Protein AF-0000000068719617 (afdb_homodimer)

pLDDT: mean 90.51, std 9.77, range [37.44, 98.38]

Secondary structure (DSSP, 8-state):
----SS-TTHHHHHHHHHHHT-S-HHHHSHHHHHHHHT--HHHHHHHHTTSSPPPHHHHHHHHHHHT-HHHHHHHHHHTTSSPPPBPGGGGS-HHHHHHHHHHHHHHHHHHHHHHHHHHHHS-TTS-SHHHHHHHHHHHHHHHHHHHHHHHHHHHHHHHSTTHHHHHHHHHHHHHHHTT-B---HHHHHHHHHH-/----SS-TTHHHHHHHHHHHT-S-HHHHSHHHHHHHHT--HHHHHHHHTTSSPPPHHHHHHHHHHHT-HHHHHHHHHHTTSSPPPBPGGGGS-HHHHHHHHHHHHHHHHHHHHHHHHHHHHS-TTS-HHHHHHHHHHHHHHHHHHHHHHHHHHHHHHHHSTTHHHHHHHHHHHHHHHTT-B---HHHHHHHHHH-

Foldseek 3Di:
DPDQPDDQLCLLCLLLVLLCPFPDPQSVDLVSVCVVLVHDSVVNVCSNNSNDRDDLVSSLVSNVVRVPVLSNQSVCSNVPNHDHDDDVVCLQDLVSLVVVLVVLVVLLVVLVVVVVVCVVPVDPPPDDVVSVVSNVVSVVSNVVNVVSVVSNLVSVCVVPPPVNVVVVVVVVVVCVVVVVDDDDPVSVVVVVVVD/DPDQPDDQLCLLCLLLVLLCPFPDPQSVDLVSVCVVLVHDSVVNVCSNVSNDRDDLVSSLVSNVVRVPVLSNQSVCSNVPNHDHDDDVVCLQDLVSLVVVLVVLVVLLVVLVVVVVVCVVPPDPPDDPVVSVVSNVVSVVSNVVNVVSVVSNLVSVCVVPPPVNVVVVVVVVVVCVVVVVDDDDPVSVVVVVVVD

Organism: Bacillus thuringiensis (NCBI:txid1428)

Solvent-accessible surface area (backbone atoms only — not comparable to full-atom values): 20395 Å² total; per-residue (Å²): 130,70,87,43,83,54,62,77,71,46,52,16,50,42,50,44,49,28,28,66,66,22,82,50,70,57,45,40,34,64,64,42,34,17,58,72,73,71,47,51,54,64,57,50,51,32,21,41,70,48,76,38,84,73,54,63,65,57,52,50,50,50,22,60,75,33,65,24,61,64,49,41,31,42,49,35,14,55,72,57,57,43,64,68,32,59,40,67,82,66,35,70,42,48,64,62,26,39,52,50,28,39,52,34,31,51,48,15,39,54,24,42,53,50,48,54,48,46,65,72,65,53,61,90,78,72,74,72,61,68,56,47,48,54,49,29,58,31,49,31,39,33,50,45,32,42,58,31,38,50,40,31,50,52,16,45,28,75,77,38,76,65,37,54,62,52,24,52,52,51,46,50,53,49,35,56,75,66,60,46,37,56,78,40,70,66,58,46,52,54,49,57,73,73,100,130,71,87,42,82,53,62,77,69,46,53,16,50,44,50,43,49,28,26,66,65,23,82,50,70,57,44,40,34,64,64,42,32,16,59,73,71,71,48,50,54,65,57,50,51,33,22,41,72,49,77,37,84,73,54,62,65,56,52,50,51,50,23,59,76,33,66,23,61,64,49,42,31,41,48,34,15,53,73,58,56,42,64,66,32,59,40,66,83,67,35,70,42,47,64,61,26,38,52,50,27,40,53,34,31,53,49,16,40,55,24,41,53,50,50,54,48,46,66,71,66,53,63,89,81,63,77,65,63,65,53,46,48,55,49,29,59,31,49,32,38,34,51,46,31,41,59,31,38,50,41,32,49,53,16,44,27,75,77,39,75,65,39,55,60,51,23,54,51,53,47,50,52,48,36,55,75,66,60,45,35,56,78,41,68,67,59,47,54,52,49,57,71,72,98

Sequence (390 aa):
MGTSIYCNSAIGELLQNARECCDNVQLKTKKGLSKYLGITHERLTRIESGLSKPEFELAMDWCHATGAKLNQQAIKHIYGVGLPPTDPRLTQDVNLQLMNYIKQAEEGIAAAKEIMNLQVTTRSWKHDEKKKHEYAVHAKEIFDTIQATQCVVQALEQVHFGIMEQIQRSWLQKAMAENVIIQSVDSLMTLTKMLMGTSIYCNSAIGELLQNARECCDNVQLKTKKGLSKYLGITHERLTRIESGLSKPEFELAMDWCHATGAKLNQQAIKHIYGVGLPPTDPRLTQDVNLQLMNYIKQAEEGIAAAKEIMNLQVTTRSWKHDEKKKHEYAVHAKEIFDTIQATQCVVQALEQVHFGIMEQIQRSWLQKAMAENVIIQSVDSLMTLTKML

Nearest PDB structures (foldseek):
  2ofy-assembly1_B  TM=7.232E-01  e=3.005E-01  Rhodococcus jostii RHA1
  3pxp-assembly1_A  TM=6.695E-01  e=3.312E-01  Chloroflexus aurantiacus J-10-fl
  8w6e-assembly1_A  TM=3.219E-01  e=6.871E-01  artificial sequences
  8hhl-assembly1_A  TM=3.980E-01  e=5.049E+00  Mycolicibacterium mucogenicum
  2ofy-assembly1_B  TM=7.231E-01  e=3.921E-01  Rhodococcus jostii RHA1

Radius of gyration: 21.82 Å; Cα contacts (8 Å, |Δi|>4): 506; chains: 2; bounding box: 54×52×53 Å

Structure (mmCIF, N/CA/C/O backbone):
data_AF-0000000068719617-model_v1
#
loop_
_entity.id
_entity.type
_entity.pdbx_description
1 polymer 'Sporulation sigma factor-processing peptidase'
#
loop_
_atom_site.group_PDB
_atom_site.id
_atom_site.type_symbol
_atom_site.label_atom_id
_atom_site.label_alt_id
_atom_site.label_comp_id
_atom_site.label_asym_id
_atom_site.label_entity_id
_atom_site.label_seq_id
_atom_site.pdbx_PDB_ins_code
_atom_site.Cartn_x
_atom_site.Cartn_y
_atom_site.Cartn_z
_atom_site.occupancy
_atom_site.B_iso_or_equiv
_atom_site.auth_seq_id
_atom_site.auth_comp_id
_atom_site.auth_asym_id
_atom_site.auth_atom_id
_atom_site.pdbx_PDB_model_num
ATOM 1 N N . MET A 1 1 ? 7.547 4.238 12.43 1 37.44 1 MET A N 1
ATOM 2 C CA . MET A 1 1 ? 8.18 2.932 12.273 1 37.44 1 MET A CA 1
ATOM 3 C C . MET A 1 1 ? 7.141 1.816 12.289 1 37.44 1 MET A C 1
ATOM 5 O O . MET A 1 1 ? 6.574 1.505 13.344 1 37.44 1 MET A O 1
ATOM 9 N N . GLY A 1 2 ? 6.133 1.722 11.367 1 51.97 2 GLY A N 1
ATOM 10 C CA . GLY A 1 2 ? 5.012 0.815 11.547 1 51.97 2 GLY A CA 1
ATOM 11 C C . GLY A 1 2 ? 5.438 -0.615 11.82 1 51.97 2 GLY A C 1
ATOM 12 O O . GLY A 1 2 ? 6.586 -0.985 11.57 1 51.97 2 GLY A O 1
ATOM 13 N N . THR A 1 3 ? 4.855 -1.271 12.852 1 65.69 3 THR A N 1
ATOM 14 C CA . THR A 1 3 ? 5.191 -2.525 13.516 1 65.69 3 THR A CA 1
ATOM 15 C C . THR A 1 3 ? 5.125 -3.691 12.531 1 65.69 3 THR A C 1
ATOM 17 O O . THR A 1 3 ? 4.039 -4.109 12.133 1 65.69 3 THR A O 1
ATOM 20 N N . SER A 1 4 ? 6.285 -3.834 11.758 1 82.38 4 SER A N 1
ATOM 21 C CA . SER A 1 4 ? 6.375 -5.055 10.961 1 82.38 4 SER A CA 1
ATOM 22 C C . SER A 1 4 ? 6.375 -6.293 11.852 1 82.38 4 SER A C 1
ATOM 24 O O . SER A 1 4 ? 6.961 -6.289 12.93 1 82.38 4 SER A O 1
ATOM 26 N N . ILE A 1 5 ? 5.727 -7.266 11.391 1 89.44 5 ILE A N 1
ATOM 27 C CA . ILE A 1 5 ? 5.719 -8.523 12.133 1 89.44 5 ILE A CA 1
ATOM 28 C C . ILE A 1 5 ? 6.977 -9.328 11.805 1 89.44 5 ILE A C 1
ATOM 30 O O . ILE A 1 5 ? 7.254 -10.344 12.445 1 89.44 5 ILE A O 1
ATOM 34 N N . TYR A 1 6 ? 7.684 -8.867 10.773 1 90.81 6 TYR A N 1
ATOM 35 C CA . TYR A 1 6 ? 8.961 -9.477 10.414 1 90.81 6 TYR A CA 1
ATOM 36 C C . TYR A 1 6 ? 10.125 -8.578 10.812 1 90.81 6 TYR A C 1
ATOM 38 O O . TYR A 1 6 ? 10 -7.348 10.812 1 90.81 6 TYR A O 1
ATOM 46 N N . CYS A 1 7 ? 11.18 -9.188 11.18 1 89.62 7 CYS A N 1
ATOM 47 C CA . CYS A 1 7 ? 12.391 -8.43 11.484 1 89.62 7 CYS A CA 1
ATOM 48 C C . CYS A 1 7 ? 13.055 -7.93 10.211 1 89.62 7 CYS A C 1
ATOM 50 O O . CYS A 1 7 ? 12.984 -8.586 9.172 1 89.62 7 CYS A O 1
ATOM 52 N N . ASN A 1 8 ? 13.734 -6.848 10.281 1 88.06 8 ASN A N 1
ATOM 53 C CA . ASN A 1 8 ? 14.461 -6.281 9.156 1 88.06 8 ASN A CA 1
ATOM 54 C C . ASN A 1 8 ? 15.539 -7.242 8.648 1 88.06 8 ASN A C 1
ATOM 56 O O . ASN A 1 8 ? 15.844 -7.266 7.453 1 88.06 8 ASN A O 1
ATOM 60 N N . SER A 1 9 ? 16.062 -7.992 9.516 1 87.62 9 SER A N 1
ATOM 61 C CA . SER A 1 9 ? 17.141 -8.914 9.18 1 87.62 9 SER A CA 1
ATOM 62 C C . SER A 1 9 ? 16.641 -10.055 8.305 1 87.62 9 SER A C 1
ATOM 64 O O . SER A 1 9 ? 17.438 -10.797 7.727 1 87.62 9 SER A O 1
ATOM 66 N N . ALA A 1 10 ? 15.328 -10.133 8.172 1 94.31 10 ALA A N 1
ATOM 67 C CA . ALA A 1 10 ? 14.742 -11.219 7.398 1 94.31 10 ALA A CA 1
ATOM 68 C C . ALA A 1 10 ? 14.836 -10.945 5.902 1 94.31 10 ALA A C 1
ATOM 70 O O . ALA A 1 10 ? 14.641 -11.844 5.082 1 94.31 10 ALA A O 1
ATOM 71 N N . ILE A 1 11 ? 15.094 -9.734 5.484 1 96.62 11 ILE A N 1
ATOM 72 C CA . ILE A 1 11 ? 15.07 -9.328 4.082 1 96.62 11 ILE A CA 1
ATOM 73 C C . ILE A 1 11 ? 16.047 -10.188 3.279 1 96.62 11 ILE A C 1
ATOM 75 O O . ILE A 1 11 ? 15.688 -10.711 2.221 1 96.62 11 ILE A O 1
ATOM 79 N N . GLY A 1 12 ? 17.234 -10.344 3.834 1 96.75 12 GLY A N 1
ATOM 80 C CA . GLY A 1 12 ? 18.219 -11.156 3.146 1 96.75 12 GLY A CA 1
ATOM 81 C C . GLY A 1 12 ? 17.766 -12.586 2.922 1 96.75 12 GLY A C 1
ATOM 82 O O . GLY A 1 12 ? 17.875 -13.117 1.815 1 96.75 12 GLY A O 1
ATOM 83 N N . GLU A 1 13 ? 17.219 -13.156 3.939 1 96.19 13 GLU A N 1
ATOM 84 C CA . GLU A 1 13 ? 16.719 -14.523 3.871 1 96.19 13 GLU A CA 1
ATOM 85 C C . GLU A 1 13 ? 15.586 -14.656 2.861 1 96.19 13 GLU A C 1
ATOM 87 O O . GLU A 1 13 ? 15.516 -15.633 2.117 1 96.19 13 GLU A O 1
ATOM 92 N N . LEU A 1 14 ? 14.75 -13.742 2.865 1 97.38 14 LEU A N 1
ATOM 93 C CA . LEU A 1 14 ? 13.617 -13.734 1.948 1 97.38 14 LEU A CA 1
ATOM 94 C C . LEU A 1 14 ? 14.086 -13.633 0.501 1 97.38 14 LEU A C 1
ATOM 96 O O . LEU A 1 14 ? 13.555 -14.32 -0.378 1 97.38 14 LEU A O 1
ATOM 100 N N . LEU A 1 15 ? 15.047 -12.828 0.315 1 98.19 15 LEU A N 1
ATOM 101 C CA . LEU A 1 15 ? 15.562 -12.633 -1.035 1 98.19 15 LEU A CA 1
ATOM 102 C C . LEU A 1 15 ? 16.344 -13.867 -1.497 1 98.19 15 LEU A C 1
ATOM 104 O O . LEU A 1 15 ? 16.266 -14.25 -2.666 1 98.19 15 LEU A O 1
ATOM 108 N N . GLN A 1 16 ? 17.078 -14.438 -0.588 1 97.88 16 GLN A N 1
ATOM 109 C CA . GLN A 1 16 ? 17.766 -15.688 -0.914 1 97.88 16 GLN A CA 1
ATOM 110 C C . GLN A 1 16 ? 16.766 -16.766 -1.317 1 97.88 16 GLN A C 1
ATOM 112 O O . GLN A 1 16 ? 16.969 -17.484 -2.301 1 97.88 16 GLN A O 1
ATOM 117 N N . ASN A 1 17 ? 15.805 -16.859 -0.505 1 97.5 17 ASN A N 1
ATOM 118 C CA . ASN A 1 17 ? 14.742 -17.812 -0.803 1 97.5 17 ASN A CA 1
ATOM 119 C C . ASN A 1 17 ? 14.125 -17.562 -2.174 1 97.5 17 ASN A C 1
ATOM 121 O O . ASN A 1 17 ? 13.859 -18.5 -2.928 1 97.5 17 ASN A O 1
ATOM 125 N N . ALA A 1 18 ? 13.867 -16.297 -2.502 1 97.38 18 ALA A N 1
ATOM 126 C CA . ALA A 1 18 ? 13.32 -15.922 -3.803 1 97.38 18 ALA A CA 1
ATOM 127 C C . ALA A 1 18 ? 14.211 -16.422 -4.938 1 97.38 18 ALA A C 1
ATOM 129 O O . ALA A 1 18 ? 13.727 -16.969 -5.93 1 97.38 18 ALA A O 1
ATOM 130 N N . ARG A 1 19 ? 15.43 -16.203 -4.754 1 98 19 ARG A N 1
ATOM 131 C CA . ARG A 1 19 ? 16.375 -16.656 -5.77 1 98 19 ARG A CA 1
ATOM 132 C C . ARG A 1 19 ? 16.375 -18.172 -5.895 1 98 19 ARG A C 1
ATOM 134 O O . ARG A 1 19 ? 16.312 -18.719 -7.004 1 98 19 ARG A O 1
ATOM 141 N N . GLU A 1 20 ? 16.422 -18.844 -4.816 1 96.69 20 GLU A N 1
ATOM 142 C CA . GLU A 1 20 ? 16.562 -20.297 -4.801 1 96.69 20 GLU A CA 1
ATOM 143 C C . GLU A 1 20 ? 15.312 -20.984 -5.363 1 96.69 20 GLU A C 1
ATOM 145 O O . GLU A 1 20 ? 15.398 -22.078 -5.926 1 96.69 20 GLU A O 1
ATOM 150 N N . CYS A 1 21 ? 14.203 -20.344 -5.254 1 95.19 21 CYS A N 1
ATOM 151 C CA . CYS A 1 21 ? 12.953 -20.953 -5.695 1 95.19 21 CYS A CA 1
ATOM 152 C C . CYS A 1 21 ? 12.586 -20.469 -7.098 1 95.19 21 CYS A C 1
ATOM 154 O O . CYS A 1 21 ? 11.539 -20.844 -7.629 1 95.19 21 CYS A O 1
ATOM 156 N N . CYS A 1 22 ? 13.414 -19.656 -7.637 1 94.62 22 CYS A N 1
ATOM 157 C CA . CYS A 1 22 ? 13.18 -19.125 -8.969 1 94.62 22 CYS A CA 1
ATOM 158 C C . CYS A 1 22 ? 13.148 -20.234 -10.016 1 94.62 22 CYS A C 1
ATOM 160 O O . CYS A 1 22 ? 13.945 -21.172 -9.953 1 94.62 22 CYS A O 1
ATOM 162 N N . ASP A 1 23 ? 12.289 -20.125 -11.008 1 92.38 23 ASP A N 1
ATOM 163 C CA . ASP A 1 23 ? 12.164 -21.125 -12.062 1 92.38 23 ASP A CA 1
ATOM 164 C C . ASP A 1 23 ? 13.273 -20.953 -13.102 1 92.38 23 ASP A C 1
ATOM 166 O O . ASP A 1 23 ? 13.664 -21.922 -13.758 1 92.38 23 ASP A O 1
ATOM 170 N N . ASN A 1 24 ? 13.672 -19.766 -13.234 1 95.19 24 ASN A N 1
ATOM 171 C CA . ASN A 1 24 ? 14.734 -19.484 -14.195 1 95.19 24 ASN A CA 1
ATOM 172 C C . ASN A 1 24 ? 16.094 -19.969 -13.688 1 95.19 24 ASN A C 1
ATOM 174 O O . ASN A 1 24 ? 16.641 -19.406 -12.734 1 95.19 24 ASN A O 1
ATOM 178 N N . VAL A 1 25 ? 16.656 -20.922 -14.32 1 95.31 25 VAL A N 1
ATOM 179 C CA . VAL A 1 25 ? 17.875 -21.609 -13.883 1 95.31 25 VAL A CA 1
ATOM 180 C C . VAL A 1 25 ? 19.031 -20.609 -13.812 1 95.31 25 VAL A C 1
ATOM 182 O O . VAL A 1 25 ? 19.875 -20.703 -12.93 1 95.31 25 VAL A O 1
ATOM 185 N N . GLN A 1 26 ? 19.031 -19.688 -14.68 1 96.62 26 GLN A N 1
ATOM 186 C CA . GLN A 1 26 ? 20.094 -18.703 -14.695 1 96.62 26 GLN A CA 1
ATOM 187 C C . GLN A 1 26 ? 20 -17.766 -13.492 1 96.62 26 GLN A C 1
ATOM 189 O O . GLN A 1 26 ? 21 -17.438 -12.867 1 96.62 26 GLN A O 1
ATOM 194 N N . LEU A 1 27 ? 18.812 -17.422 -13.094 1 97.62 27 LEU A N 1
ATOM 195 C CA . LEU A 1 27 ? 18.594 -16.469 -12.016 1 97.62 27 LEU A CA 1
ATOM 196 C C . LEU A 1 27 ? 18.688 -17.141 -10.656 1 97.62 27 LEU A C 1
ATOM 198 O O . LEU A 1 27 ? 18.812 -16.469 -9.625 1 97.62 27 LEU A O 1
ATOM 202 N N . LYS A 1 28 ? 18.75 -18.453 -10.68 1 96.88 28 LYS A N 1
ATOM 203 C CA . LYS A 1 28 ? 18.906 -19.203 -9.438 1 96.88 28 LYS A CA 1
ATOM 204 C C . LYS A 1 28 ? 20.328 -19.094 -8.898 1 96.88 28 LYS A C 1
ATOM 206 O O . LYS A 1 28 ? 20.562 -19.266 -7.703 1 96.88 28 LYS A O 1
ATOM 211 N N . THR A 1 29 ? 21.172 -18.844 -9.844 1 97.69 29 THR A N 1
ATOM 212 C CA . THR A 1 29 ? 22.562 -18.703 -9.43 1 97.69 29 THR A CA 1
ATOM 213 C C . THR A 1 29 ? 22.859 -17.266 -8.984 1 97.69 29 THR A C 1
ATOM 215 O O . THR A 1 29 ? 22.297 -16.328 -9.531 1 97.69 29 THR A O 1
ATOM 218 N N . LYS A 1 30 ? 23.766 -17.203 -8.023 1 97.75 30 LYS A N 1
ATOM 219 C CA . LYS A 1 30 ? 24.141 -15.867 -7.566 1 97.75 30 LYS A CA 1
ATOM 220 C C . LYS A 1 30 ? 24.766 -15.055 -8.695 1 97.75 30 LYS A C 1
ATOM 222 O O . LYS A 1 30 ? 24.5 -13.852 -8.82 1 97.75 30 LYS A O 1
ATOM 227 N N . LYS A 1 31 ? 25.516 -15.688 -9.492 1 97.38 31 LYS A N 1
ATOM 228 C CA . LYS A 1 31 ? 26.172 -15.023 -10.617 1 97.38 31 LYS A CA 1
ATOM 229 C C . LYS A 1 31 ? 25.141 -14.523 -11.625 1 97.38 31 LYS A C 1
ATOM 231 O O . LYS A 1 31 ? 25.219 -13.375 -12.078 1 97.38 31 LYS A O 1
ATOM 236 N N . GLY A 1 32 ? 24.266 -15.305 -11.977 1 98 32 GLY A N 1
ATOM 237 C CA . GLY A 1 32 ? 23.234 -14.938 -12.93 1 98 32 GLY A CA 1
ATOM 238 C C . GLY A 1 32 ? 22.344 -13.812 -12.438 1 98 32 GLY A C 1
ATOM 239 O O . GLY A 1 32 ? 22.047 -12.875 -13.18 1 98 32 GLY A O 1
ATOM 240 N N . LEU A 1 33 ? 21.906 -13.875 -11.18 1 98.38 33 LEU A N 1
ATOM 241 C CA . LEU A 1 33 ? 20.984 -12.875 -10.633 1 98.38 33 LEU A CA 1
ATOM 242 C C . LEU A 1 33 ? 21.703 -11.539 -10.445 1 98.38 33 LEU A C 1
ATOM 244 O O . LEU A 1 33 ? 21.125 -10.484 -10.711 1 98.38 33 LEU A O 1
ATOM 248 N N . SER A 1 34 ? 22.906 -11.617 -9.945 1 98.25 34 SER A N 1
ATOM 249 C CA . SER A 1 34 ? 23.656 -10.375 -9.758 1 98.25 34 SER A CA 1
ATOM 250 C C . SER A 1 34 ? 23.844 -9.648 -11.086 1 98.25 34 SER A C 1
ATOM 252 O O . SER A 1 34 ? 23.703 -8.422 -11.148 1 98.25 34 SER A O 1
ATOM 254 N N . LYS A 1 35 ? 24.188 -10.352 -12.117 1 97.94 35 LYS A N 1
ATOM 255 C CA . LYS A 1 35 ? 24.328 -9.766 -13.445 1 97.94 35 LYS A CA 1
ATOM 256 C C . LYS A 1 35 ? 23.016 -9.141 -13.914 1 97.94 35 LYS A C 1
ATOM 258 O O . LYS A 1 35 ? 23 -8.016 -14.422 1 97.94 35 LYS A O 1
ATOM 263 N N . TYR A 1 36 ? 21.953 -9.852 -13.734 1 97.94 36 TYR A N 1
ATOM 264 C CA . TYR A 1 36 ? 20.641 -9.383 -14.148 1 97.94 36 TYR A CA 1
ATOM 265 C C . TYR A 1 36 ? 20.266 -8.102 -13.422 1 97.94 36 TYR A C 1
ATOM 267 O O . TYR A 1 36 ? 19.703 -7.184 -14.023 1 97.94 36 TYR A O 1
ATOM 275 N N . LEU A 1 37 ? 20.547 -7.992 -12.156 1 97.69 37 LEU A N 1
ATOM 276 C CA . LEU A 1 37 ? 20.156 -6.867 -11.305 1 97.69 37 LEU A CA 1
ATOM 277 C C . LEU A 1 37 ? 21.141 -5.711 -11.453 1 97.69 37 LEU A C 1
ATOM 279 O O . LEU A 1 37 ? 20.875 -4.605 -10.969 1 97.69 37 LEU A O 1
ATOM 283 N N . GLY A 1 38 ? 22.297 -5.973 -12.07 1 97.5 38 GLY A N 1
ATOM 284 C CA . GLY A 1 38 ? 23.312 -4.941 -12.258 1 97.5 38 GLY A CA 1
ATOM 285 C C . GLY A 1 38 ? 24.094 -4.648 -10.992 1 97.5 38 GLY A C 1
ATOM 286 O O . GLY A 1 38 ? 24.484 -3.5 -10.75 1 97.5 38 GLY A O 1
ATOM 287 N N . ILE A 1 39 ? 24.203 -5.648 -10.18 1 97.69 39 ILE A N 1
ATOM 288 C CA . ILE A 1 39 ? 25.016 -5.488 -8.977 1 97.69 39 ILE A CA 1
ATOM 289 C C . ILE A 1 39 ? 26.141 -6.516 -8.977 1 97.69 39 ILE A C 1
ATOM 291 O O . ILE A 1 39 ? 26.172 -7.43 -9.805 1 97.69 39 ILE A O 1
ATOM 295 N N . THR A 1 40 ? 27.047 -6.379 -8.094 1 97.88 40 THR A N 1
ATOM 296 C CA . THR A 1 40 ? 28.156 -7.324 -8.023 1 97.88 40 THR A CA 1
ATOM 297 C C . THR A 1 40 ? 27.75 -8.586 -7.277 1 97.88 40 THR A C 1
ATOM 299 O O . THR A 1 40 ? 26.828 -8.562 -6.457 1 97.88 40 THR A O 1
ATOM 302 N N . HIS A 1 41 ? 28.469 -9.672 -7.559 1 97.88 41 HIS A N 1
ATOM 303 C CA . HIS A 1 41 ? 28.281 -10.938 -6.852 1 97.88 41 HIS A CA 1
ATOM 304 C C . HIS A 1 41 ? 28.484 -10.758 -5.348 1 97.88 41 HIS A C 1
ATOM 306 O O . HIS A 1 41 ? 27.766 -11.344 -4.547 1 97.88 41 HIS A O 1
ATOM 312 N N . GLU A 1 42 ? 29.406 -9.992 -5.027 1 97.75 42 GLU A N 1
ATOM 313 C CA . GLU A 1 42 ? 29.719 -9.742 -3.625 1 97.75 42 GLU A CA 1
ATOM 314 C C . GLU A 1 42 ? 28.562 -9.039 -2.922 1 97.75 42 GLU A C 1
ATOM 316 O O . GLU A 1 42 ? 28.203 -9.398 -1.803 1 97.75 42 GLU A O 1
ATOM 321 N N . ARG A 1 43 ? 28.016 -8.055 -3.59 1 97.88 43 ARG A N 1
ATOM 322 C CA . ARG A 1 43 ? 26.891 -7.32 -3.01 1 97.88 43 ARG A CA 1
ATOM 323 C C . ARG A 1 43 ? 25.688 -8.242 -2.785 1 97.88 43 ARG A C 1
ATOM 325 O O . ARG A 1 43 ? 25.078 -8.203 -1.723 1 97.88 43 ARG A O 1
ATOM 332 N N . LEU A 1 44 ? 25.438 -9.047 -3.768 1 98.38 44 LEU A N 1
ATOM 333 C CA . LEU A 1 44 ? 24.328 -10 -3.652 1 98.38 44 LEU A CA 1
ATOM 334 C C . LEU A 1 44 ? 24.547 -10.945 -2.475 1 98.38 44 LEU A C 1
ATOM 336 O O . LEU A 1 44 ? 23.625 -11.188 -1.689 1 98.38 44 LEU A O 1
ATOM 340 N N . THR A 1 45 ? 25.719 -11.438 -2.32 1 97.88 45 THR A N 1
ATOM 341 C CA . THR A 1 45 ? 26.062 -12.375 -1.253 1 97.88 45 THR A CA 1
ATOM 342 C C . THR A 1 45 ? 25.922 -11.711 0.113 1 97.88 45 THR A C 1
ATOM 344 O O . THR A 1 45 ? 25.422 -12.32 1.062 1 97.88 45 THR A O 1
ATOM 347 N N . ARG A 1 46 ? 26.344 -10.5 0.174 1 97.5 46 ARG A N 1
ATOM 348 C CA . ARG A 1 46 ? 26.25 -9.766 1.431 1 97.5 46 ARG A CA 1
ATOM 349 C C . ARG A 1 46 ? 24.797 -9.516 1.823 1 97.5 46 ARG A C 1
ATOM 351 O O . ARG A 1 46 ? 24.453 -9.586 3.004 1 97.5 46 ARG A O 1
ATOM 358 N N . ILE A 1 47 ? 23.953 -9.258 0.843 1 97.5 47 ILE A N 1
ATOM 359 C CA . ILE A 1 47 ? 22.531 -9.039 1.097 1 97.5 47 ILE A CA 1
ATOM 360 C C . ILE A 1 47 ? 21.891 -10.336 1.588 1 97.5 47 ILE A C 1
ATOM 362 O O . ILE A 1 47 ? 21.203 -10.352 2.605 1 97.5 47 ILE A O 1
ATOM 366 N N . GLU A 1 48 ? 22.188 -11.414 0.963 1 97.62 48 GLU A N 1
ATOM 367 C CA . GLU A 1 48 ? 21.609 -12.695 1.337 1 97.62 48 GLU A CA 1
ATOM 368 C C . GLU A 1 48 ? 22.062 -13.133 2.727 1 97.62 48 GLU A C 1
ATOM 370 O O . GLU A 1 48 ? 21.312 -13.781 3.457 1 97.62 48 GLU A O 1
ATOM 375 N N . SER A 1 49 ? 23.25 -12.734 3.098 1 95.19 49 SER A N 1
ATOM 376 C CA . SER A 1 49 ? 23.797 -13.133 4.391 1 95.19 49 SER A CA 1
ATOM 377 C C . SER A 1 49 ? 23.344 -12.195 5.5 1 95.19 49 SER A C 1
ATOM 379 O O . SER A 1 49 ? 23.656 -12.414 6.672 1 95.19 49 SER A O 1
ATOM 381 N N . GLY A 1 50 ? 22.703 -11.125 5.113 1 92.81 50 GLY A N 1
ATOM 382 C CA . GLY A 1 50 ? 22.188 -10.18 6.102 1 92.81 50 GLY A CA 1
ATOM 383 C C . GLY A 1 50 ? 23.203 -9.109 6.473 1 92.81 50 GLY A C 1
ATOM 384 O O . GLY A 1 50 ? 22.938 -8.289 7.359 1 92.81 50 GLY A O 1
ATOM 385 N N . LEU A 1 51 ? 24.266 -9.016 5.824 1 93.38 51 LEU A N 1
ATOM 386 C CA . LEU A 1 51 ? 25.328 -8.07 6.148 1 93.38 51 LEU A CA 1
ATOM 387 C C . LEU A 1 51 ? 25.031 -6.695 5.551 1 93.38 51 LEU A C 1
ATOM 389 O O . LEU A 1 51 ? 25.609 -5.691 5.977 1 93.38 51 LEU A O 1
ATOM 393 N N . SER A 1 52 ? 24.234 -6.699 4.551 1 93.25 52 SER A N 1
ATOM 394 C CA . SER A 1 52 ? 23.844 -5.441 3.92 1 93.25 52 SER A CA 1
ATOM 395 C C . SER A 1 52 ? 22.344 -5.418 3.619 1 93.25 52 SER A C 1
ATOM 397 O O . SER A 1 52 ? 21.812 -6.363 3.041 1 93.25 52 SER A O 1
ATOM 399 N N . LYS A 1 53 ? 21.734 -4.336 4.016 1 92.25 53 LYS A N 1
ATOM 400 C CA . LYS A 1 53 ? 20.328 -4.164 3.68 1 92.25 53 LYS A CA 1
ATOM 401 C C . LYS A 1 53 ? 20.156 -3.529 2.303 1 92.25 53 LYS A C 1
ATOM 403 O O . LYS A 1 53 ? 20.719 -2.463 2.035 1 92.25 53 LYS A O 1
ATOM 408 N N . PRO A 1 54 ? 19.453 -4.18 1.447 1 95.31 54 PRO A N 1
ATOM 409 C CA . PRO A 1 54 ? 19.234 -3.57 0.132 1 95.31 54 PRO A CA 1
ATOM 410 C C . PRO A 1 54 ? 18.25 -2.404 0.173 1 95.31 54 PRO A C 1
ATOM 412 O O . PRO A 1 54 ? 17.391 -2.355 1.049 1 95.31 54 PRO A O 1
ATOM 415 N N . GLU A 1 55 ? 18.406 -1.514 -0.792 1 93.94 55 GLU A N 1
ATOM 416 C CA . GLU A 1 55 ? 17.375 -0.502 -1.025 1 93.94 55 GLU A CA 1
ATOM 417 C C . GLU A 1 55 ? 16.062 -1.142 -1.458 1 93.94 55 GLU A C 1
ATOM 419 O O . GLU A 1 55 ? 16.062 -2.207 -2.078 1 93.94 55 GLU A O 1
ATOM 424 N N . PHE A 1 56 ? 15.039 -0.449 -1.156 1 94.75 56 PHE A N 1
ATOM 425 C CA . PHE A 1 56 ? 13.703 -0.942 -1.462 1 94.75 56 PHE A CA 1
ATOM 426 C C . PHE A 1 56 ? 13.578 -1.306 -2.938 1 94.75 56 PHE A C 1
ATOM 428 O O . PHE A 1 56 ? 13.078 -2.379 -3.279 1 94.75 56 PHE A O 1
ATOM 435 N N . GLU A 1 57 ? 14.117 -0.49 -3.814 1 93.69 57 GLU A N 1
ATOM 436 C CA . GLU A 1 57 ? 13.992 -0.682 -5.258 1 93.69 57 GLU A CA 1
ATOM 437 C C . GLU A 1 57 ? 14.695 -1.962 -5.703 1 93.69 57 GLU A C 1
ATOM 439 O O . GLU A 1 57 ? 14.156 -2.719 -6.516 1 93.69 57 GLU A O 1
ATOM 444 N N . LEU A 1 58 ? 15.812 -2.107 -5.148 1 96.12 58 LEU A N 1
ATOM 445 C CA . LEU A 1 58 ? 16.562 -3.305 -5.5 1 96.12 58 LEU A CA 1
ATOM 446 C C . LEU A 1 58 ? 15.836 -4.562 -5.039 1 96.12 58 LEU A C 1
ATOM 448 O O . LEU A 1 58 ? 15.789 -5.559 -5.766 1 96.12 58 LEU A O 1
ATOM 452 N N . ALA A 1 59 ? 15.336 -4.484 -3.814 1 97.19 59 ALA A N 1
ATOM 453 C CA . ALA A 1 59 ? 14.594 -5.629 -3.291 1 97.19 59 ALA A CA 1
ATOM 454 C C . ALA A 1 59 ? 13.375 -5.934 -4.16 1 97.19 59 ALA A C 1
ATOM 456 O O . ALA A 1 59 ? 13.086 -7.098 -4.441 1 97.19 59 ALA A O 1
ATOM 457 N N . MET A 1 60 ? 12.68 -4.902 -4.609 1 95.75 60 MET A N 1
ATOM 458 C CA . MET A 1 60 ? 11.523 -5.086 -5.477 1 95.75 60 MET A CA 1
ATOM 459 C C . MET A 1 60 ? 11.938 -5.684 -6.816 1 95.75 60 MET A C 1
ATOM 461 O O . MET A 1 60 ? 11.297 -6.617 -7.309 1 95.75 60 MET A O 1
ATOM 465 N N . ASP A 1 61 ? 12.969 -5.18 -7.398 1 96.31 61 ASP A N 1
ATOM 466 C CA . ASP A 1 61 ? 13.477 -5.703 -8.664 1 96.31 61 ASP A CA 1
ATOM 467 C C . ASP A 1 61 ? 13.875 -7.172 -8.531 1 96.31 61 ASP A C 1
ATOM 469 O O . ASP A 1 61 ? 13.641 -7.969 -9.445 1 96.31 61 ASP A O 1
ATOM 473 N N . TRP A 1 62 ? 14.5 -7.477 -7.414 1 98.12 62 TRP A N 1
ATOM 474 C CA . TRP A 1 62 ? 14.914 -8.836 -7.086 1 98.12 62 TRP A CA 1
ATOM 475 C C . TRP A 1 62 ? 13.719 -9.789 -7.094 1 98.12 62 TRP A C 1
ATOM 477 O O . TRP A 1 62 ? 13.75 -10.828 -7.75 1 98.12 62 TRP A O 1
ATOM 487 N N . CYS A 1 63 ? 12.711 -9.398 -6.43 1 96.62 63 CYS A N 1
ATOM 488 C CA . CYS A 1 63 ? 11.516 -10.227 -6.34 1 96.62 63 CYS A CA 1
ATOM 489 C C . CYS A 1 63 ? 10.812 -10.312 -7.691 1 96.62 63 CYS A C 1
ATOM 491 O O . CYS A 1 63 ? 10.289 -11.367 -8.055 1 96.62 63 CYS A O 1
ATOM 493 N N . HIS A 1 64 ? 10.789 -9.242 -8.406 1 94 64 HIS A N 1
ATOM 494 C CA . HIS A 1 64 ? 10.195 -9.234 -9.734 1 94 64 HIS A CA 1
ATOM 495 C C . HIS A 1 64 ? 10.93 -10.18 -10.68 1 94 64 HIS A C 1
ATOM 497 O O . HIS A 1 64 ? 10.312 -11 -11.359 1 94 64 HIS A O 1
ATOM 503 N N . ALA A 1 65 ? 12.195 -10.086 -10.672 1 96.31 65 ALA A N 1
ATOM 504 C CA . ALA A 1 65 ? 13.031 -10.914 -11.547 1 96.31 65 ALA A CA 1
ATOM 505 C C . ALA A 1 65 ? 12.828 -12.398 -11.258 1 96.31 65 ALA A C 1
ATOM 507 O O . ALA A 1 65 ? 12.828 -13.219 -12.18 1 96.31 65 ALA A O 1
ATOM 508 N N . THR A 1 66 ? 12.664 -12.711 -10.008 1 96.81 66 THR A N 1
ATOM 509 C CA . THR A 1 66 ? 12.586 -14.117 -9.609 1 96.81 66 THR A CA 1
ATOM 510 C C . THR A 1 66 ? 11.133 -14.586 -9.562 1 96.81 66 THR A C 1
ATOM 512 O O . THR A 1 66 ? 10.867 -15.758 -9.297 1 96.81 66 THR A O 1
ATOM 515 N N . GLY A 1 67 ? 10.195 -13.664 -9.703 1 91.31 67 GLY A N 1
ATOM 516 C CA . GLY A 1 67 ? 8.781 -14.016 -9.672 1 91.31 67 GLY A CA 1
ATOM 517 C C . GLY A 1 67 ? 8.289 -14.359 -8.281 1 91.31 67 GLY A C 1
ATOM 518 O O . GLY A 1 67 ? 7.352 -15.148 -8.125 1 91.31 67 GLY A O 1
ATOM 519 N N . ALA A 1 68 ? 8.93 -13.867 -7.266 1 94.12 68 ALA A N 1
ATOM 520 C CA . ALA A 1 68 ? 8.617 -14.234 -5.883 1 94.12 68 ALA A CA 1
ATOM 521 C C . ALA A 1 68 ? 7.617 -13.258 -5.273 1 94.12 68 ALA A C 1
ATOM 523 O O . ALA A 1 68 ? 7.98 -12.43 -4.438 1 94.12 68 ALA A O 1
ATOM 524 N N . LYS A 1 69 ? 6.398 -13.453 -5.504 1 88.94 69 LYS A N 1
ATOM 525 C CA . LYS A 1 69 ? 5.34 -12.523 -5.133 1 88.94 69 LYS A CA 1
ATOM 526 C C . LYS A 1 69 ? 5.129 -12.5 -3.621 1 88.94 69 LYS A C 1
ATOM 528 O O . LYS A 1 69 ? 4.926 -11.43 -3.033 1 88.94 69 LYS A O 1
ATOM 533 N N . LEU A 1 70 ? 5.148 -13.633 -3.029 1 92.25 70 LEU A N 1
ATOM 534 C CA . LEU A 1 70 ? 4.957 -13.703 -1.584 1 92.25 70 LEU A CA 1
ATOM 535 C C . LEU A 1 70 ? 6.094 -12.992 -0.853 1 92.25 70 LEU A C 1
ATOM 537 O O . LEU A 1 70 ? 5.852 -12.227 0.083 1 92.25 70 LEU A O 1
ATOM 541 N N . ASN A 1 71 ? 7.285 -13.25 -1.305 1 95.75 71 ASN A N 1
ATOM 542 C CA . ASN A 1 71 ? 8.445 -12.555 -0.749 1 95.75 71 ASN A CA 1
ATOM 543 C C . ASN A 1 71 ? 8.344 -11.047 -0.931 1 95.75 71 ASN A C 1
ATOM 545 O O . ASN A 1 71 ? 8.664 -10.281 -0.02 1 95.75 71 ASN A O 1
ATOM 549 N N . GLN A 1 72 ? 7.879 -10.688 -2.051 1 94.88 72 GLN A N 1
ATOM 550 C CA . GLN A 1 72 ? 7.707 -9.273 -2.355 1 94.88 72 GLN A CA 1
ATOM 551 C C . GLN A 1 72 ? 6.762 -8.609 -1.356 1 94.88 72 GLN A C 1
ATOM 553 O O . GLN A 1 72 ? 7.055 -7.527 -0.844 1 94.88 72 GLN A O 1
ATOM 558 N N . GLN A 1 73 ? 5.711 -9.242 -1.061 1 92.38 73 GLN A N 1
ATOM 559 C CA . GLN A 1 73 ? 4.734 -8.711 -0.114 1 92.38 73 GLN A CA 1
ATOM 560 C C . GLN A 1 73 ? 5.328 -8.602 1.287 1 92.38 73 GLN A C 1
ATOM 562 O O . GLN A 1 73 ? 5.105 -7.617 1.989 1 92.38 73 GLN A O 1
ATOM 567 N N . ALA A 1 74 ? 6.027 -9.617 1.649 1 95.56 74 ALA A N 1
ATOM 568 C CA . ALA A 1 74 ? 6.664 -9.602 2.963 1 95.56 74 ALA A CA 1
ATOM 569 C C . ALA A 1 74 ? 7.645 -8.438 3.082 1 95.56 74 ALA A C 1
ATOM 571 O O . ALA A 1 74 ? 7.68 -7.75 4.105 1 95.56 74 ALA A O 1
ATOM 572 N N . ILE A 1 75 ? 8.359 -8.219 2.068 1 95.5 75 ILE A N 1
ATOM 573 C CA . ILE A 1 75 ? 9.375 -7.172 2.082 1 95.5 75 ILE A CA 1
ATOM 574 C C . ILE A 1 75 ? 8.695 -5.801 2.074 1 95.5 75 ILE A C 1
ATOM 576 O O . ILE A 1 75 ? 9.117 -4.891 2.791 1 95.5 75 ILE A O 1
ATOM 580 N N . LYS A 1 76 ? 7.629 -5.621 1.291 1 92.5 76 LYS A N 1
ATOM 581 C CA . LYS A 1 76 ? 6.84 -4.391 1.351 1 92.5 76 LYS A CA 1
ATOM 582 C C . LYS A 1 76 ? 6.359 -4.117 2.771 1 92.5 76 LYS A C 1
ATOM 584 O O . LYS A 1 76 ? 6.387 -2.975 3.232 1 92.5 76 LYS A O 1
ATOM 589 N N . HIS A 1 77 ? 5.969 -5.145 3.426 1 92.19 77 HIS A N 1
ATOM 590 C CA . HIS A 1 77 ? 5.516 -5.016 4.805 1 92.19 77 HIS A CA 1
ATOM 591 C C . HIS A 1 77 ? 6.656 -4.566 5.719 1 92.19 77 HIS A C 1
ATOM 593 O O . HIS A 1 77 ? 6.461 -3.715 6.586 1 92.19 77 HIS A O 1
ATOM 599 N N . ILE A 1 78 ? 7.777 -5.141 5.555 1 92.88 78 ILE A N 1
ATOM 600 C CA . ILE A 1 78 ? 8.938 -4.789 6.371 1 92.88 78 ILE A CA 1
ATOM 601 C C . ILE A 1 78 ? 9.281 -3.318 6.172 1 92.88 78 ILE A C 1
ATOM 603 O O . ILE A 1 78 ? 9.625 -2.617 7.125 1 92.88 78 ILE A O 1
ATOM 607 N N . TYR A 1 79 ? 9.141 -2.879 4.961 1 90.88 79 TYR A N 1
ATOM 608 C CA . TYR A 1 79 ? 9.461 -1.491 4.652 1 90.88 79 TYR A CA 1
ATOM 609 C C . TYR A 1 79 ? 8.305 -0.567 5.004 1 90.88 79 TYR A C 1
ATOM 611 O O . TYR A 1 79 ? 8.367 0.639 4.758 1 90.88 79 TYR A O 1
ATOM 619 N N . GLY A 1 80 ? 7.215 -1.13 5.422 1 84.06 80 GLY A N 1
ATOM 620 C CA . GLY A 1 80 ? 6.121 -0.334 5.957 1 84.06 80 GLY A CA 1
ATOM 621 C C . GLY A 1 80 ? 5.164 0.165 4.891 1 84.06 80 GLY A C 1
ATOM 622 O O . GLY A 1 80 ? 4.484 1.174 5.082 1 84.06 80 GLY A O 1
ATOM 623 N N . VAL A 1 81 ? 5.133 -0.484 3.723 1 85.94 81 VAL A N 1
ATOM 624 C CA . VAL A 1 81 ? 4.328 0.074 2.639 1 85.94 81 VAL A CA 1
ATOM 625 C C . VAL A 1 81 ? 3.24 -0.918 2.236 1 85.94 81 VAL A C 1
ATOM 627 O O . VAL A 1 81 ? 2.602 -0.76 1.193 1 85.94 81 VAL A O 1
ATOM 630 N N . GLY A 1 82 ? 3.074 -1.922 3.043 1 84.25 82 GLY A N 1
ATOM 631 C CA . GLY A 1 82 ? 2.049 -2.906 2.736 1 84.25 82 GLY A CA 1
ATOM 632 C C . GLY A 1 82 ? 1.682 -3.775 3.924 1 84.25 82 GLY A C 1
ATOM 633 O O . GLY A 1 82 ? 2.432 -3.85 4.898 1 84.25 82 GLY A O 1
ATOM 634 N N . LEU A 1 83 ? 0.561 -4.414 3.787 1 83.56 83 LEU A N 1
ATOM 635 C CA . LEU A 1 83 ? 0.143 -5.41 4.77 1 83.56 83 LEU A CA 1
ATOM 636 C C . LEU A 1 83 ? 0.965 -6.688 4.637 1 83.56 83 LEU A C 1
ATOM 638 O O . LEU A 1 83 ? 1.582 -6.926 3.596 1 83.56 83 LEU A O 1
ATOM 642 N N . PRO A 1 84 ? 1.004 -7.43 5.758 1 90.81 84 PRO A N 1
ATOM 643 C CA . PRO A 1 84 ? 1.673 -8.727 5.621 1 90.81 84 PRO A CA 1
ATOM 644 C C . PRO A 1 84 ? 1.017 -9.625 4.578 1 90.81 84 PRO A C 1
ATOM 646 O O . PRO A 1 84 ? -0.174 -9.477 4.289 1 90.81 84 PRO A O 1
ATOM 649 N N . PRO A 1 85 ? 1.852 -10.5 3.984 1 91.38 85 PRO A N 1
ATOM 650 C CA . PRO A 1 85 ? 1.27 -11.375 2.965 1 91.38 85 PRO A CA 1
ATOM 651 C C . PRO A 1 85 ? 0.167 -12.273 3.52 1 91.38 85 PRO A C 1
ATOM 653 O O . PRO A 1 85 ? 0.278 -12.773 4.645 1 91.38 85 PRO A O 1
ATOM 656 N N . THR A 1 86 ? -0.824 -12.398 2.75 1 88.62 86 THR A N 1
ATOM 657 C CA . THR A 1 86 ? -1.91 -13.328 3.043 1 88.62 86 THR A CA 1
ATOM 658 C C . THR A 1 86 ? -1.503 -14.758 2.705 1 88.62 86 THR A C 1
ATOM 660 O O . THR A 1 86 ? -0.773 -14.992 1.739 1 88.62 86 THR A O 1
ATOM 663 N N . ASP A 1 87 ? -1.977 -15.633 3.445 1 89.75 87 ASP A N 1
ATOM 664 C CA . ASP A 1 87 ? -1.766 -17.047 3.117 1 89.75 87 ASP A CA 1
ATOM 665 C C . ASP A 1 87 ? -2.34 -17.375 1.742 1 89.75 87 ASP A C 1
ATOM 667 O O . ASP A 1 87 ? -3.539 -17.219 1.51 1 89.75 87 ASP A O 1
ATOM 671 N N . PRO A 1 88 ? -1.514 -17.828 0.851 1 86.69 88 PRO A N 1
ATOM 672 C CA . PRO A 1 88 ? -1.975 -18.047 -0.522 1 86.69 88 PRO A CA 1
ATOM 673 C C . PRO A 1 88 ? -3.027 -19.156 -0.623 1 86.69 88 PR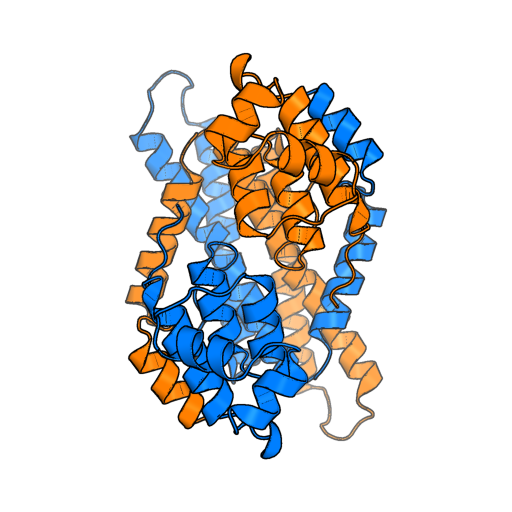O A C 1
ATOM 675 O O . PRO A 1 88 ? -3.768 -19.219 -1.606 1 86.69 88 PRO A O 1
ATOM 678 N N . ARG A 1 89 ? -3.049 -20.078 0.249 1 84.94 89 ARG A N 1
ATOM 679 C CA . ARG A 1 89 ? -4.035 -21.156 0.246 1 84.94 89 ARG A CA 1
ATOM 680 C C . ARG A 1 89 ? -5.449 -20.609 0.406 1 84.94 89 ARG A C 1
ATOM 682 O O . ARG A 1 89 ? -6.422 -21.25 0.001 1 84.94 89 ARG A O 1
ATOM 689 N N . LEU A 1 90 ? -5.543 -19.328 0.99 1 84.31 90 LEU A N 1
ATOM 690 C CA . LEU A 1 90 ? -6.84 -18.703 1.196 1 84.31 90 LEU A CA 1
ATOM 691 C C . LEU A 1 90 ? -7.383 -18.125 -0.11 1 84.31 90 LEU A C 1
ATOM 693 O O . LEU A 1 90 ? -8.586 -17.891 -0.24 1 84.31 90 LEU A O 1
ATOM 697 N N . THR A 1 91 ? -6.473 -17.859 -1.085 1 85.69 91 THR A N 1
ATOM 698 C CA . THR A 1 91 ? -6.902 -17.141 -2.281 1 85.69 91 THR A CA 1
ATOM 699 C C . THR A 1 91 ? -7.039 -18.094 -3.463 1 85.69 91 THR A C 1
ATOM 701 O O . THR A 1 91 ? -7.078 -17.656 -4.617 1 85.69 91 THR A O 1
ATOM 704 N N . GLN A 1 92 ? -7.152 -19.359 -3.162 1 86.19 92 GLN A N 1
ATOM 705 C CA . GLN A 1 92 ? -7.227 -20.344 -4.234 1 86.19 92 GLN A CA 1
ATOM 706 C C . GLN A 1 92 ? -8.648 -20.453 -4.777 1 86.19 92 GLN A C 1
ATOM 708 O O . GLN A 1 92 ? -8.844 -20.844 -5.93 1 86.19 92 GLN A O 1
ATOM 713 N N . ASP A 1 93 ? -9.625 -20.047 -4.023 1 90.62 93 ASP A N 1
ATOM 714 C CA . ASP A 1 93 ? -11.031 -20.172 -4.402 1 90.62 93 ASP A CA 1
ATOM 715 C C . ASP A 1 93 ? -11.68 -18.797 -4.531 1 90.62 93 ASP A C 1
ATOM 717 O O . ASP A 1 93 ? -12.008 -18.156 -3.525 1 90.62 93 ASP A O 1
ATOM 721 N N . VAL A 1 94 ? -11.938 -18.453 -5.727 1 92.44 94 VAL A N 1
ATOM 722 C CA . VAL A 1 94 ? -12.484 -17.125 -6.012 1 92.44 94 VAL A CA 1
ATOM 723 C C . VAL A 1 94 ? -13.844 -16.984 -5.332 1 92.44 94 VAL A C 1
ATOM 725 O O . VAL A 1 94 ? -14.133 -15.938 -4.727 1 92.44 94 VAL A O 1
ATOM 728 N N . ASN A 1 95 ? -14.664 -18 -5.363 1 92.69 95 ASN A N 1
ATOM 729 C CA . ASN A 1 95 ? -16 -17.922 -4.789 1 92.69 95 ASN A CA 1
ATOM 730 C C . ASN A 1 95 ? -15.953 -17.719 -3.275 1 92.69 95 ASN A C 1
ATOM 732 O O . ASN A 1 95 ? -16.719 -16.938 -2.725 1 92.69 95 ASN A O 1
ATOM 736 N N . LEU A 1 96 ? -15.102 -18.422 -2.658 1 93.44 96 LEU A N 1
ATOM 737 C CA . LEU A 1 96 ? -14.945 -18.266 -1.216 1 93.44 96 LEU A CA 1
ATOM 738 C C . LEU A 1 96 ? -14.508 -16.844 -0.869 1 93.44 96 LEU A C 1
ATOM 740 O O . LEU A 1 96 ? -14.969 -16.266 0.123 1 93.44 96 LEU A O 1
ATOM 744 N N . GLN A 1 97 ? -13.617 -16.234 -1.634 1 95.12 97 GLN A N 1
ATOM 745 C CA . GLN A 1 97 ? -13.148 -14.883 -1.383 1 95.12 97 GLN A CA 1
ATOM 746 C C . GLN A 1 97 ? -14.25 -13.859 -1.643 1 95.12 97 GLN A C 1
ATOM 748 O O . GLN A 1 97 ? -14.336 -12.844 -0.953 1 95.12 97 GLN A O 1
ATOM 753 N N . LEU A 1 98 ? -15.055 -14.18 -2.639 1 96.81 98 LEU A N 1
ATOM 754 C CA . LEU A 1 98 ? -16.188 -13.297 -2.904 1 96.81 98 LEU A CA 1
ATOM 755 C C . LEU A 1 98 ? -17.172 -13.32 -1.741 1 96.81 98 LEU A C 1
ATOM 757 O O . LEU A 1 98 ? -17.656 -12.273 -1.312 1 96.81 98 LEU A O 1
ATOM 761 N N . MET A 1 99 ? -17.438 -14.422 -1.212 1 96.62 99 MET A N 1
ATOM 762 C CA . MET A 1 99 ? -18.328 -14.555 -0.065 1 96.62 99 MET A CA 1
ATOM 763 C C . MET A 1 99 ? -17.75 -13.836 1.154 1 96.62 99 MET A C 1
ATOM 765 O O . MET A 1 99 ? -18.484 -13.164 1.88 1 96.62 99 MET A O 1
ATOM 769 N N . ASN A 1 100 ? -16.516 -14.047 1.381 1 94.94 100 ASN A N 1
ATOM 770 C CA . ASN A 1 100 ? -15.859 -13.359 2.488 1 94.94 100 ASN A CA 1
ATOM 771 C C . ASN A 1 100 ? -15.922 -11.844 2.328 1 94.94 100 ASN A C 1
ATOM 773 O O . ASN A 1 100 ? -16.141 -11.125 3.303 1 94.94 100 ASN A O 1
ATOM 777 N N . TYR A 1 101 ? -15.641 -11.383 1.107 1 97.38 101 TYR A N 1
ATOM 778 C CA . TYR A 1 101 ? -15.734 -9.953 0.845 1 97.38 101 TYR A CA 1
ATOM 779 C C . TYR A 1 101 ? -17.125 -9.422 1.173 1 97.38 101 TYR A C 1
ATOM 781 O O . TYR A 1 101 ? -17.266 -8.375 1.803 1 97.38 101 TYR A O 1
ATOM 789 N N . ILE A 1 102 ? -18.109 -10.109 0.702 1 98.19 102 ILE A N 1
ATOM 790 C CA . ILE A 1 102 ? -19.484 -9.688 0.946 1 98.19 102 ILE A CA 1
ATOM 791 C C . ILE A 1 102 ? -19.734 -9.594 2.449 1 98.19 102 ILE A C 1
ATOM 793 O O . ILE A 1 102 ? -20.281 -8.594 2.93 1 98.19 102 ILE A O 1
ATOM 797 N N . LYS A 1 103 ? -19.312 -10.586 3.146 1 97.75 103 LYS A N 1
ATOM 798 C CA . LYS A 1 103 ? -19.484 -10.594 4.598 1 97.75 103 LYS A CA 1
ATOM 799 C C . LYS A 1 103 ? -18.797 -9.391 5.234 1 97.75 103 LYS A C 1
ATOM 801 O O . LYS A 1 103 ? -19.406 -8.68 6.043 1 97.75 103 LYS A O 1
ATOM 806 N N . GLN A 1 104 ? -17.531 -9.141 4.91 1 96.69 104 GLN A N 1
ATOM 807 C CA . GLN A 1 104 ? -16.766 -8.039 5.48 1 96.69 104 GLN A CA 1
ATOM 808 C C . GLN A 1 104 ? -17.359 -6.691 5.086 1 96.69 104 GLN A C 1
ATOM 810 O O . GLN A 1 104 ? -17.359 -5.746 5.879 1 96.69 104 GLN A O 1
ATOM 815 N N . ALA A 1 105 ? -17.859 -6.574 3.83 1 97.75 105 ALA A N 1
ATOM 816 C CA . ALA A 1 105 ? -18.484 -5.336 3.369 1 97.75 105 ALA A CA 1
ATOM 817 C C . ALA A 1 105 ? -19.766 -5.043 4.141 1 97.75 105 ALA A C 1
ATOM 819 O O . ALA A 1 105 ? -20.031 -3.898 4.512 1 97.75 105 ALA A O 1
ATOM 820 N N . GLU A 1 106 ? -20.516 -6.074 4.379 1 98.31 106 GLU A N 1
ATOM 821 C CA . GLU A 1 106 ? -21.734 -5.906 5.152 1 98.31 106 GLU A CA 1
ATOM 822 C C . GLU A 1 106 ? -21.438 -5.473 6.582 1 98.31 106 GLU A C 1
ATOM 824 O O . GLU A 1 106 ? -22.094 -4.578 7.117 1 98.31 106 GLU A O 1
ATOM 829 N N . GLU A 1 107 ? -20.484 -6.133 7.168 1 97.56 107 GLU A N 1
ATOM 830 C CA . GLU A 1 107 ? -20.062 -5.742 8.508 1 97.56 107 GLU A CA 1
ATOM 831 C C . GLU A 1 107 ? -19.5 -4.328 8.516 1 97.56 107 GLU A C 1
ATOM 833 O O . GLU A 1 107 ? -19.703 -3.576 9.469 1 97.56 107 GLU A O 1
ATOM 838 N N . GLY A 1 108 ? -18.766 -3.996 7.449 1 97.81 108 GLY A N 1
ATOM 839 C CA . GLY A 1 108 ? -18.25 -2.645 7.32 1 97.81 108 GLY A CA 1
ATOM 840 C C . GLY A 1 108 ? -19.328 -1.592 7.219 1 97.81 108 GLY A C 1
ATOM 841 O O . GLY A 1 108 ? -19.219 -0.52 7.816 1 97.81 108 GLY A O 1
ATOM 842 N N . ILE A 1 109 ? -20.375 -1.904 6.484 1 98.25 109 ILE A N 1
ATOM 843 C CA . ILE A 1 109 ? -21.516 -1.002 6.348 1 98.25 109 ILE A CA 1
ATOM 844 C C . ILE A 1 109 ? -22.172 -0.792 7.707 1 98.25 109 ILE A C 1
ATOM 846 O O . ILE A 1 109 ? -22.469 0.342 8.094 1 98.25 109 ILE A O 1
ATOM 850 N N . ALA A 1 110 ? -22.391 -1.883 8.422 1 98.25 110 ALA A N 1
ATOM 851 C CA . ALA A 1 110 ? -22.969 -1.785 9.758 1 98.25 110 ALA A CA 1
ATOM 852 C C . ALA A 1 110 ? -22.109 -0.926 10.672 1 98.25 110 ALA A C 1
ATOM 854 O O . ALA A 1 110 ? -22.609 -0.091 11.422 1 98.25 110 ALA A O 1
ATOM 855 N N . ALA A 1 111 ? -20.812 -1.118 10.625 1 97.75 111 ALA A N 1
ATOM 856 C CA . ALA A 1 111 ? -19.875 -0.365 11.445 1 97.75 111 ALA A CA 1
ATOM 857 C C . ALA A 1 111 ? -19.891 1.117 11.078 1 97.75 111 ALA A C 1
ATOM 859 O O . ALA A 1 111 ? -19.812 1.98 11.961 1 97.75 111 ALA A O 1
ATOM 860 N N . ALA A 1 112 ? -19.969 1.398 9.781 1 97.75 112 ALA A N 1
ATOM 861 C CA . ALA A 1 112 ? -20.031 2.783 9.32 1 97.75 112 ALA A CA 1
ATOM 862 C C . ALA A 1 112 ? -21.266 3.494 9.883 1 97.75 112 ALA A C 1
ATOM 864 O O . ALA A 1 112 ? -21.172 4.645 10.32 1 97.75 112 ALA A O 1
ATOM 865 N N . LYS A 1 113 ? -22.344 2.801 9.867 1 97.44 113 LYS A N 1
ATOM 866 C CA . LYS A 1 113 ? -23.578 3.361 10.414 1 97.44 113 LYS A CA 1
ATOM 867 C C . LYS A 1 113 ? -23.469 3.609 11.914 1 97.44 113 LYS A C 1
ATOM 869 O O . LYS A 1 113 ? -24 4.594 12.43 1 97.44 113 LYS A O 1
ATOM 874 N N . GLU A 1 114 ? -22.797 2.73 12.609 1 96.19 114 GLU A N 1
ATOM 875 C CA . GLU A 1 114 ? -22.578 2.924 14.039 1 96.19 114 GLU A CA 1
ATOM 876 C C . GLU A 1 114 ? -21.703 4.148 14.305 1 96.19 114 GLU A C 1
ATOM 878 O O . GLU A 1 114 ? -21.938 4.895 15.258 1 96.19 114 GLU A O 1
ATOM 883 N N . ILE A 1 115 ? -20.703 4.359 13.5 1 94.88 115 ILE A N 1
ATOM 884 C CA . ILE A 1 115 ? -19.844 5.531 13.656 1 94.88 115 ILE A CA 1
ATOM 885 C C . ILE A 1 115 ? -20.656 6.801 13.414 1 94.88 115 ILE A C 1
ATOM 887 O O . ILE A 1 115 ? -20.5 7.789 14.141 1 94.88 115 ILE A O 1
ATOM 891 N N . MET A 1 116 ? -21.5 6.754 12.406 1 94.25 116 MET A N 1
ATOM 892 C CA . MET A 1 116 ? -22.359 7.898 12.141 1 94.25 116 MET A CA 1
ATOM 893 C C . MET A 1 116 ? -23.25 8.203 13.352 1 94.25 116 MET A C 1
ATOM 895 O O . MET A 1 116 ? -23.438 9.367 13.695 1 94.25 116 MET A O 1
ATOM 899 N N . ASN A 1 117 ? -23.703 7.184 13.953 1 92.06 117 ASN A N 1
ATOM 900 C CA . ASN A 1 117 ? -24.516 7.348 15.156 1 92.06 117 ASN A CA 1
ATOM 901 C C . ASN A 1 117 ? -23.703 7.945 16.297 1 92.06 117 ASN A C 1
ATOM 903 O O . ASN A 1 117 ? -24.203 8.789 17.047 1 92.06 117 ASN A O 1
ATOM 907 N N . LEU A 1 118 ? -22.469 7.457 16.469 1 87.75 118 LEU A N 1
ATOM 908 C CA . LEU A 1 118 ? -21.594 7.973 17.5 1 87.75 118 LEU A CA 1
ATOM 909 C C . LEU A 1 118 ? -21.328 9.461 17.312 1 87.75 118 LEU A C 1
ATOM 911 O O . LEU A 1 118 ? -21.234 10.211 18.281 1 87.75 118 LEU A O 1
ATOM 915 N N . GLN A 1 119 ? -21.25 9.906 16.078 1 84.88 119 GLN A N 1
ATOM 916 C CA . GLN A 1 119 ? -20.969 11.305 15.781 1 84.88 119 GLN A CA 1
ATOM 917 C C . GLN A 1 119 ? -22.109 12.195 16.25 1 84.88 119 GLN A C 1
ATOM 919 O O . GLN A 1 119 ? -21.891 13.352 16.625 1 84.88 119 GLN A O 1
ATOM 924 N N . VAL A 1 120 ? -23.312 11.727 16.266 1 82.25 120 VAL A N 1
ATOM 925 C CA . VAL A 1 120 ? -24.5 12.492 16.609 1 82.25 120 VAL A CA 1
ATOM 926 C C . VAL A 1 120 ? -24.719 12.438 18.125 1 82.25 120 VAL A C 1
ATOM 928 O O . VAL A 1 120 ? -25.172 13.406 18.734 1 82.25 120 VAL A O 1
ATOM 931 N N . THR A 1 121 ? -24.406 11.297 18.688 1 76.94 121 THR A N 1
ATOM 932 C CA . THR A 1 121 ? -24.766 11.086 20.094 1 76.94 121 THR A CA 1
ATOM 933 C C . THR A 1 121 ? -23.641 11.555 21.016 1 76.94 121 THR A C 1
ATOM 935 O O . THR A 1 121 ? -23.844 11.742 22.203 1 76.94 121 THR A O 1
ATOM 938 N N . THR A 1 122 ? -22.484 11.445 20.516 1 64.38 122 THR A N 1
ATOM 939 C CA . THR A 1 122 ? -21.359 11.812 21.391 1 64.38 122 THR A CA 1
ATOM 940 C C . THR A 1 122 ? -21.312 13.328 21.578 1 64.38 122 THR A C 1
ATOM 942 O O . THR A 1 122 ? -21.375 14.086 20.609 1 64.38 122 THR A O 1
ATOM 945 N N . ARG A 1 123 ? -21.766 13.703 22.938 1 54.41 123 ARG A N 1
ATOM 946 C CA . ARG A 1 123 ? -21.641 15.102 23.359 1 54.41 123 ARG A CA 1
ATOM 947 C C . ARG A 1 123 ? -20.188 15.555 23.297 1 54.41 123 ARG A C 1
ATOM 949 O O . ARG A 1 123 ? -19.266 14.781 23.562 1 54.41 123 ARG A O 1
ATOM 956 N N . SER A 1 124 ? -19.969 16.672 22.688 1 53.62 124 SER A N 1
ATOM 957 C CA . SER A 1 124 ? -18.734 17.281 22.219 1 53.62 124 SER A CA 1
ATOM 958 C C . SER A 1 124 ? -17.656 17.234 23.312 1 53.62 124 SER A C 1
ATOM 960 O O . SER A 1 124 ? -16.469 17.125 23 1 53.62 124 SER A O 1
ATOM 962 N N . TRP A 1 125 ? -18.266 17.422 24.672 1 51.22 125 TRP A N 1
ATOM 963 C CA . TRP A 1 125 ? -17.266 17.781 25.688 1 51.22 125 TRP A CA 1
ATOM 964 C C . TRP A 1 125 ? -16.641 16.531 26.281 1 51.22 125 TRP A C 1
ATOM 966 O O . TRP A 1 125 ? -15.727 16.609 27.094 1 51.22 125 TRP A O 1
ATOM 976 N N . LYS A 1 126 ? -17.344 15.453 26.516 1 50.47 126 LYS A N 1
ATOM 977 C CA . LYS A 1 126 ? -16.922 14.297 27.297 1 50.47 126 LYS A CA 1
ATOM 978 C C . LYS A 1 126 ? -15.812 13.523 26.594 1 50.47 126 LYS A C 1
ATOM 980 O O . LYS A 1 126 ? -16 13.055 25.469 1 50.47 126 LYS A O 1
ATOM 985 N N . HIS A 1 127 ? -14.812 13.742 27.156 1 49.25 127 HIS A N 1
ATOM 986 C CA . HIS A 1 127 ? -13.438 13.477 26.75 1 49.25 127 HIS A CA 1
ATOM 987 C C . HIS A 1 127 ? -13.234 11.992 26.453 1 49.25 127 HIS A C 1
ATOM 989 O O . HIS A 1 127 ? -14.039 11.156 26.875 1 49.25 127 HIS A O 1
ATOM 995 N N . ASP A 1 128 ? -12.211 11.266 25.891 1 61.56 128 ASP A N 1
ATOM 996 C CA . ASP A 1 128 ? -11.188 11.508 24.875 1 61.56 128 ASP A CA 1
ATOM 997 C C . ASP A 1 128 ? -10.719 10.203 24.234 1 61.56 128 ASP A C 1
ATOM 999 O O . ASP A 1 128 ? -10.727 10.062 23.016 1 61.56 128 ASP A O 1
ATOM 1003 N N . GLU A 1 129 ? -10.492 9.266 25.234 1 75.44 129 GLU A N 1
ATOM 1004 C CA . GLU A 1 129 ? -9.828 8.031 24.844 1 75.44 129 GLU A CA 1
ATOM 1005 C C . GLU A 1 129 ? -10.828 6.898 24.656 1 75.44 129 GLU A C 1
ATOM 1007 O O . GLU A 1 129 ? -10.672 6.066 23.766 1 75.44 129 GLU A O 1
ATOM 1012 N N . LYS A 1 130 ? -11.836 6.711 25.594 1 78.88 130 LYS A N 1
ATOM 1013 C CA . LYS A 1 130 ? -12.867 5.684 25.453 1 78.88 130 LYS A CA 1
ATOM 1014 C C . LYS A 1 130 ? -13.633 5.848 24.141 1 78.88 130 LYS A C 1
ATOM 1016 O O . LYS A 1 130 ? -13.93 4.859 23.469 1 78.88 130 LYS A O 1
ATOM 1021 N N . LYS A 1 131 ? -13.984 6.977 23.891 1 81.44 131 LYS A N 1
ATOM 1022 C CA . LYS A 1 131 ? -14.68 7.258 22.641 1 81.44 131 LYS A CA 1
ATOM 1023 C C . LYS A 1 131 ? -13.805 6.895 21.438 1 81.44 131 LYS A C 1
ATOM 1025 O O . LYS A 1 131 ? -14.281 6.277 20.484 1 81.44 131 LYS A O 1
ATOM 1030 N N . LYS A 1 132 ? -12.648 7.293 21.562 1 85.38 132 LYS A N 1
ATOM 1031 C CA . LYS A 1 132 ? -11.695 6.934 20.516 1 85.38 132 LYS A CA 1
ATOM 1032 C C . LYS A 1 132 ? -11.633 5.422 20.328 1 85.38 132 LYS A C 1
ATOM 1034 O O . LYS A 1 132 ? -11.562 4.938 19.188 1 85.38 132 LYS A O 1
ATOM 1039 N N . HIS A 1 133 ? -11.719 4.762 21.422 1 88 133 HIS A N 1
ATOM 1040 C CA . HIS A 1 133 ? -11.68 3.307 21.359 1 88 133 HIS A CA 1
ATOM 1041 C C . HIS A 1 133 ? -12.906 2.752 20.656 1 88 133 HIS A C 1
ATOM 1043 O O . HIS A 1 133 ? -12.805 1.829 19.844 1 88 133 HIS A O 1
ATOM 1049 N N . GLU A 1 134 ? -14 3.318 20.953 1 88.75 134 GLU A N 1
ATOM 1050 C CA . GLU A 1 134 ? -15.234 2.877 20.297 1 88.75 134 GLU A CA 1
ATOM 1051 C C . GLU A 1 134 ? -15.188 3.139 18.797 1 88.75 134 GLU A C 1
ATOM 1053 O O . GLU A 1 134 ? -15.586 2.285 18 1 88.75 134 GLU A O 1
ATOM 1058 N N . TYR A 1 135 ? -14.727 4.305 18.406 1 91.19 135 TYR A N 1
ATOM 1059 C CA . TYR A 1 135 ? -14.539 4.609 17 1 91.19 135 TYR A CA 1
ATOM 1060 C C . TYR A 1 135 ? -13.586 3.611 16.344 1 91.19 135 TYR A C 1
ATOM 1062 O O . TYR A 1 135 ? -13.852 3.119 15.242 1 91.19 135 TYR A O 1
ATOM 1070 N N . ALA A 1 136 ? -12.516 3.281 17.016 1 92.25 136 ALA A N 1
ATOM 1071 C CA . ALA A 1 136 ? -11.5 2.393 16.469 1 92.25 136 ALA A CA 1
ATOM 1072 C C . ALA A 1 136 ? -12.055 0.992 16.25 1 92.25 136 ALA A C 1
ATOM 1074 O O . ALA A 1 136 ? -11.711 0.337 15.258 1 92.25 136 ALA A O 1
ATOM 1075 N N . VAL A 1 137 ? -12.859 0.53 17.156 1 92.88 137 VAL A N 1
ATOM 1076 C CA . VAL A 1 137 ? -13.445 -0.8 17.047 1 92.88 137 VAL A CA 1
ATOM 1077 C C . VAL A 1 137 ? -14.289 -0.887 15.773 1 92.88 137 VAL A C 1
ATOM 1079 O O . VAL A 1 137 ? -14.156 -1.834 15 1 92.88 137 VAL A O 1
ATOM 1082 N N . HIS A 1 138 ? -15.117 0.121 15.539 1 94.81 138 HIS A N 1
ATOM 1083 C CA . HIS A 1 138 ? -15.953 0.129 14.344 1 94.81 138 HIS A CA 1
ATOM 1084 C C . HIS A 1 138 ? -15.133 0.409 13.094 1 94.81 138 HIS A C 1
ATOM 1086 O O . HIS A 1 138 ? -15.375 -0.183 12.039 1 94.81 138 HIS A O 1
ATOM 1092 N N . ALA A 1 139 ? -14.188 1.29 13.188 1 95.38 139 ALA A N 1
ATOM 1093 C CA . ALA A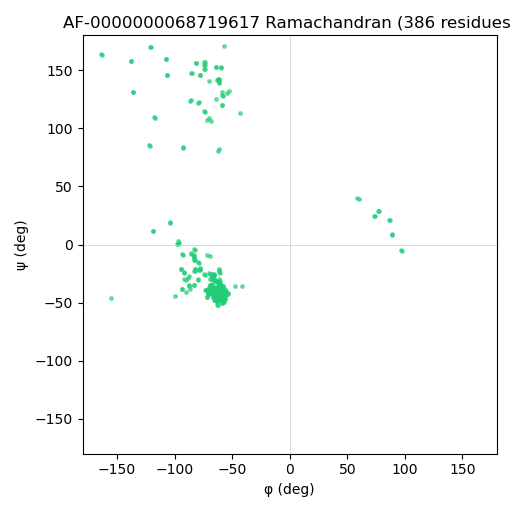 1 139 ? -13.352 1.627 12.039 1 95.38 139 ALA A CA 1
ATOM 1094 C C . ALA A 1 139 ? -12.531 0.421 11.586 1 95.38 139 ALA A C 1
ATOM 1096 O O . ALA A 1 139 ? -12.258 0.26 10.398 1 95.38 139 ALA A O 1
ATOM 1097 N N . LYS A 1 140 ? -12.164 -0.434 12.516 1 95.06 140 LYS A N 1
ATOM 1098 C CA . LYS A 1 140 ? -11.445 -1.658 12.164 1 95.06 140 LYS A CA 1
ATOM 1099 C C . LYS A 1 140 ? -12.297 -2.559 11.273 1 95.06 140 LYS A C 1
ATOM 1101 O O . LYS A 1 140 ? -11.781 -3.176 10.336 1 95.06 140 LYS A O 1
ATOM 1106 N N . GLU A 1 141 ? -13.586 -2.678 11.539 1 95.44 141 GLU A N 1
ATOM 1107 C CA . GLU A 1 141 ? -14.477 -3.473 10.703 1 95.44 141 GLU A CA 1
ATOM 1108 C C . GLU A 1 141 ? -14.531 -2.93 9.273 1 95.44 141 GLU A C 1
ATOM 1110 O O . GLU A 1 141 ? -14.617 -3.697 8.312 1 95.44 141 GLU A O 1
ATOM 1115 N N . ILE A 1 142 ? -14.477 -1.618 9.156 1 96.12 142 ILE A N 1
ATOM 1116 C CA . ILE A 1 142 ? -14.414 -0.985 7.848 1 96.12 142 ILE A CA 1
ATOM 1117 C C . ILE A 1 142 ? -13.078 -1.31 7.184 1 96.12 142 ILE A C 1
ATOM 1119 O O . ILE A 1 142 ? -13.031 -1.695 6.012 1 96.12 142 ILE A O 1
ATOM 1123 N N . PHE A 1 143 ? -12.078 -1.292 7.98 1 94.5 143 PHE A N 1
ATOM 1124 C CA . PHE A 1 143 ? -10.719 -1.515 7.496 1 94.5 143 PHE A CA 1
ATOM 1125 C C . PHE A 1 143 ? -10.555 -2.943 6.992 1 94.5 143 PHE A C 1
ATOM 1127 O O . PHE A 1 143 ? -9.805 -3.191 6.047 1 94.5 143 PHE A O 1
ATOM 1134 N N . ASP A 1 144 ? -11.312 -3.85 7.508 1 93.5 144 ASP A N 1
ATOM 1135 C CA . ASP A 1 144 ? -11.281 -5.254 7.109 1 93.5 144 ASP A CA 1
ATOM 1136 C C . ASP A 1 144 ? -11.617 -5.414 5.629 1 93.5 144 ASP A C 1
ATOM 1138 O O . ASP A 1 144 ? -11.188 -6.379 4.988 1 93.5 144 ASP A O 1
ATOM 1142 N N . THR A 1 145 ? -12.297 -4.484 5.164 1 94.31 145 THR A N 1
ATOM 1143 C CA . THR A 1 145 ? -12.734 -4.605 3.775 1 94.31 145 THR A CA 1
ATOM 1144 C C . THR A 1 145 ? -11.547 -4.484 2.822 1 94.31 145 THR A C 1
ATOM 1146 O O . THR A 1 145 ? -11.578 -5.031 1.718 1 94.31 145 THR A O 1
ATOM 1149 N N . ILE A 1 146 ? -10.5 -3.842 3.199 1 92 146 ILE A N 1
ATOM 1150 C CA . ILE A 1 146 ? -9.32 -3.684 2.354 1 92 146 ILE A CA 1
ATOM 1151 C C . ILE A 1 146 ? -8.711 -5.051 2.055 1 92 146 ILE A C 1
ATOM 1153 O O . ILE A 1 146 ? -8.531 -5.418 0.89 1 92 146 ILE A O 1
ATOM 1157 N N . GLN A 1 147 ? -8.5 -5.742 3.119 1 89.88 147 GLN A N 1
ATOM 1158 C CA . GLN A 1 147 ? -7.898 -7.059 2.945 1 89.88 147 GLN A CA 1
ATOM 1159 C C . GLN A 1 147 ? -8.812 -7.984 2.148 1 89.88 147 GLN A C 1
ATOM 1161 O O . GLN A 1 147 ? -8.352 -8.742 1.292 1 89.88 147 GLN A O 1
ATOM 1166 N N . ALA A 1 148 ? -10.078 -7.996 2.479 1 93.56 148 ALA A N 1
ATOM 1167 C CA . ALA A 1 148 ? -11.023 -8.844 1.753 1 93.56 148 ALA A CA 1
ATOM 1168 C C . ALA A 1 148 ? -11.023 -8.508 0.263 1 93.56 148 ALA A C 1
ATOM 1170 O O . ALA A 1 148 ? -11.055 -9.414 -0.579 1 93.56 148 ALA A O 1
ATOM 1171 N N . THR A 1 149 ? -10.984 -7.211 -0.065 1 94.56 149 THR A N 1
ATOM 1172 C CA . THR A 1 149 ? -10.938 -6.766 -1.453 1 94.56 149 THR A CA 1
ATOM 1173 C C . THR A 1 149 ? -9.672 -7.254 -2.141 1 94.56 149 THR A C 1
ATOM 1175 O O . THR A 1 149 ? -9.719 -7.781 -3.254 1 94.56 149 THR A O 1
ATOM 1178 N N . GLN A 1 150 ? -8.594 -7.141 -1.497 1 89.44 150 GLN A N 1
ATOM 1179 C CA . GLN A 1 150 ? -7.316 -7.566 -2.062 1 89.44 150 GLN A CA 1
ATOM 1180 C C . GLN A 1 150 ? -7.312 -9.07 -2.332 1 89.44 150 GLN A C 1
ATOM 1182 O O . GLN A 1 150 ? -6.777 -9.523 -3.348 1 89.44 150 GLN A O 1
ATOM 1187 N N . CYS A 1 151 ? -7.891 -9.836 -1.468 1 92.06 151 CYS A N 1
ATOM 1188 C CA . CYS A 1 151 ? -7.949 -11.281 -1.64 1 92.06 151 CYS A CA 1
ATOM 1189 C C . CYS A 1 151 ? -8.781 -11.656 -2.861 1 92.06 151 CYS A C 1
ATOM 1191 O O . CYS A 1 151 ? -8.43 -12.562 -3.609 1 92.06 151 CYS A O 1
ATOM 1193 N N . VAL A 1 152 ? -9.844 -10.922 -3.031 1 94.56 152 VAL A N 1
ATOM 1194 C CA . VAL A 1 152 ? -10.688 -11.18 -4.199 1 94.56 152 VAL A CA 1
ATOM 1195 C C . VAL A 1 152 ? -9.891 -10.906 -5.477 1 94.56 152 VAL A C 1
ATOM 1197 O O . VAL A 1 152 ? -9.852 -11.75 -6.379 1 94.56 152 VAL A O 1
ATOM 1200 N N . VAL A 1 153 ? -9.25 -9.773 -5.527 1 92.25 153 VAL A N 1
ATOM 1201 C CA . VAL A 1 153 ? -8.516 -9.367 -6.723 1 92.25 153 VAL A CA 1
ATOM 1202 C C . VAL A 1 153 ? -7.379 -10.344 -6.992 1 92.25 153 VAL A C 1
ATOM 1204 O O . VAL A 1 153 ? -7.137 -10.727 -8.141 1 92.25 153 VAL A O 1
ATOM 1207 N N . GLN A 1 154 ? -6.77 -10.781 -5.938 1 89 154 GLN A N 1
ATOM 1208 C CA . GLN A 1 154 ? -5.688 -11.758 -6.074 1 89 154 GLN A CA 1
ATOM 1209 C C . GLN A 1 154 ? -6.215 -13.094 -6.582 1 89 154 GLN A C 1
ATOM 1211 O O . GLN A 1 154 ? -5.59 -13.727 -7.438 1 89 154 GLN A O 1
ATOM 1216 N N . ALA A 1 155 ? -7.293 -13.492 -6.059 1 91.44 155 ALA A N 1
ATOM 1217 C CA . ALA A 1 155 ? -7.898 -14.75 -6.504 1 91.44 155 ALA A CA 1
ATOM 1218 C C . ALA A 1 155 ? -8.289 -14.672 -7.977 1 91.44 155 ALA A C 1
ATOM 1220 O O . ALA A 1 155 ? -8.039 -15.609 -8.742 1 91.44 155 ALA A O 1
ATOM 1221 N N . LEU A 1 156 ? -8.875 -13.578 -8.375 1 92.5 156 LEU A N 1
ATOM 1222 C CA . LEU A 1 156 ? -9.281 -13.391 -9.766 1 92.5 156 LEU A CA 1
ATOM 1223 C C . LEU A 1 156 ? -8.062 -13.383 -10.68 1 92.5 156 LEU A C 1
ATOM 1225 O O . LEU A 1 156 ? -8.133 -13.875 -11.812 1 92.5 156 LEU A O 1
ATOM 1229 N N . GLU A 1 157 ? -6.973 -12.812 -10.203 1 89.38 157 GLU A N 1
ATOM 1230 C CA . GLU A 1 157 ? -5.738 -12.758 -10.977 1 89.38 157 GLU A CA 1
ATOM 1231 C C . GLU A 1 157 ? -5.227 -14.164 -11.289 1 89.38 157 GLU A C 1
ATOM 1233 O O . GLU A 1 157 ? -4.633 -14.398 -12.344 1 89.38 157 GLU A O 1
ATOM 1238 N N . GLN A 1 158 ? -5.414 -15.109 -10.43 1 84.56 158 GLN A N 1
ATOM 1239 C CA . GLN A 1 158 ? -4.984 -16.484 -10.641 1 84.56 158 GLN A CA 1
ATOM 1240 C C . GLN A 1 158 ? -5.785 -17.156 -11.75 1 84.56 158 GLN A C 1
ATOM 1242 O O . GLN A 1 158 ? -5.266 -18 -12.469 1 84.56 158 GLN A O 1
ATOM 1247 N N . VAL A 1 159 ? -7.02 -16.766 -11.945 1 84.81 159 VAL A N 1
ATOM 1248 C CA . VAL A 1 159 ? -7.906 -17.359 -12.938 1 84.81 159 VAL A CA 1
ATOM 1249 C C . VAL A 1 159 ? -7.832 -16.578 -14.242 1 84.81 159 VAL A C 1
ATOM 1251 O O . VAL A 1 159 ? -7.855 -17.172 -15.328 1 84.81 159 VAL A O 1
ATOM 1254 N N . HIS A 1 160 ? -7.738 -15.281 -14.062 1 87.69 160 HIS A N 1
ATOM 1255 C CA . HIS A 1 160 ? -7.656 -14.383 -15.211 1 87.69 160 HIS A CA 1
ATOM 1256 C C . HIS A 1 160 ? -6.379 -13.547 -15.164 1 87.69 160 HIS A C 1
ATOM 1258 O O . HIS A 1 160 ? -6.41 -12.383 -14.758 1 87.69 160 HIS A O 1
ATOM 1264 N N . PHE A 1 161 ? -5.348 -14.047 -15.633 1 83.81 161 PHE A N 1
ATOM 1265 C CA . PHE A 1 161 ? -4.047 -13.391 -15.578 1 83.81 161 PHE A CA 1
ATOM 1266 C C . PHE A 1 161 ? -4.094 -12.031 -16.25 1 83.81 161 PHE A C 1
ATOM 1268 O O . PHE A 1 161 ? -4.609 -11.898 -17.359 1 83.81 161 PHE A O 1
ATOM 1275 N N . GLY A 1 162 ? -3.648 -11.031 -15.555 1 85.44 162 GLY A N 1
ATOM 1276 C CA . GLY A 1 162 ? -3.609 -9.688 -16.109 1 85.44 162 GLY A CA 1
ATOM 1277 C C . GLY A 1 162 ? -4.793 -8.836 -15.695 1 85.44 162 GLY A C 1
ATOM 1278 O O . GLY A 1 162 ? -4.832 -7.637 -15.977 1 85.44 162 GLY A O 1
ATOM 1279 N N . ILE A 1 163 ? -5.723 -9.438 -15.016 1 89.69 163 ILE A N 1
ATOM 1280 C CA . ILE A 1 163 ? -6.945 -8.727 -14.664 1 89.69 163 ILE A CA 1
ATOM 1281 C C . ILE A 1 163 ? -6.633 -7.617 -13.664 1 89.69 163 ILE A C 1
ATOM 1283 O O . ILE A 1 163 ? -7.277 -6.566 -13.664 1 89.69 163 ILE A O 1
ATOM 1287 N N . MET A 1 164 ? -5.68 -7.789 -12.766 1 87.88 164 MET A N 1
ATOM 1288 C CA . MET A 1 164 ? -5.324 -6.777 -11.781 1 87.88 164 MET A CA 1
ATOM 1289 C C . MET A 1 164 ? -4.879 -5.488 -12.453 1 87.88 164 MET A C 1
ATOM 1291 O O . MET A 1 164 ? -5.266 -4.395 -12.039 1 87.88 164 MET A O 1
ATOM 1295 N N . GLU A 1 165 ? -4.055 -5.625 -13.422 1 86.31 165 GLU A N 1
ATOM 1296 C CA . GLU A 1 165 ? -3.602 -4.457 -14.164 1 86.31 165 GLU A CA 1
ATOM 1297 C C . GLU A 1 165 ? -4.777 -3.725 -14.812 1 86.31 165 GLU A C 1
ATOM 1299 O O . GLU A 1 165 ? -4.82 -2.492 -14.82 1 86.31 165 GLU A O 1
ATOM 1304 N N . GLN A 1 166 ? -5.676 -4.43 -15.312 1 89.19 166 GLN A N 1
ATOM 1305 C CA . GLN A 1 166 ? -6.859 -3.844 -15.938 1 89.19 166 GLN A CA 1
ATOM 1306 C C . GLN A 1 166 ? -7.715 -3.107 -14.906 1 89.19 166 GLN A C 1
ATOM 1308 O O . GLN A 1 166 ? -8.211 -2.01 -15.172 1 89.19 166 GLN A O 1
ATOM 1313 N N . ILE A 1 167 ? -7.859 -3.719 -13.766 1 91.81 167 ILE A N 1
ATOM 1314 C CA . ILE A 1 167 ? -8.633 -3.117 -12.68 1 91.81 167 ILE A CA 1
ATOM 1315 C C . ILE A 1 167 ? -7.984 -1.802 -12.258 1 91.81 167 ILE A C 1
ATOM 1317 O O . ILE A 1 167 ? -8.664 -0.781 -12.125 1 91.81 167 ILE A O 1
ATOM 1321 N N . GLN A 1 168 ? -6.734 -1.813 -12.062 1 87.5 168 GLN A N 1
ATOM 1322 C CA . GLN A 1 168 ? -6.016 -0.638 -11.578 1 87.5 168 GLN A CA 1
ATOM 1323 C C . GLN A 1 168 ? -6.078 0.497 -12.602 1 87.5 168 GLN A C 1
ATOM 1325 O O . GLN A 1 168 ? -6.258 1.66 -12.227 1 87.5 168 GLN A O 1
ATOM 1330 N N . ARG A 1 169 ? -5.949 0.183 -13.828 1 87.5 169 ARG A N 1
ATOM 1331 C CA . ARG A 1 169 ? -6.035 1.188 -14.883 1 87.5 169 ARG A CA 1
ATOM 1332 C C . ARG A 1 169 ? -7.426 1.813 -14.93 1 87.5 169 ARG A C 1
ATOM 1334 O O . ARG A 1 169 ? -7.562 3.035 -15.016 1 87.5 169 ARG A O 1
ATOM 1341 N N . SER A 1 170 ? -8.359 0.914 -14.898 1 89.62 170 SER A N 1
ATOM 1342 C CA . SER A 1 170 ? -9.734 1.394 -14.914 1 89.62 170 SER A CA 1
ATOM 1343 C C . SER A 1 170 ? -10.031 2.273 -13.703 1 89.62 170 SER A C 1
ATOM 1345 O O . SER A 1 170 ? -10.703 3.297 -13.82 1 89.62 170 SER A O 1
ATOM 1347 N N . TRP A 1 171 ? -9.586 1.868 -12.617 1 89.75 171 TRP A N 1
ATOM 1348 C CA . TRP A 1 171 ? -9.781 2.643 -11.391 1 89.75 171 TRP A CA 1
ATOM 1349 C C . TRP A 1 171 ? -9.117 4.012 -11.508 1 89.75 171 TRP A C 1
ATOM 1351 O O . TRP A 1 171 ? -9.711 5.027 -11.133 1 89.75 171 TRP A O 1
ATOM 1361 N N . LEU A 1 172 ? -7.965 4.07 -11.992 1 88 172 LEU A N 1
ATOM 1362 C CA . LEU A 1 172 ? -7.223 5.32 -12.117 1 88 172 LEU A CA 1
ATOM 1363 C C . LEU A 1 172 ? -7.941 6.285 -13.055 1 88 172 LEU A C 1
ATOM 1365 O O . LEU A 1 172 ? -8.039 7.48 -12.766 1 88 172 LEU A O 1
ATOM 1369 N N . GLN A 1 173 ? -8.391 5.766 -14.094 1 90.06 173 GLN A N 1
ATOM 1370 C CA . GLN A 1 173 ? -9.141 6.586 -15.039 1 90.06 173 GLN A CA 1
ATOM 1371 C C . GLN A 1 173 ? -10.383 7.184 -14.383 1 90.06 173 GLN A C 1
ATOM 1373 O O . GLN A 1 173 ? -10.664 8.375 -14.539 1 90.06 173 GLN A O 1
ATOM 1378 N N . LYS A 1 174 ? -11.047 6.387 -13.68 1 89.94 174 LYS A N 1
ATOM 1379 C CA . LYS A 1 174 ? -12.242 6.852 -12.977 1 89.94 174 LYS A CA 1
ATOM 1380 C C . LYS A 1 174 ? -11.883 7.879 -11.906 1 89.94 174 LYS A C 1
ATOM 1382 O O . LYS A 1 174 ? -12.57 8.898 -11.766 1 89.94 174 LYS A O 1
ATOM 1387 N N . ALA A 1 175 ? -10.883 7.57 -11.109 1 89.19 175 ALA A N 1
ATOM 1388 C CA . ALA A 1 175 ? -10.453 8.461 -10.039 1 89.19 175 ALA A CA 1
ATOM 1389 C C . ALA A 1 175 ? -10.047 9.828 -10.594 1 89.19 175 ALA A C 1
ATOM 1391 O O . ALA A 1 175 ? -10.312 10.859 -9.969 1 89.19 175 ALA A O 1
ATOM 1392 N N . MET A 1 176 ? -9.461 9.852 -11.75 1 90.44 176 MET A N 1
ATOM 1393 C CA . MET A 1 176 ? -9.078 11.094 -12.406 1 90.44 176 MET A CA 1
ATOM 1394 C C . MET A 1 176 ? -10.305 11.836 -12.93 1 90.44 176 MET A C 1
ATOM 1396 O O . MET A 1 176 ? -10.438 13.047 -12.727 1 90.44 176 MET A O 1
ATOM 1400 N N . ALA A 1 177 ? -11.18 11.133 -13.555 1 91.06 177 ALA A N 1
ATOM 1401 C CA . ALA A 1 177 ? -12.383 11.727 -14.133 1 91.06 177 ALA A CA 1
ATOM 1402 C C . ALA A 1 177 ? -13.258 12.352 -13.055 1 91.06 177 ALA A C 1
ATOM 1404 O O . ALA A 1 177 ? -13.875 13.398 -13.281 1 91.06 177 ALA A O 1
ATOM 1405 N N . GLU A 1 178 ? -13.219 11.75 -11.883 1 88.25 178 GLU A N 1
ATOM 1406 C CA . GLU A 1 178 ? -14.086 12.219 -10.805 1 88.25 178 GLU A CA 1
ATOM 1407 C C . GLU A 1 178 ? -13.344 13.156 -9.859 1 88.25 178 GLU A C 1
ATOM 1409 O O . GLU A 1 178 ? -13.883 13.578 -8.836 1 88.25 178 GLU A O 1
ATOM 1414 N N . ASN A 1 179 ? -12.164 13.461 -10.125 1 88.5 179 ASN A N 1
ATOM 1415 C CA . ASN A 1 179 ? -11.328 14.391 -9.367 1 88.5 179 ASN A CA 1
ATOM 1416 C C . ASN A 1 179 ? -11.188 13.953 -7.914 1 88.5 179 ASN A C 1
ATOM 1418 O O . ASN A 1 179 ? -11.266 14.781 -7.004 1 88.5 179 ASN A O 1
ATOM 1422 N N . VAL A 1 180 ? -11.039 12.672 -7.742 1 87.38 180 VAL A N 1
ATOM 1423 C CA . VAL A 1 180 ? -10.852 12.109 -6.41 1 87.38 180 VAL A CA 1
ATOM 1424 C C . VAL A 1 180 ? -9.383 12.219 -6 1 87.38 180 VAL A C 1
ATOM 1426 O O . VAL A 1 180 ? -9.078 12.477 -4.836 1 87.38 180 VAL A O 1
ATOM 1429 N N . ILE A 1 181 ? -8.516 12.086 -6.949 1 91.81 181 ILE A N 1
ATOM 1430 C CA . ILE A 1 181 ? -7.082 12.078 -6.676 1 91.81 181 ILE A CA 1
ATOM 1431 C C . ILE A 1 181 ? -6.457 13.383 -7.164 1 91.81 181 ILE A C 1
ATOM 1433 O O . ILE A 1 181 ? -7.055 14.102 -7.973 1 91.81 181 ILE A O 1
ATOM 1437 N N . ILE A 1 182 ? -5.355 13.711 -6.668 1 92.81 182 ILE A N 1
ATOM 1438 C CA . ILE A 1 182 ? -4.578 14.852 -7.148 1 92.81 182 ILE A CA 1
ATOM 1439 C C . ILE A 1 182 ? -3.836 14.461 -8.422 1 92.81 182 ILE A C 1
ATOM 1441 O O . ILE A 1 182 ? -2.961 13.594 -8.398 1 92.81 182 ILE A O 1
ATOM 1445 N N . GLN A 1 183 ? -4.047 15.156 -9.492 1 91.94 183 GLN A N 1
ATOM 1446 C CA . GLN A 1 183 ? -3.684 14.648 -10.812 1 91.94 183 GLN A CA 1
ATOM 1447 C C . GLN A 1 183 ? -2.303 15.148 -11.227 1 91.94 183 GLN A C 1
ATOM 1449 O O . GLN A 1 183 ? -1.696 14.602 -12.156 1 91.94 183 GLN A O 1
ATOM 1454 N N . SER A 1 184 ? -1.919 16.266 -10.562 1 92.25 184 SER A N 1
ATOM 1455 C CA . SER A 1 184 ? -0.632 16.812 -10.977 1 92.25 184 SER A CA 1
ATOM 1456 C C . SER A 1 184 ? 0.196 17.25 -9.781 1 92.25 184 SER A C 1
ATOM 1458 O O . SER A 1 184 ? -0.354 17.562 -8.719 1 92.25 184 SER A O 1
ATOM 1460 N N . VAL A 1 185 ? 1.413 17.297 -10.031 1 92.19 185 VAL A N 1
ATOM 1461 C CA . VAL A 1 185 ? 2.342 17.75 -9 1 92.19 185 VAL A CA 1
ATOM 1462 C C . VAL A 1 185 ? 2.078 19.219 -8.672 1 92.19 185 VAL A C 1
ATOM 1464 O O . VAL A 1 185 ? 2.105 19.609 -7.504 1 92.19 185 VAL A O 1
ATOM 1467 N N . ASP A 1 186 ? 1.8 19.984 -9.688 1 92.94 186 ASP A N 1
ATOM 1468 C CA . ASP A 1 186 ? 1.493 21.391 -9.484 1 92.94 186 ASP A CA 1
ATOM 1469 C C . ASP A 1 186 ? 0.284 21.562 -8.57 1 92.94 186 ASP A C 1
ATOM 1471 O O . ASP A 1 186 ? 0.301 22.406 -7.668 1 92.94 186 ASP A O 1
ATOM 1475 N N . SER A 1 187 ? -0.688 20.812 -8.859 1 92.12 187 SER A N 1
ATOM 1476 C CA . SER A 1 187 ? -1.877 20.859 -8.016 1 92.12 187 SER A CA 1
ATOM 1477 C C . SER A 1 187 ? -1.554 20.453 -6.578 1 92.12 187 SER A C 1
ATOM 1479 O O . SER A 1 187 ? -2.057 21.062 -5.629 1 92.12 187 SER A O 1
ATOM 1481 N N . LEU A 1 188 ? -0.744 19.484 -6.445 1 93.56 188 LEU A N 1
ATOM 1482 C CA . LEU A 1 188 ? -0.353 19 -5.125 1 93.56 188 LEU A CA 1
ATOM 1483 C C . LEU A 1 188 ? 0.411 20.078 -4.355 1 93.56 188 LEU A C 1
ATOM 1485 O O . LEU A 1 188 ? 0.12 20.328 -3.188 1 93.56 188 LEU A O 1
ATOM 1489 N N . MET A 1 189 ? 1.289 20.734 -5.043 1 92.94 189 MET A N 1
ATOM 1490 C CA . MET A 1 189 ? 2.096 21.781 -4.41 1 92.94 189 MET A CA 1
ATOM 1491 C C . MET A 1 189 ? 1.228 22.953 -3.988 1 92.94 189 MET A C 1
ATOM 1493 O O . MET A 1 189 ? 1.442 23.547 -2.924 1 92.94 189 MET A O 1
ATOM 1497 N N . THR A 1 190 ? 0.334 23.234 -4.754 1 92.06 190 THR A N 1
ATOM 1498 C CA . THR A 1 190 ? -0.583 24.312 -4.43 1 92.06 190 THR A CA 1
ATOM 1499 C C . THR A 1 190 ? -1.405 23.984 -3.189 1 92.06 190 THR A C 1
ATOM 1501 O O . THR A 1 190 ? -1.575 24.812 -2.303 1 92.06 190 THR A O 1
ATOM 1504 N N . LEU A 1 191 ? -1.862 22.797 -3.164 1 89.5 191 LEU A N 1
ATOM 1505 C CA . LEU A 1 191 ? -2.695 22.344 -2.053 1 89.5 191 LEU A CA 1
ATOM 1506 C C . LEU A 1 191 ? -1.901 22.344 -0.75 1 89.5 191 LEU A C 1
ATOM 1508 O O . LEU A 1 191 ? -2.428 22.688 0.307 1 89.5 191 LEU A O 1
ATOM 1512 N N . THR A 1 192 ? -0.633 21.891 -0.819 1 90 192 THR A N 1
ATOM 1513 C CA . THR A 1 192 ? 0.186 21.781 0.383 1 90 192 THR A CA 1
ATOM 1514 C C . THR A 1 192 ? 0.486 23.172 0.958 1 90 192 THR A C 1
ATOM 1516 O O . THR A 1 192 ? 0.697 23.312 2.164 1 90 192 THR A O 1
ATOM 1519 N N . LYS A 1 193 ? 0.469 24.172 0.111 1 88.25 193 LYS A N 1
ATOM 1520 C CA . LYS A 1 193 ? 0.721 25.531 0.566 1 88.25 193 LYS A CA 1
ATOM 1521 C C . LYS A 1 193 ? -0.512 26.125 1.244 1 88.25 193 LYS A C 1
ATOM 1523 O O . LYS A 1 193 ? -0.403 27.062 2.025 1 88.25 193 LYS A O 1
ATOM 1528 N N . MET A 1 194 ? -1.638 25.531 0.936 1 82.44 194 MET A N 1
ATOM 1529 C CA . MET A 1 194 ? -2.896 26.047 1.471 1 82.44 194 MET A CA 1
ATOM 1530 C C . MET A 1 194 ? -3.246 25.359 2.787 1 82.44 194 MET A C 1
ATOM 1532 O O . MET A 1 194 ? -4.059 25.875 3.562 1 82.44 194 MET A O 1
ATOM 1536 N N . LEU A 1 195 ? -2.725 24.203 2.934 1 74.81 195 LEU A N 1
ATOM 1537 C CA . LEU A 1 195 ? -3.055 23.422 4.117 1 74.81 195 LEU A CA 1
ATOM 1538 C C . LEU A 1 195 ? -2.135 23.781 5.281 1 74.81 195 LEU A C 1
ATOM 1540 O O . LEU A 1 195 ? -0.958 24.078 5.074 1 74.81 195 LEU A O 1
ATOM 1544 N N . MET B 1 1 ? 6.496 -1.995 -14.219 1 37.59 1 MET B N 1
ATOM 1545 C CA . MET B 1 1 ? 6.648 -0.543 -14.203 1 37.59 1 MET B CA 1
ATOM 1546 C C . MET B 1 1 ? 5.324 0.141 -13.891 1 37.59 1 MET B C 1
ATOM 1548 O O . MET B 1 1 ? 4.438 0.218 -14.742 1 37.59 1 MET B O 1
ATOM 1552 N N . GLY B 1 2 ? 4.582 -0.078 -12.758 1 51.91 2 GLY B N 1
ATOM 1553 C CA . GLY B 1 2 ? 3.201 0.356 -12.609 1 51.91 2 GLY B CA 1
ATOM 1554 C C . GLY B 1 2 ? 3.01 1.838 -12.875 1 51.91 2 GLY B C 1
ATOM 1555 O O . GLY B 1 2 ? 3.977 2.604 -12.867 1 51.91 2 GLY B O 1
ATOM 1556 N N . THR B 1 3 ? 2.025 2.24 -13.719 1 65.88 3 THR B N 1
ATOM 1557 C CA . THR B 1 3 ? 1.748 3.508 -14.383 1 65.88 3 THR B CA 1
ATOM 1558 C C . THR B 1 3 ? 1.487 4.609 -13.359 1 65.88 3 THR B C 1
ATOM 1560 O O . THR B 1 3 ? 0.403 4.68 -12.781 1 65.88 3 THR B O 1
ATOM 1563 N N . SER B 1 4 ? 2.654 5.152 -12.805 1 82.31 4 SER B N 1
ATOM 1564 C CA . SER B 1 4 ? 2.484 6.355 -11.992 1 82.31 4 SER B CA 1
ATOM 1565 C C . SER B 1 4 ? 1.936 7.512 -12.82 1 82.31 4 SER B C 1
ATOM 1567 O O . SER B 1 4 ? 2.299 7.672 -13.992 1 82.31 4 SER B O 1
ATOM 1569 N N . ILE B 1 5 ? 1.103 8.227 -12.234 1 89.44 5 ILE B N 1
ATOM 1570 C CA . ILE B 1 5 ? 0.562 9.391 -12.922 1 89.44 5 ILE B CA 1
ATOM 1571 C C . ILE B 1 5 ? 1.525 10.57 -12.773 1 89.44 5 ILE B C 1
ATOM 1573 O O . ILE B 1 5 ? 1.346 11.609 -13.414 1 89.44 5 ILE B O 1
ATOM 1577 N N . TYR B 1 6 ? 2.512 10.375 -11.891 1 90.69 6 TYR B N 1
ATOM 1578 C CA . TYR B 1 6 ? 3.562 11.375 -11.734 1 90.69 6 TYR B CA 1
ATOM 1579 C C . TYR B 1 6 ? 4.871 10.898 -12.344 1 90.69 6 TYR B C 1
ATOM 1581 O O . TYR B 1 6 ? 5.156 9.695 -12.359 1 90.69 6 TYR B O 1
ATOM 1589 N N . CYS B 1 7 ? 5.586 11.82 -12.867 1 89.31 7 CYS B N 1
ATOM 1590 C CA . CYS B 1 7 ? 6.906 11.484 -13.391 1 89.31 7 CYS B CA 1
ATOM 1591 C C . CYS B 1 7 ? 7.898 11.25 -12.258 1 89.31 7 CYS B C 1
ATOM 1593 O O . CYS B 1 7 ? 7.797 11.867 -11.203 1 89.31 7 CYS B O 1
ATOM 1595 N N . ASN B 1 8 ? 8.883 10.43 -12.477 1 87.81 8 ASN B N 1
ATOM 1596 C CA . ASN B 1 8 ? 9.93 10.148 -11.5 1 87.81 8 ASN B CA 1
ATOM 1597 C C . ASN B 1 8 ? 10.719 11.406 -11.148 1 87.81 8 ASN B C 1
ATOM 1599 O O . ASN B 1 8 ? 11.195 11.555 -10.016 1 87.81 8 ASN B O 1
ATOM 1603 N N . SER B 1 9 ? 10.805 12.281 -12.062 1 87.25 9 SER B N 1
ATOM 1604 C CA . SER B 1 9 ? 11.586 13.5 -11.875 1 87.25 9 SER B CA 1
ATOM 1605 C C . SER B 1 9 ? 10.898 14.445 -10.898 1 87.25 9 SER B C 1
ATOM 1607 O O . SER B 1 9 ? 11.508 15.414 -10.43 1 87.25 9 SER B O 1
ATOM 1609 N N . ALA B 1 10 ? 9.664 14.102 -10.547 1 94.19 10 ALA B N 1
ATOM 1610 C CA . ALA B 1 10 ? 8.898 14.969 -9.656 1 94.19 10 ALA B CA 1
ATOM 1611 C C . ALA B 1 10 ? 9.32 14.773 -8.203 1 94.19 10 ALA B C 1
ATOM 1613 O O . ALA B 1 10 ? 8.969 15.586 -7.34 1 94.19 10 ALA B O 1
ATOM 1614 N N . ILE B 1 11 ? 10.031 13.727 -7.871 1 96.56 11 ILE B N 1
ATOM 1615 C CA . ILE B 1 11 ? 10.367 13.375 -6.496 1 96.56 11 ILE B CA 1
ATOM 1616 C C . ILE B 1 11 ? 11.133 14.523 -5.84 1 96.56 11 ILE B C 1
ATOM 1618 O O . ILE B 1 11 ? 10.805 14.93 -4.723 1 96.56 11 ILE B O 1
ATOM 1622 N N . GLY B 1 12 ? 12.086 15.047 -6.578 1 96.75 12 GLY B N 1
ATOM 1623 C CA . GLY B 1 12 ? 12.852 16.156 -6.039 1 96.75 12 GLY B CA 1
ATOM 1624 C C . GLY B 1 12 ? 12 17.375 -5.703 1 96.75 12 GLY B C 1
ATOM 1625 O O . GLY B 1 12 ? 12.125 17.938 -4.617 1 96.75 12 GLY B O 1
ATOM 1626 N N . GLU B 1 13 ? 11.148 17.688 -6.602 1 96.12 13 GLU B N 1
ATOM 1627 C CA . GLU B 1 13 ? 10.25 18.828 -6.414 1 96.12 13 GLU B CA 1
ATOM 1628 C C . GLU B 1 13 ? 9.32 18.609 -5.23 1 96.12 13 GLU B C 1
ATOM 1630 O O . GLU B 1 13 ? 9.062 19.531 -4.453 1 96.12 13 GLU B O 1
ATOM 1635 N N . LEU B 1 14 ? 8.828 17.484 -5.125 1 97.31 14 LEU B N 1
ATOM 1636 C CA . LEU B 1 14 ? 7.93 17.125 -4.031 1 97.31 14 LEU B CA 1
ATOM 1637 C C . LEU B 1 14 ? 8.641 17.234 -2.686 1 97.31 14 LEU B C 1
ATOM 1639 O O . LEU B 1 14 ? 8.07 17.734 -1.714 1 97.31 14 LEU B O 1
ATOM 1643 N N . LEU B 1 15 ? 9.836 16.781 -2.691 1 98.19 15 LEU B N 1
ATOM 1644 C CA . LEU B 1 15 ? 10.602 16.797 -1.449 1 98.19 15 LEU B CA 1
ATOM 1645 C C . LEU B 1 15 ? 11.008 18.234 -1.085 1 98.19 15 LEU B C 1
ATOM 1647 O O . LEU B 1 15 ? 11 18.594 0.091 1 98.19 15 LEU B O 1
ATOM 1651 N N . GLN B 1 16 ? 11.359 19 -2.084 1 97.81 16 GLN B N 1
ATOM 1652 C CA . GLN B 1 16 ? 11.633 20.406 -1.839 1 97.81 16 GLN B CA 1
ATOM 1653 C C . GLN B 1 16 ? 10.414 21.109 -1.246 1 97.81 16 GLN B C 1
ATOM 1655 O O . GLN B 1 16 ? 10.547 21.875 -0.289 1 97.81 16 GLN B O 1
ATOM 1660 N N . ASN B 1 17 ? 9.359 20.875 -1.883 1 97.44 17 ASN B N 1
ATOM 1661 C CA . ASN B 1 17 ? 8.109 21.438 -1.387 1 97.44 17 ASN B CA 1
ATOM 1662 C C . ASN B 1 17 ? 7.84 21.031 0.058 1 97.44 17 ASN B C 1
ATOM 1664 O O . ASN B 1 17 ? 7.414 21.844 0.873 1 97.44 17 ASN B O 1
ATOM 1668 N N . ALA B 1 18 ? 8.07 19.766 0.39 1 97.31 18 ALA B N 1
ATOM 1669 C CA . ALA B 1 18 ? 7.898 19.25 1.751 1 97.31 18 ALA B CA 1
ATOM 1670 C C . ALA B 1 18 ? 8.758 20.047 2.738 1 97.31 18 ALA B C 1
ATOM 1672 O O . ALA B 1 18 ? 8.281 20.438 3.811 1 97.31 18 ALA B O 1
ATOM 1673 N N . ARG B 1 19 ? 9.93 20.234 2.342 1 98 19 ARG B N 1
ATOM 1674 C CA . ARG B 1 19 ? 10.836 21 3.203 1 98 19 ARG B CA 1
ATOM 1675 C C . ARG B 1 19 ? 10.352 22.438 3.371 1 98 19 ARG B C 1
ATOM 1677 O O . ARG B 1 19 ? 10.305 22.953 4.488 1 98 19 ARG B O 1
ATOM 1684 N N . GLU B 1 20 ? 10 23.062 2.328 1 96.62 20 GLU B N 1
ATOM 1685 C CA . GLU B 1 20 ? 9.656 24.484 2.332 1 96.62 20 GLU B CA 1
ATOM 1686 C C . GLU B 1 20 ? 8.367 24.734 3.111 1 96.62 20 GLU B C 1
ATOM 1688 O O . GLU B 1 20 ? 8.18 25.797 3.684 1 96.62 20 GLU B O 1
ATOM 1693 N N . CYS B 1 21 ? 7.516 23.766 3.16 1 95.12 21 CYS B N 1
ATOM 1694 C CA . CYS B 1 21 ? 6.23 23.938 3.824 1 95.12 21 CYS B CA 1
ATOM 1695 C C . CYS B 1 21 ? 6.273 23.406 5.25 1 95.12 21 CYS B C 1
ATOM 1697 O O . CYS B 1 21 ? 5.266 23.422 5.957 1 95.12 21 CYS B O 1
ATOM 1699 N N . CYS B 1 22 ? 7.398 22.922 5.621 1 94.5 22 CYS B N 1
ATOM 1700 C CA . CYS B 1 22 ? 7.578 22.375 6.957 1 94.5 22 CYS B CA 1
ATOM 1701 C C . CYS B 1 22 ? 7.355 23.438 8.023 1 94.5 22 CYS B C 1
ATOM 1703 O O . CYS B 1 22 ? 7.777 24.578 7.863 1 94.5 22 CYS B O 1
ATOM 1705 N N . ASP B 1 23 ? 6.758 23.078 9.133 1 92.38 23 ASP B N 1
ATOM 1706 C CA . ASP B 1 23 ? 6.488 24.016 10.227 1 92.38 23 ASP B CA 1
ATOM 1707 C C . ASP B 1 23 ? 7.746 24.25 11.062 1 92.38 23 ASP B C 1
ATOM 1709 O O . ASP B 1 23 ? 7.898 25.312 11.664 1 92.38 23 ASP B O 1
ATOM 1713 N N . ASN B 1 24 ? 8.531 23.25 11.094 1 95.19 24 ASN B N 1
ATOM 1714 C CA . ASN B 1 24 ? 9.758 23.375 11.867 1 95.19 24 ASN B CA 1
ATOM 1715 C C . ASN B 1 24 ? 10.789 24.25 11.156 1 95.19 24 ASN B C 1
ATOM 1717 O O . ASN B 1 24 ? 11.32 23.875 10.109 1 95.19 24 ASN B O 1
ATOM 1721 N N . VAL B 1 25 ? 11.102 25.344 11.7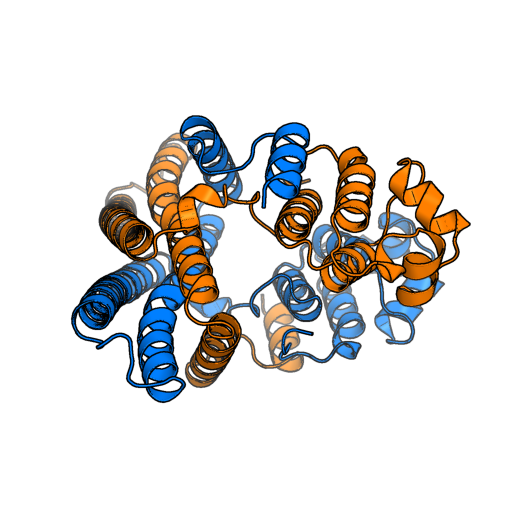03 1 95.38 25 VAL B N 1
ATOM 1722 C CA . VAL B 1 25 ? 11.938 26.375 11.094 1 95.38 25 VAL B CA 1
ATOM 1723 C C . VAL B 1 25 ? 13.328 25.797 10.805 1 95.38 25 VAL B C 1
ATOM 1725 O O . VAL B 1 25 ? 13.945 26.141 9.797 1 95.38 25 VAL B O 1
ATOM 1728 N N . GLN B 1 26 ? 13.766 24.969 11.641 1 96.62 26 GLN B N 1
ATOM 1729 C CA . GLN B 1 26 ? 15.078 24.375 11.453 1 96.62 26 GLN B CA 1
ATOM 1730 C C . GLN B 1 26 ? 15.094 23.422 10.258 1 96.62 26 GLN B C 1
ATOM 1732 O O . GLN B 1 26 ? 16.031 23.422 9.469 1 96.62 26 GLN B O 1
ATOM 1737 N N . LEU B 1 27 ? 14.047 22.703 10.055 1 97.62 27 LEU B N 1
ATOM 1738 C CA . LEU B 1 27 ? 13.977 21.688 9.008 1 97.62 27 LEU B CA 1
ATOM 1739 C C . LEU B 1 27 ? 13.625 22.328 7.664 1 97.62 27 LEU B C 1
ATOM 1741 O O . LEU B 1 27 ? 13.789 21.703 6.617 1 97.62 27 LEU B O 1
ATOM 1745 N N . LYS B 1 28 ? 13.258 23.594 7.719 1 96.81 28 LYS B N 1
ATOM 1746 C CA . LYS B 1 28 ? 12.953 24.312 6.488 1 96.81 28 LYS B CA 1
ATOM 1747 C C . LYS B 1 28 ? 14.227 24.641 5.715 1 96.81 28 LYS B C 1
ATOM 1749 O O . LYS B 1 28 ? 14.188 24.859 4.5 1 96.81 28 LYS B O 1
ATOM 1754 N N . THR B 1 29 ? 15.258 24.734 6.496 1 97.69 29 THR B N 1
ATOM 1755 C CA . THR B 1 29 ? 16.531 25.047 5.848 1 97.69 29 THR B CA 1
ATOM 1756 C C . THR B 1 29 ? 17.188 23.766 5.324 1 97.69 29 THR B C 1
ATOM 1758 O O . THR B 1 29 ? 17.062 22.703 5.93 1 97.69 29 THR B O 1
ATOM 1761 N N . LYS B 1 30 ? 17.891 23.953 4.223 1 97.75 30 LYS B N 1
ATOM 1762 C CA . LYS B 1 30 ? 18.609 22.812 3.672 1 97.75 30 LYS B CA 1
ATOM 1763 C C . LYS B 1 30 ? 19.641 22.266 4.664 1 97.75 30 LYS B C 1
ATOM 1765 O O . LYS B 1 30 ? 19.812 21.062 4.793 1 97.75 30 LYS B O 1
ATOM 1770 N N . LYS B 1 31 ? 20.266 23.141 5.34 1 97.44 31 LYS B N 1
ATOM 1771 C CA . LYS B 1 31 ? 21.266 22.766 6.328 1 97.44 31 LYS B CA 1
ATOM 1772 C C . LYS B 1 31 ? 20.641 21.984 7.477 1 97.44 31 LYS B C 1
ATOM 1774 O O . LYS B 1 31 ? 21.156 20.938 7.875 1 97.44 31 LYS B O 1
ATOM 1779 N N . GLY B 1 32 ? 19.625 22.438 7.988 1 98 32 GLY B N 1
ATOM 1780 C CA . GLY B 1 32 ? 18.938 21.781 9.094 1 98 32 GLY B CA 1
ATOM 1781 C C . GLY B 1 32 ? 18.391 20.422 8.719 1 98 32 GLY B C 1
ATOM 1782 O O . GLY B 1 32 ? 18.562 19.453 9.469 1 98 32 GLY B O 1
ATOM 1783 N N . LEU B 1 33 ? 17.75 20.297 7.559 1 98.38 33 LEU B N 1
ATOM 1784 C CA . LEU B 1 33 ? 17.141 19.047 7.141 1 98.38 33 LEU B CA 1
ATOM 1785 C C . LEU B 1 33 ? 18.219 18.016 6.801 1 98.38 33 LEU B C 1
ATOM 1787 O O . LEU B 1 33 ? 18.062 16.828 7.125 1 98.38 33 LEU B O 1
ATOM 1791 N N . SER B 1 34 ? 19.234 18.484 6.105 1 98.25 34 SER B N 1
ATOM 1792 C CA . SER B 1 34 ? 20.297 17.547 5.766 1 98.25 34 SER B CA 1
ATOM 1793 C C . SER B 1 34 ? 20.938 16.953 7.02 1 98.25 34 SER B C 1
ATOM 1795 O O . SER B 1 34 ? 21.203 15.742 7.074 1 98.25 34 SER B O 1
ATOM 1797 N N . LYS B 1 35 ? 21.188 17.75 8 1 98 35 LYS B N 1
ATOM 1798 C CA . LYS B 1 35 ? 21.734 17.266 9.266 1 98 35 LYS B CA 1
ATOM 1799 C C . LYS B 1 35 ? 20.781 16.266 9.922 1 98 35 LYS B C 1
ATOM 1801 O O . LYS B 1 35 ? 21.219 15.219 10.398 1 98 35 LYS B O 1
ATOM 1806 N N . TYR B 1 36 ? 19.547 16.578 9.945 1 97.94 36 TYR B N 1
ATOM 1807 C CA . TYR B 1 36 ? 18.531 15.727 10.555 1 97.94 36 TYR B CA 1
ATOM 1808 C C . TYR B 1 36 ? 18.484 14.367 9.867 1 97.94 36 TYR B C 1
ATOM 1810 O O . TYR B 1 36 ? 18.359 13.328 10.523 1 97.94 36 TYR B O 1
ATOM 1818 N N . LEU B 1 37 ? 18.562 14.328 8.555 1 97.69 37 LEU B N 1
ATOM 1819 C CA . L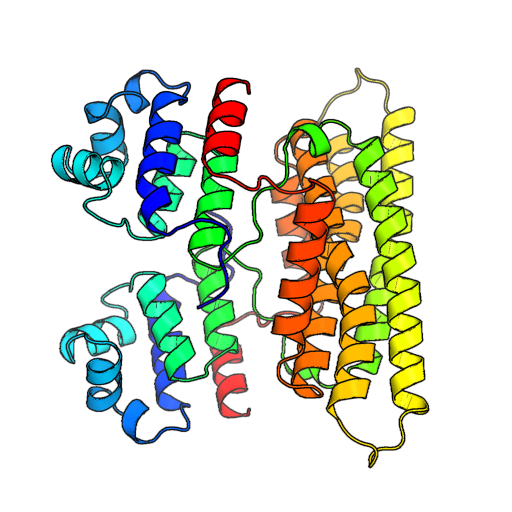EU B 1 37 ? 18.422 13.117 7.75 1 97.69 37 LEU B CA 1
ATOM 1820 C C . LEU B 1 37 ? 19.734 12.344 7.699 1 97.69 37 LEU B C 1
ATOM 1822 O O . LEU B 1 37 ? 19.781 11.211 7.227 1 97.69 37 LEU B O 1
ATOM 1826 N N . GLY B 1 38 ? 20.844 12.992 8.125 1 97.44 38 GLY B N 1
ATOM 1827 C CA . GLY B 1 38 ? 22.141 12.352 8.109 1 97.44 38 GLY B CA 1
ATOM 1828 C C . GLY B 1 38 ? 22.766 12.297 6.727 1 97.44 38 GLY B C 1
ATOM 1829 O O . GLY B 1 38 ? 23.469 11.336 6.387 1 97.44 38 GLY B O 1
ATOM 1830 N N . ILE B 1 39 ? 22.422 13.258 5.938 1 97.69 39 ILE B N 1
ATOM 1831 C CA . ILE B 1 39 ? 23.031 13.344 4.613 1 97.69 39 ILE B CA 1
ATOM 1832 C C . ILE B 1 39 ? 23.75 14.68 4.457 1 97.69 39 ILE B C 1
ATOM 1834 O O . ILE B 1 39 ? 23.609 15.57 5.297 1 97.69 39 ILE B O 1
ATOM 1838 N N . THR B 1 40 ? 24.484 14.82 3.438 1 97.88 40 THR B N 1
ATOM 1839 C CA . THR B 1 40 ? 25.203 16.078 3.215 1 97.88 40 THR B CA 1
ATOM 1840 C C . THR B 1 40 ? 24.281 17.125 2.586 1 97.88 40 THR B C 1
ATOM 1842 O O . THR B 1 40 ? 23.312 16.781 1.924 1 97.88 40 THR B O 1
ATOM 1845 N N . HIS B 1 41 ? 24.656 18.375 2.789 1 97.81 41 HIS B N 1
ATOM 1846 C CA . HIS B 1 41 ? 23.969 19.484 2.162 1 97.81 41 HIS B CA 1
ATOM 1847 C C . HIS B 1 41 ? 23.953 19.344 0.643 1 97.81 41 HIS B C 1
ATOM 1849 O O . HIS B 1 41 ? 22.953 19.656 -0.009 1 97.81 41 HIS B O 1
ATOM 1855 N N . GLU B 1 42 ? 25.016 18.922 0.157 1 97.69 42 GLU B N 1
ATOM 1856 C CA . GLU B 1 42 ? 25.156 18.75 -1.286 1 97.69 42 GLU B CA 1
ATOM 1857 C C . GLU B 1 42 ? 24.188 17.688 -1.811 1 97.69 42 GLU B C 1
ATOM 1859 O O . GLU B 1 42 ? 23.547 17.891 -2.844 1 97.69 42 GLU B O 1
ATOM 1864 N N . ARG B 1 43 ? 24.109 16.594 -1.089 1 97.88 43 ARG B N 1
ATOM 1865 C CA . ARG B 1 43 ? 23.203 15.531 -1.5 1 97.88 43 ARG B CA 1
ATOM 1866 C C . ARG B 1 43 ? 21.75 16 -1.496 1 97.88 43 ARG B C 1
ATOM 1868 O O . ARG B 1 43 ? 21.016 15.742 -2.443 1 97.88 43 ARG B O 1
ATOM 1875 N N . LEU B 1 44 ? 21.406 16.703 -0.463 1 98.38 44 LEU B N 1
ATOM 1876 C CA . LEU B 1 44 ? 20.047 17.234 -0.365 1 98.38 44 LEU B CA 1
ATOM 1877 C C . LEU B 1 44 ? 19.75 18.172 -1.531 1 98.38 44 LEU B C 1
ATOM 1879 O O . LEU B 1 44 ? 18.688 18.078 -2.148 1 98.38 44 LEU B O 1
ATOM 1883 N N . THR B 1 45 ? 20.656 19.016 -1.862 1 97.81 45 THR B N 1
ATOM 1884 C CA . THR B 1 45 ? 20.484 19.984 -2.939 1 97.81 45 THR B CA 1
ATOM 1885 C C . THR B 1 45 ? 20.344 19.281 -4.285 1 97.81 45 THR B C 1
ATOM 1887 O O . THR B 1 45 ? 19.531 19.672 -5.121 1 97.81 45 THR B O 1
ATOM 1890 N N . ARG B 1 46 ? 21.125 18.281 -4.457 1 97.44 46 ARG B N 1
ATOM 1891 C CA . ARG B 1 46 ? 21.078 17.516 -5.707 1 97.4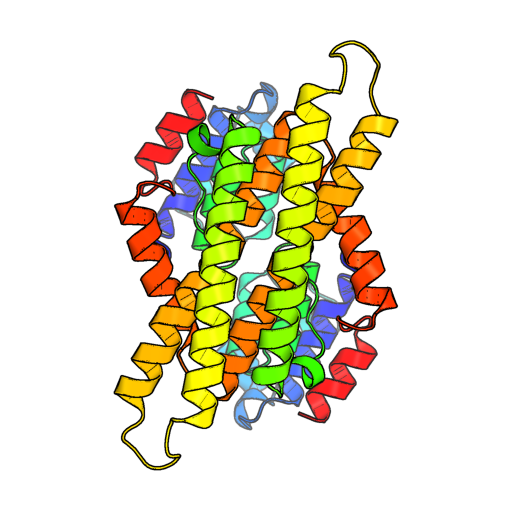4 46 ARG B CA 1
ATOM 1892 C C . ARG B 1 46 ? 19.734 16.797 -5.863 1 97.44 46 ARG B C 1
ATOM 1894 O O . ARG B 1 46 ? 19.203 16.719 -6.965 1 97.44 46 ARG B O 1
ATOM 1901 N N . ILE B 1 47 ? 19.203 16.297 -4.762 1 97.44 47 ILE B N 1
ATOM 1902 C CA . ILE B 1 47 ? 17.906 15.625 -4.785 1 97.44 47 ILE B CA 1
ATOM 1903 C C . ILE B 1 47 ? 16.812 16.625 -5.129 1 97.44 47 ILE B C 1
ATOM 1905 O O . ILE B 1 47 ? 15.992 16.391 -6.02 1 97.44 47 ILE B O 1
ATOM 1909 N N . GLU B 1 48 ? 16.828 17.766 -4.527 1 97.56 48 GLU B N 1
ATOM 1910 C CA . GLU B 1 48 ? 15.805 18.766 -4.766 1 97.56 48 GLU B CA 1
ATOM 1911 C C . GLU B 1 48 ? 15.859 19.297 -6.199 1 97.56 48 GLU B C 1
ATOM 1913 O O . GLU B 1 48 ? 14.836 19.641 -6.777 1 97.56 48 GLU B O 1
ATOM 1918 N N . SER B 1 49 ? 17.047 19.297 -6.77 1 95.06 49 SER B N 1
ATOM 1919 C CA . SER B 1 49 ? 17.203 19.812 -8.117 1 95.06 49 SER B CA 1
ATOM 1920 C C . SER B 1 49 ? 16.906 18.75 -9.172 1 95.06 49 SER B C 1
ATOM 1922 O O . SER B 1 49 ? 16.938 19.031 -10.367 1 95.06 49 SER B O 1
ATOM 1924 N N . GLY B 1 50 ? 16.719 17.531 -8.711 1 92.69 50 GLY B N 1
ATOM 1925 C CA . GLY B 1 50 ? 16.391 16.453 -9.625 1 92.69 50 GLY B CA 1
ATOM 1926 C C . GLY B 1 50 ? 17.625 15.758 -10.188 1 92.69 50 GLY B C 1
ATOM 1927 O O . GLY B 1 50 ? 17.516 14.883 -11.047 1 92.69 50 GLY B O 1
ATOM 1928 N N . LEU B 1 51 ? 18.75 16.047 -9.727 1 93.25 51 LEU B N 1
ATOM 1929 C CA . LEU B 1 51 ? 20 15.484 -10.25 1 93.25 51 LEU B CA 1
ATOM 1930 C C . LEU B 1 51 ? 20.266 14.109 -9.648 1 93.25 51 LEU B C 1
ATOM 1932 O O . LEU B 1 51 ? 21.062 13.344 -10.195 1 93.25 51 LEU B O 1
ATOM 1936 N N . SER B 1 52 ? 19.703 13.875 -8.539 1 93.06 52 SER B N 1
ATOM 1937 C CA . SER B 1 52 ? 19.859 12.578 -7.887 1 93.06 52 SER B CA 1
ATOM 1938 C C . S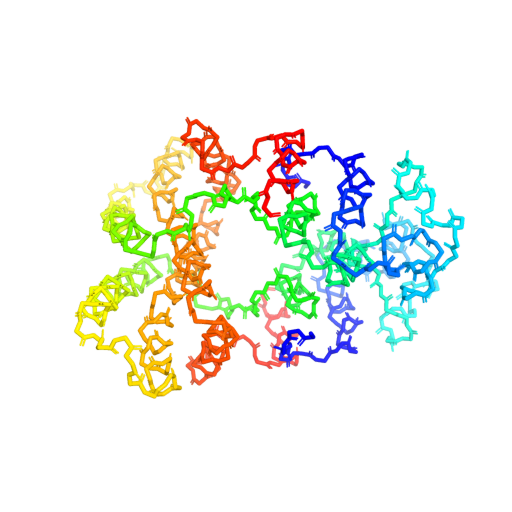ER B 1 52 ? 18.516 12.07 -7.348 1 93.06 52 SER B C 1
ATOM 1940 O O . SER B 1 52 ? 17.797 12.805 -6.664 1 93.06 52 SER B O 1
ATOM 1942 N N . LYS B 1 53 ? 18.25 10.852 -7.672 1 92 53 LYS B N 1
ATOM 1943 C CA . LYS B 1 53 ? 17.047 10.234 -7.121 1 92 53 LYS B CA 1
ATOM 1944 C C . LYS B 1 53 ? 17.312 9.625 -5.75 1 92 53 LYS B C 1
ATOM 1946 O O . LYS B 1 53 ? 18.234 8.812 -5.598 1 92 53 LYS B O 1
ATOM 1951 N N . PRO B 1 54 ? 16.562 10.016 -4.781 1 95.19 54 PRO B N 1
ATOM 1952 C CA . PRO B 1 54 ? 16.766 9.406 -3.465 1 95.19 54 PRO B CA 1
ATOM 1953 C C . PRO B 1 54 ? 16.234 7.98 -3.381 1 95.19 54 PRO B C 1
ATOM 1955 O O . PRO B 1 54 ? 15.297 7.629 -4.109 1 95.19 54 PRO B O 1
ATOM 1958 N N . GLU B 1 55 ? 16.812 7.207 -2.484 1 93.75 55 GLU B N 1
ATOM 1959 C CA . GLU B 1 55 ? 16.219 5.926 -2.117 1 93.75 55 GLU B CA 1
ATOM 1960 C C . GLU B 1 55 ? 14.867 6.113 -1.457 1 93.75 55 GLU B C 1
ATOM 1962 O O . GLU B 1 55 ? 14.617 7.137 -0.816 1 93.75 55 GLU B O 1
ATOM 1967 N N . PHE B 1 56 ? 14.078 5.121 -1.609 1 94.69 56 PHE B N 1
ATOM 1968 C CA . PHE B 1 56 ? 12.727 5.16 -1.073 1 94.69 56 PHE B CA 1
ATOM 1969 C C . PHE B 1 56 ? 12.734 5.504 0.411 1 94.69 56 PHE B C 1
ATOM 1971 O O . PHE B 1 56 ? 11.977 6.363 0.863 1 94.69 56 PHE B O 1
ATOM 1978 N N . GLU B 1 57 ? 13.648 4.926 1.17 1 93.75 57 GLU B N 1
ATOM 1979 C CA . GLU B 1 57 ? 13.711 5.105 2.617 1 93.75 57 GLU B CA 1
ATOM 1980 C C . GLU B 1 57 ? 14.023 6.555 2.98 1 93.75 57 GLU B C 1
ATOM 1982 O O . GLU B 1 57 ? 13.414 7.117 3.893 1 93.75 57 GLU B O 1
ATOM 1987 N N . LEU B 1 58 ? 14.914 7.043 2.252 1 96.06 58 LEU B N 1
ATOM 1988 C CA . LEU B 1 58 ? 15.289 8.43 2.508 1 96.06 58 LEU B CA 1
ATOM 1989 C C . LEU B 1 58 ? 14.125 9.375 2.213 1 96.06 58 LEU B C 1
ATOM 1991 O O . LEU B 1 58 ? 13.883 10.32 2.967 1 96.06 58 LEU B O 1
ATOM 1995 N N . ALA B 1 59 ? 13.477 9.094 1.089 1 97.12 59 ALA B N 1
ATOM 1996 C CA . ALA B 1 59 ? 12.328 9.922 0.73 1 97.12 59 ALA B CA 1
ATOM 1997 C C . ALA B 1 59 ? 11.242 9.836 1.798 1 97.12 59 ALA B C 1
ATOM 1999 O O . ALA B 1 59 ? 10.633 10.852 2.156 1 97.12 59 ALA B O 1
ATOM 2000 N N . MET B 1 60 ? 11.008 8.648 2.324 1 95.69 60 MET B N 1
ATOM 2001 C CA . MET B 1 60 ? 10.016 8.469 3.377 1 95.69 60 MET B CA 1
ATOM 2002 C C . MET B 1 60 ? 10.422 9.203 4.648 1 95.69 60 MET B C 1
ATOM 2004 O O . MET B 1 60 ? 9.609 9.891 5.262 1 95.69 60 MET B O 1
ATOM 2008 N N . ASP B 1 61 ? 11.641 9.086 5.031 1 96.25 61 ASP B N 1
ATOM 2009 C CA . ASP B 1 61 ? 12.156 9.773 6.215 1 96.25 61 ASP B CA 1
ATOM 2010 C C . ASP B 1 61 ? 12.031 11.289 6.062 1 96.25 61 ASP B C 1
ATOM 2012 O O . ASP B 1 61 ? 11.703 11.992 7.023 1 96.25 61 ASP B O 1
ATOM 2016 N N . TRP B 1 62 ? 12.32 11.75 4.859 1 98.12 62 TRP B N 1
ATOM 2017 C CA . TRP B 1 62 ? 12.211 13.156 4.508 1 98.12 62 TRP B CA 1
ATOM 2018 C C . TRP B 1 62 ? 10.797 13.672 4.738 1 98.12 62 TRP B C 1
ATOM 2020 O O . TRP B 1 62 ? 10.594 14.68 5.41 1 98.12 62 TRP B O 1
ATOM 2030 N N . CYS B 1 63 ? 9.875 12.961 4.238 1 96.56 63 CYS B N 1
ATOM 2031 C CA . CYS B 1 63 ? 8.477 13.352 4.375 1 96.56 63 CYS B CA 1
ATOM 2032 C C . CYS B 1 63 ? 8.023 13.234 5.824 1 96.56 63 CYS B C 1
ATOM 2034 O O . CYS B 1 63 ? 7.258 14.078 6.305 1 96.56 63 CYS B O 1
ATOM 2036 N N . HIS B 1 64 ? 8.477 12.242 6.5 1 93.88 64 HIS B N 1
ATOM 2037 C CA . HIS B 1 64 ? 8.141 12.07 7.91 1 93.88 64 HIS B CA 1
ATOM 2038 C C . HIS B 1 64 ? 8.68 13.227 8.75 1 93.88 64 HIS B C 1
ATOM 2040 O O . HIS B 1 64 ? 7.953 13.82 9.547 1 93.88 64 HIS B O 1
ATOM 2046 N N . ALA B 1 65 ? 9.891 13.562 8.531 1 96.31 65 ALA B N 1
ATOM 2047 C CA . ALA B 1 65 ? 10.539 14.633 9.273 1 96.31 65 ALA B CA 1
ATOM 2048 C C . ALA B 1 65 ? 9.82 15.961 9.07 1 96.31 65 ALA B C 1
ATOM 2050 O O . ALA B 1 65 ? 9.703 16.766 10 1 96.31 65 ALA B O 1
ATOM 2051 N N . THR B 1 66 ? 9.359 16.172 7.875 1 96.75 66 THR B N 1
ATOM 2052 C CA . THR B 1 66 ? 8.766 17.453 7.531 1 96.75 66 THR B CA 1
ATOM 2053 C C . THR B 1 66 ? 7.254 17.438 7.738 1 96.75 66 THR B C 1
ATOM 2055 O O . THR B 1 66 ? 6.578 18.453 7.562 1 96.75 66 THR B O 1
ATOM 2058 N N . GLY B 1 67 ? 6.695 16.25 8 1 91.19 67 GLY B N 1
ATOM 2059 C CA . GLY B 1 67 ? 5.262 16.125 8.211 1 91.19 67 GLY B CA 1
ATOM 2060 C C . GLY B 1 67 ? 4.457 16.25 6.934 1 91.19 67 GLY B C 1
ATOM 2061 O O . GLY B 1 67 ? 3.307 16.688 6.957 1 91.19 67 GLY B O 1
ATOM 2062 N N . ALA B 1 68 ? 5.047 15.969 5.816 1 94.12 68 ALA B N 1
ATOM 2063 C CA . ALA B 1 68 ? 4.418 16.172 4.516 1 94.12 68 ALA B CA 1
ATOM 2064 C C . ALA B 1 68 ? 3.697 14.906 4.051 1 94.12 68 ALA B C 1
ATOM 2066 O O . ALA B 1 68 ? 4.164 14.219 3.143 1 94.12 68 ALA B O 1
ATOM 2067 N N . LYS B 1 69 ? 2.543 14.703 4.492 1 88.69 69 LYS B N 1
ATOM 2068 C CA . LYS B 1 69 ? 1.797 13.469 4.273 1 88.69 69 LYS B CA 1
ATOM 2069 C C . LYS B 1 69 ? 1.358 13.344 2.818 1 88.69 69 LYS B C 1
ATOM 2071 O O . LYS B 1 69 ? 1.407 12.25 2.242 1 88.69 69 LYS B O 1
ATOM 2076 N N . LEU B 1 70 ? 0.902 14.406 2.27 1 92.12 70 LEU B N 1
ATOM 2077 C CA . LEU B 1 70 ? 0.463 14.367 0.878 1 92.12 70 LEU B CA 1
ATOM 2078 C C . LEU B 1 70 ? 1.628 14.047 -0.052 1 92.12 70 LEU B C 1
ATOM 2080 O O . LEU B 1 70 ? 1.497 13.227 -0.959 1 92.12 70 LEU B O 1
ATOM 2084 N N . ASN B 1 71 ? 2.729 14.688 0.201 1 95.69 71 ASN B N 1
ATOM 2085 C CA . ASN B 1 71 ? 3.939 14.398 -0.562 1 95.69 71 ASN B CA 1
ATOM 2086 C C . ASN B 1 71 ? 4.363 12.938 -0.411 1 95.69 71 ASN B C 1
ATOM 2088 O O . ASN B 1 71 ? 4.762 12.305 -1.386 1 95.69 71 ASN B O 1
ATOM 2092 N N . GLN B 1 72 ? 4.246 12.477 0.763 1 94.75 72 GLN B N 1
ATOM 2093 C CA . GLN B 1 72 ? 4.59 11.086 1.048 1 94.75 72 GLN B CA 1
ATOM 2094 C C . GLN B 1 72 ? 3.758 10.133 0.198 1 94.75 72 GLN B C 1
ATOM 2096 O O . GLN B 1 72 ? 4.293 9.188 -0.388 1 94.75 72 GLN B O 1
ATOM 2101 N N . GLN B 1 73 ? 2.527 10.383 0.106 1 92.25 73 GLN B N 1
ATOM 2102 C CA . GLN B 1 73 ? 1.632 9.539 -0.681 1 92.25 73 GLN B CA 1
ATOM 2103 C C . GLN B 1 73 ? 1.984 9.602 -2.164 1 92.25 73 GLN B C 1
ATOM 2105 O O . GLN B 1 73 ? 1.972 8.578 -2.852 1 92.25 73 GLN B O 1
ATOM 2110 N N . ALA B 1 74 ? 2.246 10.773 -2.602 1 95.5 74 ALA B N 1
ATOM 2111 C CA . ALA B 1 74 ? 2.625 10.93 -4.004 1 95.5 74 ALA B CA 1
ATOM 2112 C C . ALA B 1 74 ? 3.895 10.148 -4.32 1 95.5 74 ALA B C 1
ATOM 2114 O O . ALA B 1 74 ? 3.979 9.484 -5.355 1 95.5 74 ALA B O 1
ATOM 2115 N N . ILE B 1 75 ? 4.793 10.203 -3.449 1 95.38 75 ILE B N 1
ATOM 2116 C CA . ILE B 1 75 ? 6.07 9.531 -3.664 1 95.38 75 ILE B CA 1
ATOM 2117 C C . ILE B 1 75 ? 5.879 8.016 -3.588 1 95.38 75 ILE B C 1
ATOM 2119 O O . ILE B 1 75 ? 6.441 7.273 -4.395 1 95.38 75 ILE B O 1
ATOM 2123 N N . LYS B 1 76 ? 5.078 7.52 -2.652 1 92.44 76 LYS B N 1
ATOM 2124 C CA . LYS B 1 76 ? 4.73 6.102 -2.621 1 92.44 76 LYS B CA 1
ATOM 2125 C C . LYS B 1 76 ? 4.133 5.652 -3.951 1 92.44 76 LYS B C 1
ATOM 2127 O O . LYS B 1 76 ? 4.453 4.57 -4.449 1 92.44 76 LYS B O 1
ATOM 2132 N N . HIS B 1 77 ? 3.322 6.488 -4.492 1 92.12 77 HIS B N 1
ATOM 2133 C CA . HIS B 1 77 ? 2.713 6.184 -5.781 1 92.12 77 HIS B CA 1
ATOM 2134 C C . HIS B 1 77 ? 3.768 6.102 -6.883 1 92.12 77 HIS B C 1
ATOM 2136 O O . HIS B 1 77 ? 3.715 5.211 -7.734 1 92.12 77 HIS B O 1
ATOM 2142 N N . ILE B 1 78 ? 4.664 7.012 -6.895 1 92.69 78 ILE B N 1
ATOM 2143 C CA . ILE B 1 78 ? 5.719 7.031 -7.902 1 92.69 78 ILE B CA 1
ATOM 2144 C C . ILE B 1 78 ? 6.547 5.754 -7.801 1 92.69 78 ILE B C 1
ATOM 2146 O O . ILE B 1 78 ? 6.938 5.18 -8.82 1 92.69 78 ILE B O 1
ATOM 2150 N N . TYR B 1 79 ? 6.75 5.316 -6.598 1 90.69 79 TYR B N 1
ATOM 2151 C CA . TYR B 1 79 ? 7.547 4.113 -6.391 1 90.69 79 TYR B CA 1
ATOM 2152 C C . TYR B 1 79 ? 6.703 2.859 -6.566 1 90.69 79 TYR B C 1
ATOM 2154 O O . TYR B 1 79 ? 7.188 1.744 -6.363 1 90.69 79 TYR B O 1
ATOM 2162 N N . GLY B 1 80 ? 5.434 3.031 -6.793 1 83.75 80 GLY B N 1
ATOM 2163 C CA . GLY B 1 80 ? 4.578 1.914 -7.16 1 83.75 80 GLY B CA 1
ATOM 2164 C C . GLY B 1 80 ? 4.031 1.163 -5.961 1 83.75 80 GLY B C 1
ATOM 2165 O O . GLY B 1 80 ? 3.689 -0.016 -6.066 1 83.75 80 GLY B O 1
ATOM 2166 N N . VAL B 1 81 ? 3.996 1.801 -4.793 1 85.75 81 VAL B N 1
ATOM 2167 C CA . VAL B 1 81 ? 3.613 1.044 -3.604 1 85.75 81 VAL B CA 1
ATOM 2168 C C . VAL B 1 81 ? 2.348 1.644 -2.996 1 85.75 81 VAL B C 1
ATOM 2170 O O . VAL B 1 81 ? 1.979 1.317 -1.864 1 85.75 81 VAL B O 1
ATOM 2173 N N . GLY B 1 82 ? 1.725 2.508 -3.723 1 83.94 82 GLY B N 1
ATOM 2174 C CA . GLY B 1 82 ? 0.502 3.115 -3.221 1 83.94 82 GLY B CA 1
ATOM 2175 C C . GLY B 1 82 ? -0.314 3.797 -4.305 1 83.94 82 GLY B C 1
ATOM 2176 O O . GLY B 1 82 ? 0.199 4.086 -5.387 1 83.94 82 GLY B O 1
ATOM 2177 N N . LEU B 1 83 ? -1.532 4.055 -3.967 1 83.31 83 LEU B N 1
ATOM 2178 C CA . LEU B 1 83 ? -2.402 4.84 -4.836 1 83.31 83 LEU B CA 1
ATOM 2179 C C . LEU B 1 83 ? -2.02 6.316 -4.797 1 83.31 83 LEU B C 1
ATOM 2181 O O . LEU B 1 83 ? -1.348 6.766 -3.867 1 83.31 83 LEU B O 1
ATOM 2185 N N . PRO B 1 84 ? -2.412 6.996 -5.875 1 90.69 84 PRO B N 1
ATOM 2186 C CA . PRO B 1 84 ? -2.18 8.438 -5.812 1 90.69 84 PRO B CA 1
ATOM 2187 C C . PRO B 1 84 ? -2.91 9.109 -4.645 1 90.69 84 PRO B C 1
ATOM 2189 O O . PRO B 1 84 ? -3.922 8.586 -4.168 1 90.69 84 PRO B O 1
ATOM 2192 N N . PRO B 1 85 ? -2.314 10.227 -4.191 1 91.25 85 PRO B N 1
ATOM 2193 C CA . PRO B 1 85 ? -2.977 10.891 -3.068 1 91.25 85 PRO B CA 1
ATOM 2194 C C . PRO B 1 85 ? -4.387 11.367 -3.414 1 91.25 85 PRO B C 1
ATOM 2196 O O . PRO B 1 85 ? -4.625 11.852 -4.523 1 91.25 85 PRO B O 1
ATOM 2199 N N . THR B 1 86 ? -5.227 11.195 -2.488 1 88.56 86 THR B N 1
ATOM 2200 C CA . THR B 1 86 ? -6.59 11.711 -2.578 1 88.56 86 THR B CA 1
ATOM 2201 C C . THR B 1 86 ? -6.621 13.203 -2.275 1 88.56 86 THR B C 1
ATOM 2203 O O . THR B 1 86 ? -5.859 13.688 -1.435 1 88.56 86 THR B O 1
ATOM 2206 N N . ASP B 1 87 ? -7.453 13.852 -2.9 1 89.75 87 ASP B N 1
ATOM 2207 C CA . ASP B 1 87 ? -7.66 15.266 -2.574 1 89.75 87 ASP B CA 1
ATOM 2208 C C . ASP B 1 87 ? -8.078 15.438 -1.116 1 89.75 87 ASP B C 1
ATOM 2210 O O . ASP B 1 87 ? -9.109 14.906 -0.694 1 89.75 87 ASP B O 1
ATOM 2214 N N . PRO B 1 88 ? -7.32 16.156 -0.356 1 86.69 88 PRO B N 1
ATOM 2215 C CA . PRO B 1 88 ? -7.59 16.25 1.08 1 86.69 88 PRO B CA 1
ATOM 2216 C C . PRO B 1 88 ? -8.914 16.953 1.383 1 86.69 88 PRO B C 1
ATOM 2218 O O . PRO B 1 88 ? -9.461 16.812 2.479 1 86.69 88 PRO B O 1
ATOM 2221 N N . ARG B 1 89 ? -9.375 17.797 0.544 1 84.94 89 ARG B N 1
ATOM 2222 C CA . ARG B 1 89 ? -10.648 18.484 0.738 1 84.94 89 ARG B CA 1
ATOM 2223 C C . ARG B 1 89 ? -11.812 17.5 0.802 1 84.94 89 ARG B C 1
ATOM 2225 O O . ARG B 1 89 ? -12.859 17.812 1.375 1 84.94 89 ARG B O 1
ATOM 2232 N N . LEU B 1 90 ? -11.562 16.234 0.22 1 84.19 90 LEU B N 1
ATOM 2233 C CA . LEU B 1 90 ? -12.602 15.211 0.22 1 84.19 90 LEU B CA 1
ATOM 2234 C C . LEU B 1 90 ? -12.695 14.531 1.583 1 84.19 90 LEU B C 1
ATOM 2236 O O . LEU B 1 90 ? -13.711 13.922 1.908 1 84.19 90 LEU B O 1
ATOM 2240 N N . THR B 1 91 ? -11.594 14.609 2.389 1 85.62 91 THR B N 1
ATOM 2241 C CA . THR B 1 91 ? -11.555 13.828 3.621 1 85.62 91 THR B CA 1
ATOM 2242 C C . THR B 1 91 ? -11.797 14.719 4.832 1 85.62 91 THR B C 1
ATOM 2244 O O . THR B 1 91 ? -11.492 14.336 5.965 1 85.62 91 THR B O 1
ATOM 2247 N N . GLN B 1 92 ? -12.359 15.867 4.59 1 86 92 GLN B N 1
ATOM 2248 C CA . GLN B 1 92 ? -12.562 16.812 5.684 1 86 92 GLN B CA 1
ATOM 2249 C C . GLN B 1 92 ? -13.828 16.484 6.473 1 86 92 GLN B C 1
ATOM 2251 O O . GLN B 1 92 ? -13.922 16.797 7.66 1 86 92 GLN B O 1
ATOM 2256 N N . ASP B 1 93 ? -14.727 15.758 5.887 1 90.44 93 ASP B N 1
ATOM 2257 C CA . ASP B 1 93 ? -16 15.43 6.516 1 90.44 93 ASP B CA 1
ATOM 2258 C C . ASP B 1 93 ? -16.156 13.922 6.711 1 90.44 93 ASP B C 1
ATOM 2260 O O . ASP B 1 93 ? -16.422 13.188 5.758 1 90.44 93 ASP B O 1
ATOM 2264 N N . VAL B 1 94 ? -16.094 13.547 7.918 1 92.38 94 VAL B N 1
ATOM 2265 C CA . VAL B 1 94 ? -16.125 12.125 8.25 1 92.38 94 VAL B CA 1
ATOM 2266 C C . VAL B 1 94 ? -17.469 11.523 7.805 1 92.38 94 VAL B C 1
ATOM 2268 O O . VAL B 1 94 ? -17.5 10.438 7.227 1 92.38 94 VAL B O 1
ATOM 2271 N N . ASN B 1 95 ? -18.547 12.234 8 1 92.69 95 ASN B N 1
ATOM 2272 C CA . ASN B 1 95 ? -19.859 11.719 7.656 1 92.69 95 ASN B CA 1
ATOM 2273 C C . ASN B 1 95 ? -20 11.508 6.152 1 92.69 95 ASN B C 1
ATOM 2275 O O . ASN B 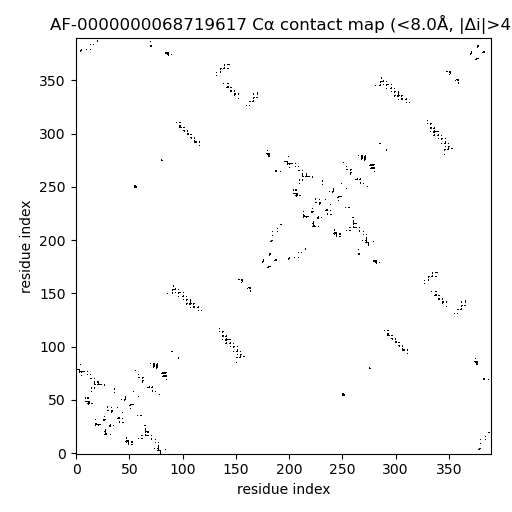1 95 ? -20.562 10.5 5.719 1 92.69 95 ASN B O 1
ATOM 2279 N N . LEU B 1 96 ? -19.547 12.414 5.418 1 93.44 96 LEU B N 1
ATOM 2280 C CA . LEU B 1 96 ? -19.594 12.281 3.965 1 93.44 96 LEU B CA 1
ATOM 2281 C C . LEU B 1 96 ? -18.781 11.07 3.508 1 93.44 96 LEU B C 1
ATOM 2283 O O . LEU B 1 96 ? -19.203 10.352 2.592 1 93.44 96 LEU B O 1
ATOM 2287 N N . GLN B 1 97 ? -17.641 10.82 4.09 1 95.06 97 GLN B N 1
ATOM 2288 C CA . GLN B 1 97 ? -16.797 9.68 3.725 1 95.06 97 GLN B CA 1
ATOM 2289 C C . GLN B 1 97 ? -17.453 8.367 4.137 1 95.06 97 GLN B C 1
ATOM 2291 O O . GLN B 1 97 ? -17.328 7.359 3.441 1 95.06 97 GLN B O 1
ATOM 2296 N N . LEU B 1 98 ? -18.141 8.43 5.266 1 96.81 98 LEU B N 1
ATOM 2297 C CA . LEU B 1 98 ? -18.859 7.238 5.695 1 96.81 98 LEU B CA 1
ATOM 2298 C C . LEU B 1 98 ? -19.984 6.906 4.715 1 96.81 98 LEU B C 1
ATOM 2300 O O . LEU B 1 98 ? -20.172 5.746 4.344 1 96.81 98 LEU B O 1
ATOM 2304 N N . MET B 1 99 ? -20.672 7.855 4.27 1 96.56 99 MET B N 1
ATOM 2305 C CA . MET B 1 99 ? -21.734 7.656 3.293 1 96.56 99 MET B CA 1
ATOM 2306 C C . MET B 1 99 ? -21.172 7.133 1.973 1 96.56 99 MET B C 1
ATOM 2308 O O . MET B 1 99 ? -21.75 6.238 1.358 1 96.56 99 MET B O 1
ATOM 2312 N N . ASN B 1 100 ? -20.125 7.73 1.546 1 94.88 100 ASN B N 1
ATOM 2313 C CA . ASN B 1 100 ? -19.484 7.262 0.324 1 94.88 100 ASN B CA 1
ATOM 2314 C C . ASN B 1 100 ? -19.031 5.809 0.448 1 94.88 100 ASN B C 1
ATOM 2316 O O . ASN B 1 100 ? -19.172 5.031 -0.497 1 94.88 100 ASN B O 1
ATOM 2320 N N . TYR B 1 101 ? -18.422 5.496 1.594 1 97.44 101 TYR B N 1
ATOM 2321 C CA . TYR B 1 101 ? -18 4.117 1.823 1 97.44 101 TYR B CA 1
ATOM 2322 C C . TYR B 1 101 ? -19.172 3.16 1.72 1 97.44 101 TYR B C 1
ATOM 2324 O O . TYR B 1 101 ? -19.078 2.104 1.091 1 97.44 101 TYR B O 1
ATOM 2332 N N . ILE B 1 102 ? -20.234 3.502 2.377 1 98.19 102 ILE B N 1
ATOM 2333 C CA . ILE B 1 102 ? -21.422 2.658 2.355 1 98.19 102 ILE B CA 1
ATOM 2334 C C . ILE B 1 102 ? -21.875 2.441 0.914 1 98.19 102 ILE B C 1
ATOM 2336 O O . ILE B 1 102 ? -22.141 1.31 0.503 1 98.19 102 ILE B O 1
ATOM 2340 N N . LYS B 1 103 ? -21.922 3.498 0.184 1 97.81 103 LYS B N 1
ATOM 2341 C CA . LYS B 1 103 ? -22.328 3.406 -1.217 1 97.81 103 LYS B CA 1
ATOM 2342 C C . LYS B 1 103 ? -21.406 2.471 -1.994 1 97.81 103 LYS B C 1
ATOM 2344 O O . LYS B 1 103 ? -21.875 1.579 -2.705 1 97.81 103 LYS B O 1
ATOM 2349 N N . GLN B 1 104 ? -20.094 2.65 -1.893 1 96.69 104 GLN B N 1
ATOM 2350 C CA . GLN B 1 104 ? -19.125 1.838 -2.615 1 96.69 104 GLN B CA 1
ATOM 2351 C C . GLN B 1 104 ? -19.172 0.382 -2.164 1 96.69 104 GLN B C 1
ATOM 2353 O O . GLN B 1 104 ? -19 -0.532 -2.975 1 96.69 104 GLN B O 1
ATOM 2358 N N . ALA B 1 105 ? -19.375 0.159 -0.854 1 97.81 105 ALA B N 1
ATOM 2359 C CA . ALA B 1 105 ? -19.484 -1.201 -0.332 1 97.81 105 ALA B CA 1
ATOM 2360 C C . ALA B 1 105 ? -20.719 -1.911 -0.884 1 97.81 105 ALA B C 1
ATOM 2362 O O . ALA B 1 105 ? -20.656 -3.09 -1.238 1 97.81 105 ALA B O 1
ATOM 2363 N N . GLU B 1 106 ? -21.797 -1.187 -0.958 1 98.38 106 GLU B N 1
ATOM 2364 C CA . GLU B 1 106 ? -23.016 -1.762 -1.518 1 98.38 106 GLU B CA 1
ATOM 2365 C C . GLU B 1 106 ? -22.828 -2.117 -2.99 1 98.38 106 GLU B C 1
ATOM 2367 O O . GLU B 1 106 ? -23.25 -3.189 -3.432 1 98.38 106 GLU B O 1
ATOM 2372 N N . GLU B 1 107 ? -22.266 -1.207 -3.713 1 97.62 107 GLU B N 1
ATOM 2373 C CA . GLU B 1 107 ? -21.969 -1.478 -5.117 1 97.62 107 GLU B CA 1
ATOM 2374 C C . GLU B 1 107 ? -20.984 -2.633 -5.262 1 97.62 107 GLU B C 1
ATOM 2376 O O . GLU B 1 107 ? -21.078 -3.436 -6.191 1 97.62 107 GLU B O 1
ATOM 2381 N N . GLY B 1 108 ? -20 -2.691 -4.34 1 97.81 108 GLY B N 1
ATOM 2382 C CA . GLY B 1 108 ? -19.062 -3.799 -4.336 1 97.81 108 GLY B CA 1
ATOM 2383 C C . GLY B 1 108 ? -19.719 -5.141 -4.086 1 97.81 108 GLY B C 1
ATOM 2384 O O . GLY B 1 108 ? -19.375 -6.137 -4.723 1 97.81 108 GLY B O 1
ATOM 2385 N N . ILE B 1 109 ? -20.672 -5.16 -3.176 1 98.25 109 ILE B N 1
ATOM 2386 C CA . ILE B 1 109 ? -21.422 -6.375 -2.875 1 98.25 109 ILE B CA 1
ATOM 2387 C C . ILE B 1 109 ? -22.188 -6.824 -4.113 1 98.25 109 ILE B C 1
ATOM 2389 O O . ILE B 1 109 ? -22.156 -8.008 -4.473 1 98.25 109 ILE B O 1
ATOM 2393 N N . ALA B 1 110 ? -22.859 -5.875 -4.754 1 98.25 110 ALA B N 1
ATOM 2394 C CA . ALA B 1 110 ? -23.594 -6.191 -5.977 1 98.25 110 ALA B CA 1
ATOM 2395 C C . ALA B 1 110 ? -22.656 -6.75 -7.047 1 98.25 110 ALA B C 1
ATOM 2397 O O . ALA B 1 110 ? -22.984 -7.727 -7.723 1 98.25 110 ALA B O 1
ATOM 2398 N N . ALA B 1 111 ? -21.516 -6.148 -7.215 1 97.75 111 ALA B N 1
ATOM 2399 C CA . ALA B 1 111 ? -20.516 -6.578 -8.203 1 97.75 111 ALA B CA 1
ATOM 2400 C C . ALA B 1 111 ? -20 -7.977 -7.879 1 97.75 111 ALA B C 1
ATOM 2402 O O . ALA B 1 111 ? -19.797 -8.789 -8.781 1 97.75 111 ALA B O 1
ATOM 2403 N N . ALA B 1 112 ? -19.781 -8.242 -6.582 1 97.81 112 ALA B N 1
ATOM 2404 C CA . ALA B 1 112 ? -19.312 -9.555 -6.156 1 97.81 112 ALA B CA 1
ATOM 2405 C C . ALA B 1 112 ? -20.328 -10.641 -6.523 1 97.81 112 ALA B C 1
ATOM 2407 O O . ALA B 1 112 ? -19.938 -11.711 -7.004 1 97.81 112 ALA B O 1
ATOM 2408 N N . LYS B 1 113 ? -21.547 -10.344 -6.32 1 97.5 113 LYS B N 1
ATOM 2409 C CA . LYS B 1 113 ? -22.609 -11.289 -6.664 1 97.5 113 LYS B CA 1
ATOM 2410 C C . LYS B 1 113 ? -22.672 -11.523 -8.172 1 97.5 113 LYS B C 1
ATOM 2412 O O . LYS B 1 113 ? -22.922 -12.641 -8.617 1 97.5 113 LYS B O 1
ATOM 2417 N N . GLU B 1 114 ? -22.453 -10.5 -8.945 1 96.19 114 GLU B N 1
ATOM 2418 C CA . GLU B 1 114 ? -22.422 -10.648 -10.391 1 96.19 114 GLU B CA 1
ATOM 2419 C C . GLU B 1 114 ? -21.25 -11.539 -10.828 1 96.19 114 GLU B C 1
ATOM 2421 O O . GLU B 1 114 ? -21.391 -12.344 -11.758 1 96.19 114 GLU B O 1
ATOM 2426 N N . ILE B 1 115 ? -20.125 -11.383 -10.211 1 94.88 115 ILE B N 1
ATOM 2427 C CA . ILE B 1 115 ? -18.969 -12.219 -10.547 1 94.88 115 ILE B CA 1
ATOM 2428 C C . ILE B 1 115 ? -19.281 -13.68 -10.211 1 94.88 115 ILE B C 1
ATOM 2430 O O . ILE B 1 115 ? -18.938 -14.578 -10.977 1 94.88 115 ILE B O 1
ATOM 2434 N N . MET B 1 116 ? -19.922 -13.883 -9.078 1 94.31 116 MET B N 1
ATOM 2435 C CA . MET B 1 116 ? -20.312 -15.234 -8.703 1 94.31 116 MET B CA 1
ATOM 2436 C C . MET B 1 116 ? -21.234 -15.844 -9.758 1 94.31 116 MET B C 1
ATOM 2438 O O . MET B 1 116 ? -21.109 -17.016 -10.102 1 94.31 116 MET B O 1
ATOM 2442 N N . ASN B 1 117 ? -22.094 -15.031 -10.258 1 92.06 117 ASN B N 1
ATOM 2443 C CA . ASN B 1 117 ? -23 -15.484 -11.305 1 92.06 117 ASN B CA 1
ATOM 2444 C C . ASN B 1 117 ? -22.25 -15.812 -12.594 1 92.06 117 ASN B C 1
ATOM 2446 O O . ASN B 1 117 ? -22.562 -16.797 -13.273 1 92.06 117 ASN B O 1
ATOM 2450 N N . LEU B 1 118 ? -21.281 -14.969 -12.938 1 87.81 118 LEU B N 1
ATOM 2451 C CA . LEU B 1 118 ? -20.469 -15.195 -14.125 1 87.81 118 LEU B CA 1
ATOM 2452 C C . LEU B 1 118 ? -19.719 -16.516 -14.031 1 87.81 118 LEU B C 1
ATOM 2454 O O . LEU B 1 118 ? -19.547 -17.219 -15.031 1 87.81 118 LEU B O 1
ATOM 2458 N N . GLN B 1 119 ? -19.281 -16.875 -12.852 1 84.81 119 GLN B N 1
ATOM 2459 C CA . GLN B 1 119 ? -18.531 -18.109 -12.648 1 84.81 119 GLN B CA 1
ATOM 2460 C C . GLN B 1 119 ? -19.391 -19.328 -12.945 1 84.81 119 GLN B C 1
ATOM 2462 O O . GLN B 1 119 ? -18.875 -20.359 -13.391 1 84.81 119 GLN B O 1
ATOM 2467 N N . VAL B 1 120 ? -20.656 -19.25 -12.742 1 82.06 120 VAL B N 1
ATOM 2468 C CA . VAL B 1 120 ? -21.578 -20.375 -12.922 1 82.06 120 VAL B CA 1
ATOM 2469 C C . VAL B 1 120 ? -22.047 -20.422 -14.367 1 82.06 120 VAL B C 1
ATOM 2471 O O . VAL B 1 120 ? -22.219 -21.516 -14.93 1 82.06 120 VAL B O 1
ATOM 2474 N N . THR B 1 121 ? -22.203 -19.266 -14.969 1 76.75 121 THR B N 1
ATOM 2475 C CA . THR B 1 121 ? -22.828 -19.219 -16.281 1 76.75 121 THR B CA 1
ATOM 2476 C C . THR B 1 121 ? -21.766 -19.312 -17.391 1 76.75 121 THR B C 1
ATOM 2478 O O . THR B 1 121 ? -22.094 -19.578 -18.547 1 76.75 121 THR B O 1
ATOM 2481 N N . THR B 1 122 ? -20.625 -18.828 -17.062 1 64.56 122 THR B N 1
ATOM 2482 C CA . THR B 1 122 ? -19.609 -18.828 -18.109 1 64.56 122 THR B CA 1
ATOM 2483 C C . THR B 1 122 ? -19.141 -20.234 -18.406 1 64.56 122 THR B C 1
ATOM 2485 O O . THR B 1 122 ? -18.797 -21 -17.5 1 64.56 122 THR B O 1
ATOM 2488 N N . ARG B 1 123 ? -19.609 -20.688 -19.688 1 55.03 123 ARG B N 1
ATOM 2489 C CA . ARG B 1 123 ? -19.125 -21.969 -20.219 1 55.03 123 ARG B CA 1
ATOM 2490 C C . ARG B 1 123 ? -17.625 -21.922 -20.484 1 55.03 123 ARG B C 1
ATOM 2492 O O . ARG B 1 123 ? -17.094 -20.891 -20.906 1 55.03 123 ARG B O 1
ATOM 2499 N N . SER B 1 124 ? -16.859 -22.812 -19.938 1 54.47 124 SER B N 1
ATOM 2500 C CA . SER B 1 124 ? -15.414 -22.969 -19.828 1 54.47 124 SER B CA 1
ATOM 2501 C C . SER B 1 124 ? -14.711 -22.609 -21.125 1 54.47 124 SER B C 1
ATOM 2503 O O . SER B 1 124 ? -13.586 -22.109 -21.125 1 54.47 124 SER B O 1
ATOM 2505 N N . TRP B 1 125 ? -15.414 -22.953 -22.312 1 52.94 125 TRP B N 1
ATOM 2506 C CA . TRP B 1 125 ? -14.648 -22.953 -23.547 1 52.94 125 TRP B CA 1
ATOM 2507 C C . TRP B 1 125 ? -14.656 -21.578 -24.203 1 52.94 125 TRP B C 1
ATOM 2509 O O . TRP B 1 125 ? -14.008 -21.359 -25.234 1 52.94 125 TRP B O 1
ATOM 2519 N N . LYS B 1 126 ? -15.633 -20.766 -24.047 1 52.28 126 LYS B N 1
ATOM 2520 C CA . LYS B 1 126 ? -15.852 -19.562 -24.844 1 52.28 126 LYS B CA 1
ATOM 2521 C C . LYS B 1 126 ? -14.812 -18.5 -24.516 1 52.28 126 LYS B C 1
ATOM 2523 O O . LYS B 1 126 ? -14.305 -18.438 -23.391 1 52.28 126 LYS B O 1
ATOM 2528 N N . HIS B 1 127 ? -14.383 -17.812 -25.609 1 53.44 127 HIS B N 1
ATOM 2529 C CA . HIS B 1 127 ? -13.336 -16.875 -25.969 1 53.44 127 HIS B CA 1
ATOM 2530 C C . HIS B 1 127 ? -13.172 -15.797 -24.891 1 53.44 127 HIS B C 1
ATOM 2532 O O . HIS B 1 127 ? -14.156 -15.18 -24.469 1 53.44 127 HIS B O 1
ATOM 2538 N N . ASP B 1 128 ? -12.062 -15.648 -24.094 1 67.75 128 ASP B N 1
ATOM 2539 C CA . ASP B 1 128 ? -11.281 -15.492 -22.859 1 67.75 128 ASP B CA 1
ATOM 2540 C C . ASP B 1 128 ? -11.156 -14.016 -22.484 1 67.75 128 ASP B C 1
ATOM 2542 O O . ASP B 1 128 ? -11.391 -13.648 -21.328 1 67.75 128 ASP B O 1
ATOM 2546 N N . GLU B 1 129 ? -11.234 -13.141 -23.672 1 75.06 129 GLU B N 1
ATOM 2547 C CA . GLU B 1 129 ? -10.914 -11.75 -23.344 1 75.06 129 GLU B CA 1
ATOM 2548 C C . GLU B 1 129 ? -12.172 -10.977 -22.953 1 75.06 129 GLU B C 1
ATOM 2550 O O . GLU B 1 129 ? -12.117 -10.117 -22.062 1 75.06 129 GLU B O 1
ATOM 2555 N N . LYS B 1 130 ? -13.289 -11.227 -23.688 1 78.38 130 LYS B N 1
ATOM 2556 C CA . LYS B 1 130 ? -14.547 -10.562 -23.344 1 78.38 130 LYS B CA 1
ATOM 2557 C C . LYS B 1 130 ? -14.977 -10.914 -21.922 1 78.38 130 LYS B C 1
ATOM 2559 O O . LYS B 1 130 ? -15.438 -10.047 -21.172 1 78.38 130 LYS B O 1
ATOM 2564 N N . LYS B 1 131 ? -14.82 -12.078 -21.641 1 81.44 131 LYS B N 1
ATOM 2565 C CA . LYS B 1 131 ? -15.156 -12.523 -20.297 1 81.44 131 LYS B CA 1
ATOM 2566 C C . LYS B 1 131 ? -14.25 -11.859 -19.266 1 81.44 131 LYS B C 1
ATOM 2568 O O . LYS B 1 131 ? -14.719 -11.391 -18.219 1 81.44 131 LYS B O 1
ATOM 2573 N N . LYS B 1 132 ? -13.055 -11.82 -19.609 1 85.38 132 LYS B N 1
ATOM 2574 C CA . LYS B 1 132 ? -12.102 -11.148 -18.734 1 85.38 132 LYS B CA 1
ATOM 2575 C C . LYS B 1 132 ? -12.5 -9.688 -18.5 1 85.38 132 LYS B C 1
ATOM 2577 O O . LYS B 1 132 ? -12.398 -9.18 -17.375 1 85.38 132 LYS B O 1
ATOM 2582 N N . HIS B 1 133 ? -12.969 -9.133 -19.547 1 87.94 133 HIS B N 1
ATOM 2583 C CA . HIS B 1 133 ? -13.391 -7.742 -19.453 1 87.94 133 HIS B CA 1
ATOM 2584 C C . HIS B 1 133 ? -14.594 -7.594 -18.531 1 87.94 133 HIS B C 1
ATOM 2586 O O . HIS B 1 133 ? -14.656 -6.664 -17.719 1 87.94 133 HIS B O 1
ATOM 2592 N N . GLU B 1 134 ? -15.484 -8.484 -18.656 1 88.75 134 GLU B N 1
ATOM 2593 C CA . GLU B 1 134 ? -16.672 -8.445 -17.812 1 88.75 134 GLU B CA 1
ATOM 2594 C C . GLU B 1 134 ? -16.297 -8.633 -16.344 1 88.75 134 GLU B C 1
ATOM 2596 O O . GLU B 1 134 ? -16.812 -7.934 -15.469 1 88.75 134 GLU B O 1
ATOM 2601 N N . TYR B 1 135 ? -15.406 -9.555 -16.062 1 91.44 135 TYR B N 1
ATOM 2602 C CA . TYR B 1 135 ? -14.898 -9.742 -14.711 1 91.44 135 TYR B CA 1
ATOM 2603 C C . TYR B 1 135 ? -14.227 -8.477 -14.203 1 91.44 135 TYR B C 1
ATOM 2605 O O . TYR B 1 135 ? -14.445 -8.062 -13.062 1 91.44 135 TYR B O 1
ATOM 2613 N N . ALA B 1 136 ? -13.445 -7.836 -15.031 1 92.38 136 ALA 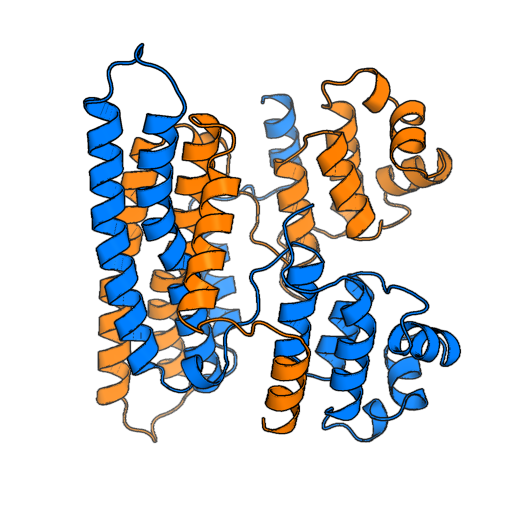B N 1
ATOM 2614 C CA . ALA B 1 136 ? -12.688 -6.652 -14.648 1 92.38 136 ALA B CA 1
ATOM 2615 C C . ALA B 1 136 ? -13.617 -5.496 -14.289 1 92.38 136 ALA B C 1
ATOM 2617 O O . ALA B 1 136 ? -13.344 -4.738 -13.352 1 92.38 136 ALA B O 1
ATOM 2618 N N . VAL B 1 137 ? -14.672 -5.34 -15.039 1 92.94 137 VAL B N 1
ATOM 2619 C CA . VAL B 1 137 ? -15.633 -4.266 -14.797 1 92.94 137 VAL B CA 1
ATOM 2620 C C . VAL B 1 137 ? -16.234 -4.418 -13.398 1 92.94 137 VAL B C 1
ATOM 2622 O O . VAL B 1 137 ? -16.281 -3.453 -12.633 1 92.94 137 VAL B O 1
ATOM 2625 N N . HIS B 1 138 ? -16.625 -5.633 -13.039 1 94.81 138 HIS B N 1
ATOM 2626 C CA . HIS B 1 138 ? -17.203 -5.879 -11.727 1 94.81 138 HIS B CA 1
ATOM 2627 C C . HIS B 1 138 ? -16.141 -5.84 -10.641 1 94.81 138 HIS B C 1
ATOM 2629 O O . HIS B 1 138 ? -16.375 -5.332 -9.539 1 94.81 138 HIS B O 1
ATOM 2635 N N . ALA B 1 139 ? -14.992 -6.363 -10.914 1 95.38 139 ALA B N 1
ATOM 2636 C CA . ALA B 1 139 ? -13.906 -6.379 -9.938 1 95.38 139 ALA B CA 1
ATOM 2637 C C . ALA B 1 139 ? -13.461 -4.965 -9.594 1 95.38 139 ALA B C 1
ATOM 2639 O O . ALA B 1 139 ? -13.055 -4.688 -8.461 1 95.38 139 ALA B O 1
ATOM 2640 N N . LYS B 1 140 ? -13.547 -4.062 -10.547 1 95.12 140 LYS B N 1
ATOM 2641 C CA . LYS B 1 140 ? -13.219 -2.666 -10.289 1 95.12 140 LYS B CA 1
ATOM 2642 C C . LYS B 1 140 ? -14.148 -2.062 -9.242 1 95.12 140 LYS B C 1
ATOM 2644 O O . LYS B 1 140 ? -13.711 -1.286 -8.391 1 95.12 140 LYS B O 1
ATOM 2649 N N . GLU B 1 141 ? -15.43 -2.375 -9.273 1 95.56 141 GLU B N 1
ATOM 2650 C CA . GLU B 1 141 ? -16.375 -1.888 -8.273 1 95.56 141 GLU B CA 1
ATOM 2651 C C . GLU B 1 141 ? -16 -2.377 -6.875 1 95.56 141 GLU B C 1
ATOM 2653 O O . GLU B 1 141 ? -16.172 -1.65 -5.895 1 95.56 141 GLU B O 1
ATOM 2658 N N . ILE B 1 142 ? -15.531 -3.6 -6.805 1 96.19 142 ILE B N 1
ATOM 2659 C CA . ILE B 1 142 ? -15.047 -4.145 -5.543 1 96.19 142 ILE B CA 1
ATOM 2660 C C . ILE B 1 142 ? -13.789 -3.389 -5.105 1 96.19 142 ILE B C 1
ATOM 2662 O O . ILE B 1 142 ? -13.68 -2.982 -3.945 1 96.19 142 ILE B O 1
ATOM 2666 N N . PHE B 1 143 ? -12.984 -3.092 -6.07 1 94.56 143 PHE B N 1
ATOM 2667 C CA . PHE B 1 143 ? -11.711 -2.432 -5.812 1 94.56 143 PHE B CA 1
ATOM 2668 C C . PHE B 1 143 ? -11.93 -1.011 -5.309 1 94.56 143 PHE B C 1
ATOM 2670 O O . PHE B 1 143 ? -11.148 -0.507 -4.5 1 94.56 143 PHE B O 1
ATOM 2677 N N . ASP B 1 144 ? -13.031 -0.415 -5.645 1 93.56 144 ASP B N 1
ATOM 2678 C CA . ASP B 1 144 ? -13.383 0.937 -5.223 1 93.56 144 ASP B CA 1
ATOM 2679 C C . ASP B 1 144 ? -13.5 1.023 -3.701 1 93.56 144 ASP B C 1
ATOM 2681 O O . ASP B 1 144 ? -13.305 2.09 -3.117 1 93.56 144 ASP B O 1
ATOM 2685 N N . THR B 1 145 ? -13.75 -0.078 -3.152 1 94.31 145 THR B N 1
ATOM 2686 C CA . THR B 1 145 ? -13.961 -0.062 -1.709 1 94.31 145 THR B CA 1
ATOM 2687 C C . THR B 1 145 ? -12.656 0.232 -0.973 1 94.31 145 THR B C 1
ATOM 2689 O O . THR B 1 145 ? -12.672 0.767 0.138 1 94.31 145 THR B O 1
ATOM 2692 N N . ILE B 1 146 ? -11.531 -0.039 -1.538 1 92.06 146 ILE B N 1
ATOM 2693 C CA . ILE B 1 146 ? -10.242 0.215 -0.905 1 92.06 146 ILE B CA 1
ATOM 2694 C C . ILE B 1 146 ? -10.07 1.715 -0.674 1 92.06 146 ILE B C 1
ATOM 2696 O O . ILE B 1 146 ? -9.82 2.15 0.452 1 92.06 146 ILE B O 1
ATOM 2700 N N . GLN B 1 147 ? -10.281 2.404 -1.748 1 89.88 147 GLN B N 1
ATOM 2701 C CA . GLN B 1 147 ? -10.109 3.85 -1.644 1 89.88 147 GLN B CA 1
ATOM 2702 C C . GLN B 1 147 ? -11.133 4.453 -0.68 1 89.88 147 GLN B C 1
ATOM 2704 O O . GLN B 1 147 ? -10.797 5.34 0.111 1 89.88 147 GLN B O 1
ATOM 2709 N N . ALA B 1 148 ? -12.359 4.043 -0.781 1 93.44 148 ALA B N 1
ATOM 2710 C CA . ALA B 1 148 ? -13.391 4.562 0.114 1 93.44 148 ALA B CA 1
ATOM 2711 C C . ALA B 1 148 ? -13.039 4.289 1.573 1 93.44 148 ALA B C 1
ATOM 2713 O O . ALA B 1 148 ? -13.219 5.156 2.434 1 93.44 148 ALA B O 1
ATOM 2714 N N . THR B 1 149 ? -12.523 3.088 1.848 1 94.44 149 THR B N 1
ATOM 2715 C CA . THR B 1 149 ? -12.109 2.719 3.197 1 94.44 149 THR B CA 1
ATOM 2716 C C . THR B 1 149 ? -10.969 3.607 3.676 1 94.44 149 THR B C 1
ATOM 2718 O O . THR B 1 149 ? -11 4.117 4.797 1 94.44 149 THR B O 1
ATOM 2721 N N . GLN B 1 150 ? -10.047 3.828 2.855 1 89.31 150 GLN B N 1
ATOM 2722 C CA . GLN B 1 150 ? -8.906 4.66 3.209 1 89.31 150 GLN B CA 1
ATOM 2723 C C . GLN B 1 150 ? -9.336 6.09 3.52 1 89.31 150 GLN B C 1
ATOM 2725 O O . GLN B 1 150 ? -8.812 6.719 4.445 1 89.31 150 GLN B O 1
ATOM 2730 N N . CYS B 1 151 ? -10.258 6.605 2.785 1 91.94 151 CYS B N 1
ATOM 2731 C CA . CYS B 1 151 ? -10.75 7.957 3.006 1 91.94 151 CYS B CA 1
ATOM 2732 C C . CYS B 1 151 ? -11.445 8.07 4.359 1 91.94 151 CYS B C 1
ATOM 2734 O O . CYS B 1 151 ? -11.281 9.07 5.066 1 91.94 151 CYS B O 1
ATOM 2736 N N . VAL B 1 152 ? -12.164 7.039 4.684 1 94.5 152 VAL B N 1
ATOM 2737 C CA . VAL B 1 152 ? -12.836 7.043 5.98 1 94.5 152 VAL B CA 1
ATOM 2738 C C . VAL B 1 152 ? -11.797 7.078 7.098 1 94.5 152 VAL B C 1
ATOM 2740 O O . VAL B 1 152 ? -11.883 7.91 8.008 1 94.5 152 VAL B O 1
ATOM 2743 N N . VAL B 1 153 ? -10.82 6.223 7.008 1 92.12 153 VAL B N 1
ATOM 2744 C CA . VAL B 1 153 ? -9.812 6.105 8.055 1 92.12 153 VAL B CA 1
ATOM 2745 C C . VAL B 1 153 ? -9.016 7.406 8.156 1 92.12 153 VAL B C 1
ATOM 2747 O O . VAL B 1 153 ? -8.727 7.879 9.258 1 92.12 153 VAL B O 1
ATOM 2750 N N . GLN B 1 154 ? -8.773 7.984 7.039 1 88.81 154 GLN B N 1
ATOM 2751 C CA . GLN B 1 154 ? -8.062 9.258 7.016 1 88.81 154 GLN B CA 1
ATOM 2752 C C . GLN B 1 154 ? -8.891 10.367 7.645 1 88.81 154 GLN B C 1
ATOM 2754 O O . GLN B 1 154 ? -8.375 11.195 8.398 1 88.81 154 GLN B O 1
ATOM 2759 N N . ALA B 1 155 ? -10.117 10.383 7.312 1 91.06 155 ALA B N 1
ATOM 2760 C CA . ALA B 1 155 ? -11.016 11.391 7.887 1 91.06 155 ALA B CA 1
ATOM 2761 C C . ALA B 1 155 ? -11.102 11.234 9.406 1 91.06 155 ALA B C 1
ATOM 2763 O O . ALA B 1 155 ? -11.039 12.219 10.141 1 91.06 155 ALA B O 1
ATOM 2764 N N . LEU B 1 156 ? -11.227 10.023 9.859 1 92.25 156 LEU B N 1
ATOM 2765 C CA . LEU B 1 156 ? -11.305 9.75 11.289 1 92.25 156 LEU B CA 1
ATOM 2766 C C . LEU B 1 156 ? -10.023 10.164 12 1 92.25 156 LEU B C 1
ATOM 2768 O O . LEU B 1 156 ? -10.055 10.625 13.141 1 92.25 156 LEU B O 1
ATOM 2772 N N . GLU B 1 157 ? -8.898 9.945 11.312 1 89 157 GLU B N 1
ATOM 2773 C CA . GLU B 1 157 ? -7.605 10.32 11.875 1 89 157 GLU B CA 1
ATOM 2774 C C . GLU B 1 157 ? -7.531 11.82 12.141 1 89 157 GLU B C 1
ATOM 2776 O O . GLU B 1 157 ? -6.879 12.258 13.086 1 89 157 GLU B O 1
ATOM 2781 N N . GLN B 1 158 ? -8.156 12.633 11.359 1 84.25 158 GLN B N 1
ATOM 2782 C CA . GLN B 1 158 ? -8.164 14.086 11.539 1 84.25 158 GLN B CA 1
ATOM 2783 C C . GLN B 1 158 ? -8.953 14.477 12.781 1 84.25 158 GLN B C 1
ATOM 2785 O O . GLN B 1 158 ? -8.633 15.477 13.43 1 84.25 158 GLN B O 1
ATOM 2790 N N . VAL B 1 159 ? -9.93 13.719 13.164 1 84.56 159 VAL B N 1
ATOM 2791 C CA . VAL B 1 159 ? -10.797 14.023 14.297 1 84.56 159 VAL B CA 1
ATOM 2792 C C . VAL B 1 159 ? -10.25 13.336 15.555 1 84.56 159 VAL B C 1
ATOM 2794 O O . VAL B 1 159 ? -10.305 13.898 16.641 1 84.56 159 VAL B O 1
ATOM 2797 N N . HIS B 1 160 ? -9.758 12.141 15.32 1 87.5 160 HIS B N 1
ATOM 2798 C CA . HIS B 1 160 ? -9.203 11.344 16.406 1 87.5 160 HIS B CA 1
ATOM 2799 C C . HIS B 1 160 ? -7.75 10.961 16.125 1 87.5 160 HIS B C 1
ATOM 2801 O O . HIS B 1 160 ? -7.473 9.852 15.68 1 87.5 160 HIS B O 1
ATOM 2807 N N . PHE B 1 161 ? -6.879 11.773 16.438 1 83.62 161 PHE B N 1
ATOM 2808 C CA . PHE B 1 161 ? -5.465 11.57 16.141 1 83.62 161 PHE B CA 1
ATOM 2809 C C . PHE B 1 161 ? -4.961 10.281 16.781 1 83.62 161 PHE B C 1
ATOM 2811 O O . PHE B 1 161 ? -5.219 10.016 17.953 1 83.62 161 PHE B O 1
ATOM 2818 N N . GLY B 1 162 ? -4.332 9.461 16.016 1 85.12 162 GLY B N 1
ATOM 2819 C CA . GLY B 1 162 ? -3.773 8.211 16.5 1 85.12 162 GLY B CA 1
ATOM 2820 C C . GLY B 1 162 ? -4.676 7.016 16.266 1 85.12 162 GLY B C 1
ATOM 2821 O O . GLY B 1 162 ? -4.281 5.875 16.516 1 85.12 162 GLY B O 1
ATOM 2822 N N . ILE B 1 163 ? -5.844 7.277 15.766 1 89.31 163 ILE B N 1
ATOM 2823 C CA . ILE B 1 163 ? -6.816 6.203 15.602 1 89.31 163 ILE B CA 1
ATOM 2824 C C . ILE B 1 163 ? -6.332 5.23 14.531 1 89.31 163 ILE B C 1
ATOM 2826 O O . ILE B 1 163 ? -6.594 4.027 14.617 1 89.31 163 ILE B O 1
ATOM 2830 N N . MET B 1 164 ? -5.656 5.688 13.492 1 87.75 164 MET B N 1
ATOM 2831 C CA . MET B 1 164 ? -5.16 4.82 12.43 1 87.75 164 MET B CA 1
ATOM 2832 C C . MET B 1 164 ? -4.219 3.758 12.992 1 87.75 164 MET B C 1
ATOM 2834 O O . MET B 1 164 ? -4.293 2.588 12.609 1 87.75 164 MET B O 1
ATOM 2838 N N . GLU B 1 165 ? -3.334 4.176 13.82 1 86.31 165 GLU B N 1
ATOM 2839 C CA . GLU B 1 165 ? -2.412 3.234 14.445 1 86.31 165 GLU B CA 1
ATOM 2840 C C . GLU B 1 165 ? -3.166 2.18 15.258 1 86.31 165 GLU B C 1
ATOM 2842 O O . GLU B 1 165 ? -2.811 0.999 15.227 1 86.31 165 GLU B O 1
ATOM 2847 N N . GLN B 1 166 ? -4.148 2.57 15.914 1 89 166 GLN B N 1
ATOM 2848 C CA . GLN B 1 166 ? -4.961 1.65 16.703 1 89 166 GLN B CA 1
ATOM 2849 C C . GLN B 1 166 ? -5.691 0.652 15.812 1 89 166 GLN B C 1
ATOM 2851 O O . GLN B 1 166 ? -5.754 -0.539 16.125 1 89 166 GLN B O 1
ATOM 2856 N N . ILE B 1 167 ? -6.207 1.157 14.719 1 91.62 167 ILE B N 1
ATOM 2857 C CA . ILE B 1 167 ? -6.91 0.313 13.766 1 91.62 167 ILE B CA 1
ATOM 2858 C C . ILE B 1 167 ? -5.953 -0.734 13.195 1 91.62 167 ILE B C 1
ATOM 2860 O O . ILE B 1 167 ? -6.281 -1.923 13.148 1 91.62 167 ILE B O 1
ATOM 2864 N N . GLN B 1 168 ? -4.824 -0.318 12.797 1 87.44 168 GLN B N 1
ATOM 2865 C CA . GLN B 1 168 ? -3.854 -1.212 12.172 1 87.44 168 GLN B CA 1
ATOM 2866 C C . GLN B 1 168 ? -3.385 -2.283 13.156 1 87.44 168 GLN B C 1
ATOM 2868 O O . GLN B 1 168 ? -3.238 -3.449 12.789 1 87.44 168 GLN B O 1
ATOM 2873 N N . ARG B 1 169 ? -3.176 -1.915 14.359 1 87.44 169 ARG B N 1
ATOM 2874 C CA . ARG B 1 169 ? -2.762 -2.867 15.391 1 87.44 169 ARG B CA 1
ATOM 2875 C C . ARG B 1 169 ? -3.848 -3.906 15.641 1 87.44 169 ARG B C 1
ATOM 2877 O O . ARG B 1 169 ? -3.564 -5.102 15.719 1 87.44 169 ARG B O 1
ATOM 2884 N N . SER B 1 170 ? -5.004 -3.354 15.797 1 89.5 170 SER B N 1
ATOM 2885 C CA . SER B 1 170 ? -6.133 -4.25 16.016 1 89.5 170 SER B CA 1
ATOM 2886 C C . SER B 1 170 ? -6.32 -5.207 14.852 1 89.5 170 SER B C 1
ATOM 2888 O O . SER B 1 170 ? -6.602 -6.391 15.047 1 89.5 170 SER B O 1
ATOM 2890 N N . TRP B 1 171 ? -6.219 -4.715 13.711 1 89.69 171 TRP B N 1
ATOM 2891 C CA . TRP B 1 171 ? -6.352 -5.539 12.523 1 89.69 171 TRP B CA 1
ATOM 2892 C C . TRP B 1 171 ? -5.273 -6.621 12.484 1 89.69 171 TRP B C 1
ATOM 2894 O O . TRP B 1 171 ? -5.562 -7.781 12.18 1 89.69 171 TRP B O 1
ATOM 2904 N N . LEU B 1 172 ? -4.102 -6.289 12.766 1 88.06 172 LEU B N 1
ATOM 2905 C CA . LEU B 1 172 ? -2.986 -7.23 12.734 1 88.06 172 LEU B CA 1
ATOM 2906 C C . LEU B 1 172 ? -3.191 -8.352 13.75 1 88.06 172 LEU B C 1
ATOM 2908 O O . LEU B 1 172 ? -2.947 -9.523 13.445 1 88.06 172 LEU B O 1
ATOM 2912 N N . GLN B 1 173 ? -3.609 -7.977 14.859 1 90.06 173 GLN B N 1
ATOM 2913 C CA . GLN B 1 173 ? -3.887 -8.969 15.891 1 90.06 173 GLN B CA 1
ATOM 2914 C C . GLN B 1 173 ? -4.961 -9.953 15.438 1 90.06 173 GLN B C 1
ATOM 2916 O O . GLN B 1 173 ? -4.805 -11.164 15.602 1 90.06 173 GLN B O 1
ATOM 2921 N N . LYS B 1 174 ? -5.941 -9.438 14.875 1 89.75 174 LYS B N 1
ATOM 2922 C CA . LYS B 1 174 ? -7.02 -10.281 14.367 1 89.75 174 LYS B CA 1
ATOM 2923 C C . LYS B 1 174 ? -6.535 -11.164 13.219 1 89.75 174 LYS B C 1
ATOM 2925 O O . LYS B 1 174 ? -6.863 -12.352 13.164 1 89.75 174 LYS B O 1
ATOM 2930 N N . ALA B 1 175 ? -5.844 -10.562 12.273 1 89.25 175 ALA B N 1
ATOM 2931 C CA . ALA B 1 175 ? -5.332 -11.297 11.125 1 89.25 175 ALA B CA 1
ATOM 2932 C C . ALA B 1 175 ? -4.426 -12.445 11.562 1 89.25 175 ALA B C 1
ATOM 2934 O O . ALA B 1 175 ? -4.445 -13.523 10.961 1 89.25 175 ALA B O 1
ATOM 2935 N N . MET B 1 176 ? -3.674 -12.242 12.609 1 90.31 176 MET B N 1
ATOM 2936 C CA . MET B 1 176 ? -2.807 -13.281 13.156 1 90.31 176 MET B CA 1
ATOM 2937 C C . MET B 1 176 ? -3.625 -14.367 13.852 1 90.31 176 MET B C 1
ATOM 2939 O O . MET B 1 176 ? -3.395 -15.555 13.633 1 90.31 176 MET B O 1
ATOM 2943 N N . ALA B 1 177 ? -4.562 -13.969 14.625 1 91 177 ALA B N 1
ATOM 2944 C CA . ALA B 1 177 ? -5.398 -14.898 15.383 1 91 177 ALA B CA 1
ATOM 2945 C C . ALA B 1 177 ? -6.195 -15.805 14.453 1 91 177 ALA B C 1
ATOM 2947 O O . ALA B 1 177 ? -6.395 -16.984 14.75 1 91 177 ALA B O 1
ATOM 2948 N N . GLU B 1 178 ? -6.551 -15.258 13.312 1 88.12 178 GLU B N 1
ATOM 2949 C CA . GLU B 1 178 ? -7.387 -16 12.375 1 88.12 178 GLU B CA 1
ATOM 2950 C C . GLU B 1 178 ? -6.543 -16.688 11.297 1 88.12 178 GLU B C 1
ATOM 2952 O O . GLU B 1 178 ? -7.082 -17.281 10.367 1 88.12 178 GLU B O 1
ATOM 2957 N N . ASN B 1 179 ? -5.305 -16.562 11.359 1 88.62 179 ASN B N 1
ATOM 2958 C CA . ASN B 1 179 ? -4.352 -17.203 10.453 1 88.62 179 ASN B CA 1
ATOM 2959 C C . ASN B 1 179 ? -4.59 -16.781 9 1 88.62 179 ASN B C 1
ATOM 2961 O O . ASN B 1 179 ? -4.547 -17.609 8.094 1 88.62 179 ASN B O 1
ATOM 2965 N N . VAL B 1 180 ? -4.898 -15.523 8.852 1 87.5 180 VAL B N 1
ATOM 2966 C CA . VAL B 1 180 ? -5.129 -14.969 7.523 1 87.5 180 VAL B CA 1
ATOM 2967 C C . VAL B 1 180 ? -3.793 -14.609 6.879 1 87.5 180 VAL B C 1
ATOM 2969 O O . VAL B 1 180 ? -3.611 -14.781 5.668 1 87.5 180 VAL B O 1
ATOM 2972 N N . ILE B 1 181 ? -2.865 -14.172 7.672 1 91.75 181 ILE B N 1
ATOM 2973 C CA . ILE B 1 181 ? -1.574 -13.711 7.172 1 91.75 181 ILE B CA 1
ATOM 2974 C C . ILE B 1 181 ? -0.494 -14.734 7.516 1 91.75 181 ILE B C 1
ATOM 2976 O O . ILE B 1 181 ? -0.688 -15.578 8.391 1 91.75 181 ILE B O 1
ATOM 2980 N N . ILE B 1 182 ? 0.563 -14.703 6.844 1 92.88 182 ILE B N 1
ATOM 2981 C CA . ILE B 1 182 ? 1.73 -15.523 7.16 1 92.88 182 ILE B CA 1
ATOM 2982 C C . ILE B 1 182 ? 2.514 -14.875 8.305 1 92.88 182 ILE B C 1
ATOM 2984 O O . ILE B 1 182 ? 3.043 -13.773 8.156 1 92.88 182 ILE B O 1
ATOM 2988 N N . GLN B 1 183 ? 2.701 -15.57 9.375 1 92 183 GLN B N 1
ATOM 2989 C CA . GLN B 1 183 ? 3.098 -14.938 10.625 1 92 183 GLN B CA 1
ATOM 2990 C C . GLN B 1 183 ? 4.613 -14.961 10.797 1 92 183 GLN B C 1
ATOM 2992 O O . GLN B 1 183 ? 5.16 -14.234 11.625 1 92 183 GLN B O 1
ATOM 2997 N N . SER B 1 184 ? 5.227 -15.922 10.047 1 92.44 184 SER B N 1
ATOM 2998 C CA . SER B 1 184 ? 6.672 -16.016 10.234 1 92.44 184 SER B CA 1
ATOM 2999 C C . SER B 1 184 ? 7.391 -16.203 8.898 1 92.44 184 SER B C 1
ATOM 3001 O O . SER B 1 184 ? 6.809 -16.719 7.941 1 92.44 184 SER B O 1
ATOM 3003 N N . VAL B 1 185 ? 8.578 -15.852 8.953 1 92.25 185 VAL B N 1
ATOM 3004 C CA . VAL B 1 185 ? 9.422 -16 7.773 1 92.25 185 VAL B CA 1
ATOM 3005 C C . VAL B 1 185 ? 9.594 -17.484 7.449 1 92.25 185 VAL B C 1
ATOM 3007 O O . VAL B 1 185 ? 9.555 -17.875 6.277 1 92.25 185 VAL B O 1
ATOM 3010 N N . ASP B 1 186 ? 9.742 -18.266 8.469 1 93.06 186 ASP B N 1
ATOM 3011 C CA . ASP B 1 186 ? 9.875 -19.703 8.281 1 93.06 186 ASP B CA 1
ATOM 3012 C C . ASP B 1 186 ? 8.656 -20.281 7.57 1 93.06 186 ASP B C 1
ATOM 3014 O O . ASP B 1 186 ? 8.789 -21.094 6.648 1 93.06 186 ASP B O 1
ATOM 3018 N N . SER B 1 187 ? 7.551 -19.875 8.039 1 92.12 187 SER B N 1
ATOM 3019 C CA . SER B 1 187 ? 6.324 -20.328 7.395 1 92.12 187 SER B CA 1
ATOM 3020 C C . SER B 1 187 ? 6.262 -19.875 5.941 1 92.12 187 SER B C 1
ATOM 3022 O O . SER B 1 187 ? 5.828 -20.625 5.07 1 92.12 187 SER B O 1
ATOM 3024 N N . LEU B 1 188 ? 6.684 -18.703 5.703 1 93.69 188 LEU B N 1
ATOM 3025 C CA . LEU B 1 188 ? 6.68 -18.156 4.352 1 93.69 188 LEU B CA 1
ATOM 3026 C C . LEU B 1 188 ? 7.609 -18.938 3.439 1 93.69 188 LEU B C 1
ATOM 3028 O O . LEU B 1 188 ? 7.234 -19.312 2.326 1 93.69 188 LEU B O 1
ATOM 3032 N N . MET B 1 189 ? 8.758 -19.266 3.957 1 93.12 189 MET B N 1
ATOM 3033 C CA . MET B 1 189 ? 9.742 -20.016 3.172 1 93.12 189 MET B CA 1
ATOM 3034 C C . MET B 1 189 ? 9.242 -21.422 2.863 1 93.12 189 MET B C 1
ATOM 3036 O O . MET B 1 189 ? 9.461 -21.938 1.764 1 93.12 189 MET B O 1
ATOM 3040 N N . THR B 1 190 ? 8.609 -21.938 3.758 1 92.44 190 THR B N 1
ATOM 3041 C CA . THR B 1 190 ? 8.047 -23.266 3.553 1 92.44 190 THR B CA 1
ATOM 3042 C C . THR B 1 190 ? 6.973 -23.25 2.467 1 92.44 190 THR B C 1
ATOM 3044 O O . THR B 1 190 ? 6.945 -24.109 1.597 1 92.44 190 THR B O 1
ATOM 3047 N N . LEU B 1 191 ? 6.176 -22.281 2.533 1 89.75 191 LEU B N 1
ATOM 3048 C CA . LEU B 1 191 ? 5.078 -22.156 1.582 1 89.75 191 LEU B CA 1
ATOM 3049 C C . LEU B 1 191 ? 5.605 -21.922 0.17 1 89.75 191 LEU B C 1
ATOM 3051 O O . LEU B 1 191 ? 5.059 -22.453 -0.798 1 89.75 191 LEU B O 1
ATOM 3055 N N . THR B 1 192 ? 6.648 -21.078 0.047 1 90.31 192 THR B N 1
ATOM 3056 C CA . THR B 1 192 ? 7.184 -20.75 -1.269 1 90.31 192 THR B CA 1
ATOM 3057 C C . THR B 1 192 ? 7.809 -21.969 -1.924 1 90.31 192 THR B C 1
ATOM 3059 O O . THR B 1 192 ? 7.855 -22.078 -3.152 1 90.31 192 THR B O 1
ATOM 3062 N N . LYS B 1 193 ? 8.25 -22.906 -1.116 1 88.56 193 LYS B N 1
ATOM 3063 C CA . LYS B 1 193 ? 8.844 -24.125 -1.645 1 88.56 193 LYS B CA 1
ATOM 3064 C C . LYS B 1 193 ? 7.773 -25.094 -2.129 1 88.56 193 LYS B C 1
ATOM 3066 O O . LYS B 1 193 ? 8.047 -25.984 -2.941 1 88.56 193 LYS B O 1
ATOM 3071 N N . MET B 1 194 ? 6.578 -24.891 -1.621 1 82.75 194 MET B N 1
ATOM 3072 C CA . MET B 1 194 ? 5.477 -25.797 -1.958 1 82.75 194 MET B CA 1
ATOM 3073 C C . MET B 1 194 ? 4.715 -25.281 -3.176 1 82.75 194 MET B C 1
ATOM 3075 O O . MET B 1 194 ? 3.979 -26.047 -3.812 1 82.75 194 MET B O 1
ATOM 3079 N N . LEU B 1 195 ? 4.812 -24.031 -3.375 1 74.94 195 LEU B N 1
ATOM 3080 C CA . LEU B 1 195 ? 4.066 -23.422 -4.469 1 74.94 195 LEU B CA 1
ATOM 3081 C C . LEU B 1 195 ? 4.852 -23.5 -5.773 1 74.94 195 LEU B C 1
ATOM 3083 O O . LEU B 1 195 ? 6.082 -23.422 -5.77 1 74.94 195 LEU B O 1
#

InterPro domains:
  IPR001387 Cro/C1-type, helix-turn-helix domain [cd00093] (12-67)